Protein AF-A0A6A6FEK0-F1 (afdb_monomer_lite)

Radius of gyration: 34.0 Å; chains: 1; bounding box: 75×133×102 Å

Sequence (755 aa):
MESGVGRNDANPDQDHRNCLPEESPRYQSFFRVTAGDIVLPPVASDAFESWKADPAGFLYHQSKPTSLYQFYRYARELSALQSCDQIRRRFVTTDYFDTAHALSRSARYSAKRDTIDLLVEITGVPPNGCEKDVRHDLTAWINEVKRNRKMANKLGSTGCFFFYPNISDWIWKKDLPLRIYKRAAAHLRDNGILSKAEQSGAVELARNTEMLLKSAFQSMIVVGNKQCESVFWNAEVRWNQKGIALSAALSESRTTLVEDRNKARPRESALLSRPFDSSPRLAAQNLTKWQGLWSVPFPDTDDLAPRLFSFYLNLVCPGRTILKQNAYEHEFLPVLQSTGSSMDSVLGLAALYLKEYYLVSSYARIRIEEAELRYSVSNVAAIVRAIKDGNLGAATSVSSALLLHHATMNSSIYTGCWTKYLYPLMDNEGFLLNSNLAMASVAILAMTALPTSRRSGFQNFSYDWIRQCDFEQLTRADSTLGLSREMLHLIYQVTKPACSKETILKEIDLSPFSVEDADCNVARFVALMTAETYRTGAQMYCLARLYGYPPQHEQVTRKCELLQHQLHQLPIEGQWYSSIHPAWSFVIACVCVKEVQLFEDLFAIMARIAGENTSNVDDCCGLVTRAKNWQSHRWGDKIMPLPDDGWWEDISRRIQKLGRMSGMSYATLRFSNLCLSFCVPDPPSRDTSADALQMVNYRASNSWQELVAMIRSAPSNITTLAEGHFFFETSLTSDHFRPDRKVDSVWSFEKVNKE

Secondary structure (DSSP, 8-state):
------------SSS-----GGG-HHHHTGGG--GGG----HHHHHHHHHHHH-SGGGG-SS----SHHHHHHHHHHS-TTSHHHHHHHHHHHHHHHHHHHHHHTSTT--SHHHHHHHHHHHH---TT--HHHHHHHHHHHHHHHHHHHHHHHHHT-SHHHHS-HHHHHHHHHS---GGGHHHHHHHHHHTTHHHHHHHHTHHHHHHHHHHHHHHHHHHHHTSS-TTSHHHHHHHHHHHHHHHHHHHHHHHHTSTTS--------------S--------SS-GGG-TTTTTTTTS-----S--HHHHHHHIIIIIHHHH-SBS--HIIIIIHHHHHHTT--THHHHHHHHHHHGGGS-TT-HHHHHHHHHHHHHHHHHHHHHHHHHHTT---HHHHHHHHHHHHHHHH-TTT--S--HHHHGGGS-TT-TTHHHHHHHHHHHHHHHTTS-TTS--TTTTS--GGGGSS-HHHHHBBPTTTS-BHHHHHHHHHHTSTT--HHHHHHHHHH---B---BSSHHHHHHHHHHHHHHHHHHHHHHHHHTS---TTSHHHHHHHHHHHHHHHHS-SSSTT--TT--HHHHHHHHHH---HHHHHHHHHHHHHHHHHS-SSHHHHHHHHHHHHHHHHHHHTTPPPPSP-TTHHHHHHHHHHHHHHHS---TTTTTTTSTT-S---PPPPPS--HHHHHHHHHHHHHHHHHHHHHHHHTS-TTTHHHHHHHHTTSS-S---S-------------------

pLDDT: mean 72.02, std 22.15, range [25.58, 97.12]

Foldseek 3Di:
DDDDDDDDDDDPPPPDPDPPCCPVPLCVVLLVDFLVLQDQDPQCPVVLVVCLVPVVSLQDPPDRDLFLLSLLVLLVVQDPPDLSSQLSNLLSLLLLLVQLVLQCPDPVHVDSVSSLVVSLVRSDAPPPGDSVVSSVVNVVSNVLVVQVVVLQVLLPACLLQRRGCVSVCCRRVSPDDSVCSNVSSVSCVVSCSVVSSVVSCSRVSRVSNNVSSVVSVVVVSPPDDPPPVPPVVVVVVVVVVVVVVVVVVVVVVPVPPPDDDDDDDDDDDDDDDDDDDQDDAADCVLVPPPPPPVVDPPPPPLDCQVVLLVLLVPPVQLQAFQFPPTCSPPPLVCLCVVVVHDCLLSSLLSLLVVLSVDDPPDPVSVSSVVSNLVSLVVLVVRLLVCLLVVVLDDNSLSSLLSNVVSCQLDLQLNQALCLVVNLVSQDPVCPRVLSNVSSLLLVLLLLLLAFLVDDFPCLPDDPCVLVVDDPVQQQEQRRNALEGSVLSVLSSVLSHPDDDLVVSLVSLVVRHHDRPTGPDPLSVVQSVLLHVLSSLLSNLSSCCAVVQDALPDPVNVVSLVVSLVSLVPHDLDHSSNHNNHPLSSLLSSLLSHDDPVSNCVSLVSLVVSVSHDSGLSVLSSLLSVLSVVVCCVVCPPHDDPPRPHCPSNVSSVVQQVVCVPPPDRCRNSSSPSSGPPDDDDDDPDDDDPVVVSVVSNVVSVVVVVVVVVSQVVGPPVSVVSVVVVVVPPPPDDDDDDDDDDDDDDDDDDDDDPDD

Organism: NCBI:txid717836

Structure (mmCIF, N/CA/C/O backbone):
data_AF-A0A6A6FEK0-F1
#
_entry.id   AF-A0A6A6FEK0-F1
#
loop_
_atom_site.group_PDB
_atom_site.id
_atom_site.type_symbol
_atom_site.label_atom_id
_atom_site.label_alt_id
_atom_site.label_comp_id
_atom_site.label_asym_id
_atom_site.label_entity_id
_atom_site.label_seq_id
_atom_site.pdbx_PDB_ins_code
_atom_site.Cartn_x
_atom_site.Cartn_y
_atom_site.Cartn_z
_atom_site.occupancy
_atom_site.B_iso_or_equiv
_atom_site.auth_seq_id
_atom_site.auth_comp_id
_atom_site.auth_asym_id
_atom_site.auth_atom_id
_atom_site.pdbx_PDB_model_num
ATOM 1 N N . MET A 1 1 ? 30.564 99.907 -10.891 1.00 36.03 1 MET A N 1
ATOM 2 C CA . MET A 1 1 ? 30.122 100.757 -9.772 1.00 36.03 1 MET A CA 1
ATOM 3 C C . MET A 1 1 ? 28.765 100.253 -9.326 1.00 36.03 1 MET A C 1
ATOM 5 O O . MET A 1 1 ? 27.889 100.117 -10.163 1.00 36.03 1 MET A O 1
ATOM 9 N N . GLU A 1 2 ? 28.715 99.840 -8.062 1.00 41.03 2 GLU A N 1
ATOM 10 C CA . GLU A 1 2 ? 27.570 99.695 -7.148 1.00 41.03 2 GLU A CA 1
ATOM 11 C C . GLU A 1 2 ? 26.139 99.689 -7.714 1.00 41.03 2 GLU A C 1
ATOM 13 O O . GLU A 1 2 ? 25.663 100.671 -8.271 1.00 41.03 2 GLU A O 1
ATOM 18 N N . SER A 1 3 ? 25.378 98.633 -7.418 1.00 42.59 3 SER A N 1
ATOM 19 C CA . SER A 1 3 ? 24.358 98.629 -6.345 1.00 42.59 3 SER A CA 1
ATOM 20 C C . SER A 1 3 ? 23.386 97.453 -6.529 1.00 42.59 3 SER A C 1
ATOM 22 O O . SER A 1 3 ? 23.149 96.980 -7.637 1.00 42.59 3 SER A O 1
ATOM 24 N N . GLY A 1 4 ? 22.951 96.888 -5.403 1.00 43.34 4 GLY A N 1
ATOM 25 C CA . GLY A 1 4 ? 22.442 95.524 -5.301 1.00 43.34 4 GLY A CA 1
ATOM 26 C C . GLY A 1 4 ? 20.935 95.346 -5.421 1.00 43.34 4 GLY A C 1
ATOM 27 O O . GLY A 1 4 ? 20.178 96.305 -5.472 1.00 43.34 4 GLY A O 1
ATOM 28 N N . VAL A 1 5 ? 20.517 94.079 -5.369 1.00 45.28 5 VAL A N 1
ATOM 29 C CA . VAL A 1 5 ? 19.171 93.647 -4.973 1.00 45.28 5 VAL A CA 1
ATOM 30 C C . VAL A 1 5 ? 19.311 92.318 -4.225 1.00 45.28 5 VAL A C 1
ATOM 32 O O . VAL A 1 5 ? 20.065 91.434 -4.632 1.00 45.28 5 VAL A O 1
ATOM 35 N N . GLY A 1 6 ? 18.658 92.255 -3.065 1.00 37.81 6 GLY A N 1
ATOM 36 C CA . GLY A 1 6 ? 18.911 91.323 -1.975 1.00 37.81 6 GLY A CA 1
ATOM 37 C C . GLY A 1 6 ? 18.424 89.888 -2.170 1.00 37.81 6 GLY A C 1
ATOM 38 O O . GLY A 1 6 ? 17.483 89.596 -2.905 1.00 37.81 6 GLY A O 1
ATOM 39 N N . ARG A 1 7 ? 19.091 89.006 -1.420 1.00 38.00 7 ARG A N 1
ATOM 40 C CA . ARG A 1 7 ? 18.676 87.642 -1.095 1.00 38.00 7 ARG A CA 1
ATOM 41 C C . ARG A 1 7 ? 17.495 87.681 -0.127 1.00 38.00 7 ARG A C 1
ATOM 43 O O . ARG A 1 7 ? 17.601 88.307 0.922 1.00 38.00 7 ARG A O 1
ATOM 50 N N . ASN A 1 8 ? 16.436 86.950 -0.456 1.00 40.03 8 ASN A N 1
ATOM 51 C CA . ASN A 1 8 ? 15.525 86.380 0.529 1.00 40.03 8 ASN A CA 1
ATOM 52 C C . ASN A 1 8 ? 15.795 84.876 0.574 1.00 40.03 8 ASN A C 1
ATOM 54 O O . ASN A 1 8 ? 15.539 84.160 -0.395 1.00 40.03 8 ASN A O 1
ATOM 58 N N . ASP A 1 9 ? 16.342 84.431 1.701 1.00 41.97 9 ASP A N 1
ATOM 59 C CA . ASP A 1 9 ? 16.494 83.030 2.063 1.00 41.97 9 ASP A CA 1
ATOM 60 C C . ASP A 1 9 ? 15.111 82.450 2.394 1.00 41.97 9 ASP A C 1
ATOM 62 O O . ASP A 1 9 ? 14.538 82.725 3.449 1.00 41.97 9 ASP A O 1
ATOM 66 N N . ALA A 1 10 ? 14.567 81.638 1.487 1.00 39.41 10 ALA A N 1
ATOM 67 C CA . ALA A 1 10 ? 13.474 80.721 1.785 1.00 39.41 10 ALA A CA 1
ATOM 68 C C . ALA A 1 10 ? 14.068 79.319 1.968 1.00 39.41 10 ALA A C 1
ATOM 70 O O . ALA A 1 10 ? 14.548 78.693 1.026 1.00 39.41 10 ALA A O 1
ATOM 71 N N . ASN A 1 11 ? 14.066 78.880 3.222 1.00 40.53 11 ASN A N 1
ATOM 72 C CA . ASN A 1 11 ? 14.521 77.592 3.726 1.00 40.53 11 ASN A CA 1
ATOM 73 C C . ASN A 1 11 ? 13.649 76.436 3.174 1.00 40.53 11 ASN A C 1
ATOM 75 O O . ASN A 1 11 ? 12.468 76.388 3.516 1.00 40.53 11 ASN A O 1
ATOM 79 N N . PRO A 1 12 ? 14.176 75.500 2.358 1.00 43.19 12 PRO A N 1
ATOM 80 C CA . PRO A 1 12 ? 13.389 74.386 1.827 1.00 43.19 12 PRO A CA 1
ATOM 81 C C . PRO A 1 12 ? 13.356 73.139 2.735 1.00 43.19 12 PRO A C 1
ATOM 83 O O . PRO A 1 12 ? 12.795 72.123 2.335 1.00 43.19 12 PRO A O 1
ATOM 86 N N . ASP A 1 13 ? 13.889 73.188 3.962 1.00 44.94 13 ASP A N 1
ATOM 87 C CA . ASP A 1 13 ? 13.967 72.009 4.849 1.00 44.94 13 ASP A CA 1
ATOM 88 C C . ASP A 1 13 ? 12.781 71.831 5.821 1.00 44.94 13 ASP A C 1
ATOM 90 O O . ASP A 1 13 ? 12.830 71.018 6.749 1.00 44.94 13 ASP A O 1
ATOM 94 N N . GLN A 1 14 ? 11.671 72.539 5.610 1.00 49.03 14 GLN A N 1
ATOM 95 C CA . GLN A 1 14 ? 10.452 72.363 6.403 1.00 49.03 14 GLN A CA 1
ATOM 96 C C . GLN A 1 14 ? 9.200 72.328 5.534 1.00 49.03 14 GLN A C 1
ATOM 98 O O . GLN A 1 14 ? 8.385 73.231 5.601 1.00 49.03 14 GLN A O 1
ATOM 103 N N . ASP A 1 15 ? 9.023 71.268 4.749 1.00 46.41 15 ASP A N 1
ATOM 104 C CA . ASP A 1 15 ? 7.686 70.694 4.556 1.00 46.41 15 ASP A CA 1
ATOM 105 C C . ASP A 1 15 ? 7.771 69.385 3.786 1.00 46.41 15 ASP A C 1
ATOM 107 O O . ASP A 1 15 ? 7.640 69.343 2.576 1.00 46.41 15 ASP A O 1
ATOM 111 N N . HIS A 1 16 ? 8.054 68.308 4.516 1.00 45.16 16 HIS A N 1
ATOM 112 C CA . HIS A 1 16 ? 7.492 66.969 4.323 1.00 45.16 16 HIS A CA 1
ATOM 113 C C . HIS A 1 16 ? 7.932 66.132 5.530 1.00 45.16 16 HIS A C 1
ATOM 115 O O . HIS A 1 16 ? 8.669 65.146 5.419 1.00 45.16 16 HIS A O 1
ATOM 121 N N . ARG A 1 17 ? 7.458 66.502 6.732 1.00 46.91 17 ARG A N 1
ATOM 122 C CA . ARG A 1 17 ? 7.282 65.503 7.796 1.00 46.91 17 ARG A CA 1
ATOM 123 C C . ARG A 1 17 ? 6.192 64.558 7.317 1.00 46.91 17 ARG A C 1
ATOM 125 O O . ARG A 1 17 ? 5.009 64.732 7.573 1.00 46.91 17 ARG A O 1
ATOM 132 N N . ASN A 1 18 ? 6.662 63.607 6.520 1.00 50.22 18 ASN A N 1
ATOM 133 C CA . ASN A 1 18 ? 5.984 62.428 6.045 1.00 50.22 18 ASN A CA 1
ATOM 134 C C . ASN A 1 18 ? 5.007 61.940 7.112 1.00 50.22 18 ASN A C 1
ATOM 136 O O . ASN A 1 18 ? 5.441 61.551 8.196 1.00 50.22 18 ASN A O 1
ATOM 140 N N . CYS A 1 19 ? 3.716 61.925 6.781 1.00 46.44 19 CYS A N 1
ATOM 141 C CA . CYS A 1 19 ? 2.747 61.068 7.448 1.00 46.44 19 CYS A CA 1
ATOM 142 C C . CYS A 1 19 ? 3.322 59.647 7.408 1.00 46.44 19 CYS A C 1
ATOM 144 O O . CYS A 1 19 ? 3.356 58.986 6.362 1.00 46.44 19 CYS A O 1
ATOM 146 N N . LEU A 1 20 ? 3.928 59.229 8.519 1.00 53.12 20 LEU A N 1
ATOM 147 C CA . LEU A 1 20 ? 4.528 57.914 8.631 1.00 53.12 20 LEU A CA 1
ATOM 148 C C . LEU A 1 20 ? 3.391 56.887 8.528 1.00 53.12 20 LEU A C 1
ATOM 150 O O . LEU A 1 20 ? 2.302 57.128 9.038 1.00 53.12 20 LEU A O 1
ATOM 154 N N . PRO A 1 21 ? 3.617 55.716 7.913 1.00 53.12 21 PRO A N 1
ATOM 155 C CA . PRO A 1 21 ? 2.613 54.653 7.793 1.00 53.12 21 PRO A CA 1
ATOM 156 C C . PRO A 1 21 ? 2.156 54.031 9.137 1.00 53.12 21 PRO A C 1
ATOM 158 O O . PRO A 1 21 ? 1.576 52.948 9.128 1.00 53.12 21 PRO A O 1
ATOM 161 N N . GLU A 1 22 ? 2.400 54.693 10.275 1.00 52.09 22 GLU A N 1
ATOM 162 C CA . GLU A 1 22 ? 1.905 54.339 11.615 1.00 52.09 22 GLU A CA 1
ATOM 163 C C . GLU A 1 22 ? 0.376 54.298 11.690 1.00 52.09 22 GLU A C 1
ATOM 165 O O . GLU A 1 22 ? -0.185 53.537 12.480 1.00 52.09 22 GLU A O 1
ATOM 170 N N . GLU A 1 23 ? -0.302 55.052 10.826 1.00 54.97 23 GLU A N 1
ATOM 171 C CA . GLU A 1 23 ? -1.761 55.110 10.813 1.00 54.97 23 GLU A CA 1
ATOM 172 C C . GLU A 1 23 ? -2.418 53.957 10.064 1.00 54.97 23 GLU A C 1
ATOM 174 O O . GLU A 1 23 ? -3.627 53.791 10.176 1.00 54.97 23 GLU A O 1
ATOM 179 N N . SER A 1 24 ? -1.669 53.121 9.330 1.00 70.75 24 SER A N 1
ATOM 180 C CA . SER A 1 24 ? -2.279 51.918 8.765 1.00 70.75 24 SER A CA 1
ATOM 181 C C . SER A 1 24 ? -2.429 50.884 9.883 1.00 70.75 24 SER A C 1
ATOM 183 O O . SER A 1 24 ? -1.417 50.311 10.315 1.00 70.75 24 SER A O 1
ATOM 185 N N . PRO A 1 25 ? -3.664 50.558 10.320 1.00 76.56 25 PRO A N 1
ATOM 186 C CA . PRO A 1 25 ? -3.890 49.584 11.391 1.00 76.56 25 PRO A CA 1
ATOM 187 C C . PRO A 1 25 ? -3.270 48.220 11.057 1.00 76.56 25 PRO A C 1
ATOM 189 O O . PRO A 1 25 ? -2.924 47.440 11.940 1.00 76.56 25 PRO A O 1
ATOM 192 N N . ARG A 1 26 ? -3.048 47.967 9.757 1.00 79.69 26 ARG A N 1
ATOM 193 C CA . ARG A 1 26 ? -2.411 46.773 9.205 1.00 79.69 26 ARG A CA 1
ATOM 194 C C . ARG A 1 26 ? -1.010 46.500 9.763 1.00 79.69 26 ARG A C 1
ATOM 196 O O . ARG A 1 26 ? -0.660 45.330 9.881 1.00 79.69 26 ARG A O 1
ATOM 203 N N . TYR A 1 27 ? -0.209 47.521 10.088 1.00 83.81 27 TYR A N 1
ATOM 204 C CA . TYR A 1 27 ? 1.180 47.327 10.547 1.00 83.81 27 TYR A CA 1
ATOM 205 C C . TYR A 1 27 ? 1.352 47.458 12.059 1.00 83.81 27 TYR A C 1
ATOM 207 O O . TYR A 1 27 ? 2.369 47.019 12.591 1.00 83.81 27 TYR A O 1
ATOM 215 N N . GLN A 1 28 ? 0.370 48.014 12.770 1.00 84.06 28 GLN A N 1
ATOM 216 C CA . GLN A 1 28 ? 0.478 48.241 14.213 1.00 84.06 28 GLN A CA 1
ATOM 217 C C . GLN A 1 28 ? 0.680 46.939 14.993 1.00 84.06 28 GLN A C 1
ATOM 219 O O . GLN A 1 28 ? 1.464 46.905 15.933 1.00 84.06 28 GLN A O 1
ATOM 224 N N . SER A 1 29 ? 0.050 45.842 14.574 1.00 84.56 29 SER A N 1
ATOM 225 C CA . SER A 1 29 ? 0.241 44.532 15.205 1.00 84.56 29 SER A CA 1
ATOM 226 C C . SER A 1 29 ? 1.618 43.909 14.950 1.00 84.56 29 SER A C 1
ATOM 228 O O . SER A 1 29 ? 2.035 43.071 15.738 1.00 84.56 29 SER A O 1
ATOM 230 N N . PHE A 1 30 ? 2.344 44.313 13.899 1.00 87.38 30 PHE A N 1
ATOM 231 C CA . PHE A 1 30 ? 3.738 43.886 13.714 1.00 87.38 30 PHE A CA 1
ATOM 232 C C . PHE A 1 30 ? 4.653 44.529 14.765 1.00 87.38 30 PHE A C 1
ATOM 234 O O . PHE A 1 30 ? 5.515 43.863 15.322 1.00 87.38 30 PHE A O 1
ATOM 241 N N . PHE A 1 31 ? 4.420 45.804 15.088 1.00 88.38 31 PHE A N 1
ATOM 242 C CA . PHE A 1 31 ? 5.186 46.540 16.102 1.00 88.38 31 PHE A CA 1
ATOM 243 C C . PHE A 1 31 ? 4.780 46.220 17.552 1.00 88.38 31 PHE A C 1
ATOM 245 O O . PHE A 1 31 ? 5.196 46.905 18.484 1.00 88.38 31 PHE A O 1
ATOM 252 N N . ARG A 1 32 ? 3.938 45.201 17.745 1.00 88.81 32 ARG A N 1
ATOM 253 C CA . ARG A 1 32 ? 3.607 44.636 19.058 1.00 88.81 32 ARG A CA 1
ATOM 254 C C . ARG A 1 32 ? 4.316 43.308 19.315 1.00 88.81 32 ARG A C 1
ATOM 256 O O . ARG A 1 32 ? 4.135 42.748 20.386 1.00 88.81 32 ARG A O 1
ATOM 263 N N . VAL A 1 33 ? 5.073 42.798 18.341 1.00 88.19 33 VAL A N 1
ATOM 264 C CA . VAL A 1 33 ? 5.772 41.517 18.457 1.00 88.19 33 VAL A CA 1
ATOM 265 C C . VAL A 1 33 ? 6.930 41.651 19.441 1.00 88.19 33 VAL A C 1
ATOM 267 O O . VAL A 1 33 ? 7.819 42.484 19.272 1.00 88.19 33 VAL A O 1
ATOM 270 N N . THR A 1 34 ? 6.936 40.778 20.438 1.00 88.56 34 THR A N 1
ATOM 271 C CA . THR A 1 34 ? 7.955 40.679 21.482 1.00 88.56 34 THR A CA 1
ATOM 272 C C . THR A 1 34 ? 8.707 39.350 21.389 1.00 88.56 34 THR A C 1
ATOM 274 O O . THR A 1 34 ? 8.298 38.433 20.675 1.00 88.56 34 THR A O 1
ATOM 277 N N . ALA A 1 35 ? 9.798 39.197 22.146 1.00 87.56 35 ALA A N 1
ATOM 278 C CA . ALA A 1 35 ? 10.495 37.913 22.262 1.00 87.56 35 ALA A CA 1
ATOM 279 C C . ALA A 1 35 ? 9.602 36.763 22.778 1.00 87.56 35 ALA A C 1
ATOM 281 O O . ALA A 1 35 ? 9.904 35.603 22.500 1.00 87.56 35 ALA A O 1
ATOM 282 N N . GLY A 1 36 ? 8.517 37.064 23.503 1.00 85.31 36 GLY A N 1
ATOM 283 C CA . GLY A 1 36 ? 7.560 36.066 23.995 1.00 85.31 36 GLY A CA 1
ATOM 284 C C . GLY A 1 36 ? 6.675 35.467 22.899 1.00 85.31 36 GLY A C 1
ATOM 285 O O . GLY A 1 36 ? 6.236 34.329 23.022 1.00 85.31 36 GLY A O 1
ATOM 286 N N . ASP A 1 37 ? 6.480 36.189 21.794 1.00 82.06 37 ASP A N 1
ATOM 287 C CA . ASP A 1 37 ? 5.658 35.747 20.658 1.00 82.06 37 ASP A CA 1
ATOM 288 C C . ASP A 1 37 ? 6.419 34.806 19.702 1.00 82.06 37 ASP A C 1
ATOM 290 O O . ASP A 1 37 ? 5.865 34.275 18.730 1.00 82.06 37 ASP A O 1
ATOM 294 N N . ILE A 1 38 ? 7.711 34.598 19.974 1.00 81.12 38 ILE A N 1
ATOM 295 C CA . ILE A 1 38 ? 8.594 33.692 19.247 1.00 81.12 38 ILE A CA 1
ATOM 296 C C . ILE A 1 38 ? 8.405 32.276 19.779 1.00 81.12 38 ILE A C 1
ATOM 298 O O . ILE A 1 38 ? 9.142 31.802 20.647 1.00 81.12 38 ILE A O 1
ATOM 302 N N . VAL A 1 39 ? 7.420 31.588 19.214 1.00 82.56 39 VAL A N 1
ATOM 303 C CA . VAL A 1 39 ? 7.155 30.184 19.515 1.00 82.56 39 VAL A CA 1
ATOM 304 C C . VAL A 1 39 ? 7.245 29.383 18.222 1.00 82.56 39 VAL A C 1
ATOM 306 O O . VAL A 1 39 ? 6.558 29.675 17.239 1.00 82.56 39 VAL A O 1
ATOM 309 N N . LEU A 1 40 ? 8.126 28.382 18.213 1.00 83.06 40 LEU A N 1
ATOM 310 C CA . LEU A 1 40 ? 8.130 27.348 17.184 1.00 83.06 40 LEU A CA 1
ATOM 311 C C . LEU A 1 40 ? 6.833 26.542 17.326 1.00 83.06 40 LEU A C 1
ATOM 313 O O . LEU A 1 40 ? 6.526 26.105 18.436 1.00 83.06 40 LEU A O 1
ATOM 317 N N . PRO A 1 41 ? 6.056 26.327 16.249 1.00 82.88 41 PRO A N 1
ATOM 318 C CA . PRO A 1 41 ? 4.931 25.409 16.311 1.00 82.88 41 PRO A CA 1
ATOM 319 C C . PRO A 1 41 ? 5.406 24.049 16.832 1.00 82.88 41 PRO A C 1
ATOM 321 O O . PRO A 1 41 ? 6.482 23.620 16.412 1.00 82.88 41 PRO A O 1
ATOM 324 N N . PRO A 1 42 ? 4.622 23.340 17.665 1.00 83.12 42 PRO A N 1
ATOM 325 C CA . PRO A 1 42 ? 5.027 22.041 18.207 1.00 83.12 42 PRO A CA 1
ATOM 326 C C . PRO A 1 42 ? 5.526 21.074 17.124 1.00 83.12 42 PRO A C 1
ATOM 328 O O . PRO A 1 42 ? 6.588 20.483 17.259 1.00 83.12 42 PRO A O 1
ATOM 331 N N . VAL A 1 43 ? 4.839 21.049 15.976 1.00 77.69 43 VAL A N 1
ATOM 332 C CA . VAL A 1 43 ? 5.179 20.231 14.795 1.00 77.69 43 VAL A CA 1
ATOM 333 C C . VAL A 1 43 ? 6.568 20.541 14.210 1.00 77.69 43 VAL A C 1
ATOM 335 O O . VAL A 1 43 ? 7.186 19.679 13.597 1.00 77.69 43 VAL A O 1
ATOM 338 N N . ALA A 1 44 ? 7.064 21.770 14.375 1.00 83.94 44 ALA A N 1
ATOM 339 C CA . ALA A 1 44 ? 8.384 22.193 13.909 1.00 83.94 44 ALA A CA 1
ATOM 340 C C . ALA A 1 44 ? 9.452 22.168 15.009 1.00 83.94 44 ALA A C 1
ATOM 342 O O . ALA A 1 44 ? 10.629 22.293 14.690 1.00 83.94 44 ALA A O 1
ATOM 343 N N . SER A 1 45 ? 9.063 22.021 16.278 1.00 89.56 45 SER A N 1
ATOM 344 C CA . SER A 1 45 ? 9.990 22.032 17.411 1.00 89.56 45 SER A CA 1
ATOM 345 C C . SER A 1 45 ? 10.918 20.819 17.371 1.00 89.56 45 SER A C 1
ATOM 347 O O . SER A 1 45 ? 12.134 20.981 17.414 1.00 89.56 45 SER A O 1
ATOM 349 N N . ASP A 1 46 ? 10.363 19.621 17.191 1.00 87.69 46 ASP A N 1
ATOM 350 C CA . ASP A 1 46 ? 11.152 18.382 17.153 1.00 87.69 46 ASP A CA 1
ATOM 351 C C . ASP A 1 46 ? 12.080 18.348 15.932 1.00 87.69 46 ASP A C 1
ATOM 353 O O . ASP A 1 46 ? 13.261 18.012 16.033 1.00 87.69 46 ASP A O 1
ATOM 357 N N . ALA A 1 47 ? 11.570 18.789 14.777 1.00 88.00 47 ALA A N 1
ATOM 358 C CA . ALA A 1 47 ? 12.365 18.926 13.562 1.00 88.00 47 ALA A CA 1
ATOM 359 C C . ALA A 1 47 ? 13.491 19.957 13.735 1.00 88.00 47 ALA A C 1
ATOM 361 O O . ALA A 1 47 ? 14.610 19.723 13.295 1.00 88.00 47 ALA A O 1
ATOM 362 N N . PHE A 1 48 ? 13.223 21.078 14.409 1.00 92.44 48 PHE A N 1
ATOM 363 C CA . PHE A 1 48 ? 14.221 22.104 14.690 1.00 92.44 48 PHE A CA 1
ATOM 364 C C . PHE A 1 48 ? 15.347 21.591 15.593 1.00 92.44 48 PHE A C 1
ATOM 366 O O . PHE A 1 48 ? 16.516 21.840 15.299 1.00 92.44 48 PHE A O 1
ATOM 373 N N . GLU A 1 49 ? 15.025 20.852 16.657 1.00 93.69 49 GLU A N 1
ATOM 374 C CA . GLU A 1 49 ? 16.037 20.219 17.511 1.00 93.69 49 GLU A CA 1
ATOM 375 C C . GLU A 1 49 ? 16.864 19.186 16.734 1.00 93.69 49 GLU A C 1
ATOM 377 O O . GLU A 1 49 ? 18.093 19.190 16.821 1.00 93.69 49 GLU A O 1
ATOM 382 N N . SER A 1 50 ? 16.212 18.375 15.896 1.00 91.25 50 SER A N 1
ATOM 383 C CA . SER A 1 50 ? 16.893 17.439 14.997 1.00 91.25 50 SER A CA 1
ATOM 384 C C . SER A 1 50 ? 17.848 18.158 14.036 1.00 91.25 50 SER A C 1
ATOM 386 O O . SER A 1 50 ? 19.011 17.775 13.933 1.00 91.25 50 SER A O 1
ATOM 388 N N . TRP A 1 51 ? 17.418 19.251 13.400 1.00 93.44 51 TRP A N 1
ATOM 389 C CA . TRP A 1 51 ? 18.266 20.026 12.490 1.00 93.44 51 TRP A CA 1
ATOM 390 C C . TRP A 1 51 ? 19.413 20.739 13.202 1.00 93.44 51 TRP A C 1
ATOM 392 O O . TRP A 1 51 ? 20.463 20.942 12.607 1.00 93.44 51 TRP A O 1
ATOM 402 N N . LYS A 1 52 ? 19.253 21.139 14.466 1.00 93.56 52 LYS A N 1
ATOM 403 C CA . LYS A 1 52 ? 20.377 21.686 15.240 1.00 93.56 52 LYS A CA 1
ATOM 404 C C . LYS A 1 52 ? 21.450 20.636 15.494 1.00 93.56 52 LYS A C 1
ATOM 406 O O . LYS A 1 52 ? 22.630 20.958 15.390 1.00 93.56 52 LYS A O 1
ATOM 411 N N . ALA A 1 53 ? 21.037 19.415 15.833 1.00 91.94 53 ALA A N 1
ATOM 412 C CA . ALA A 1 53 ? 21.953 18.302 16.051 1.00 91.94 53 ALA A CA 1
ATOM 413 C C . ALA A 1 53 ? 22.639 17.875 14.745 1.00 91.94 53 ALA A C 1
ATOM 415 O O . ALA A 1 53 ? 23.843 17.629 14.736 1.00 91.94 53 ALA A O 1
ATOM 416 N N . ASP A 1 54 ? 21.886 17.852 13.645 1.00 91.44 54 ASP A N 1
ATOM 417 C CA . ASP A 1 54 ? 22.395 17.586 12.305 1.00 91.44 54 ASP A CA 1
ATOM 418 C C . ASP A 1 54 ? 21.829 18.588 11.280 1.00 91.44 54 ASP A C 1
ATOM 420 O O . ASP A 1 54 ? 20.759 18.365 10.696 1.00 91.44 54 ASP A O 1
ATOM 424 N N . PRO A 1 55 ? 22.556 19.689 10.998 1.00 88.19 55 PRO A N 1
ATOM 425 C CA . PRO A 1 55 ? 22.146 20.663 9.988 1.00 88.19 55 PRO A CA 1
ATOM 426 C C . PRO A 1 55 ? 22.027 20.056 8.596 1.00 88.19 55 PRO A C 1
ATOM 428 O O . PRO A 1 55 ? 21.307 20.591 7.752 1.00 88.19 55 PRO A O 1
ATOM 431 N N . ALA A 1 56 ? 22.721 18.943 8.344 1.00 83.81 56 ALA A N 1
ATOM 432 C CA . ALA A 1 56 ? 22.610 18.225 7.095 1.00 83.81 56 ALA A CA 1
ATOM 433 C C . ALA A 1 56 ? 21.161 17.733 6.936 1.00 83.81 56 ALA A C 1
ATOM 435 O O . ALA A 1 56 ? 20.540 18.047 5.915 1.00 83.81 56 ALA A O 1
ATOM 436 N N . GLY A 1 57 ? 20.593 17.091 7.970 1.00 85.38 57 GLY A N 1
ATOM 437 C CA . GLY A 1 57 ? 19.202 16.621 8.089 1.00 85.38 57 GLY A CA 1
ATOM 438 C C . GLY A 1 57 ? 18.113 17.620 7.672 1.00 85.38 57 GLY A C 1
ATOM 439 O O . GLY A 1 57 ? 17.012 17.225 7.281 1.00 85.38 57 GLY A O 1
ATOM 440 N N . PHE A 1 58 ? 18.423 18.921 7.642 1.00 85.00 58 PHE A N 1
ATOM 441 C CA . PHE A 1 58 ? 17.544 19.955 7.095 1.00 85.00 58 PHE A CA 1
ATOM 442 C C . PHE A 1 58 ? 17.123 19.684 5.635 1.00 85.00 58 PHE A C 1
ATOM 444 O O . PHE A 1 58 ? 15.996 20.014 5.250 1.00 85.00 58 PHE A O 1
ATOM 451 N N . LEU A 1 59 ? 18.000 19.058 4.838 1.00 78.88 59 LEU A N 1
ATOM 452 C CA . LEU A 1 59 ? 17.805 18.773 3.409 1.00 78.88 59 LEU A CA 1
ATOM 453 C C . LEU A 1 59 ? 17.470 17.298 3.088 1.00 78.88 59 LEU A C 1
ATOM 455 O O . LEU A 1 59 ? 17.192 16.997 1.928 1.00 78.88 59 LEU A O 1
ATOM 459 N N . TYR A 1 60 ? 17.476 16.375 4.061 1.00 72.19 60 TYR A N 1
ATOM 460 C CA . TYR A 1 60 ? 17.370 14.923 3.809 1.00 72.19 60 TYR A CA 1
ATOM 461 C C . TYR A 1 60 ? 16.011 14.322 4.191 1.00 72.19 60 TYR A C 1
ATOM 463 O O . TYR A 1 60 ? 15.909 13.612 5.184 1.00 72.19 60 TYR A O 1
ATOM 471 N N . HIS A 1 61 ? 14.973 14.519 3.371 1.00 62.62 61 HIS A N 1
ATOM 472 C CA . HIS A 1 61 ? 13.811 13.609 3.427 1.00 62.62 61 HIS A CA 1
ATOM 473 C C . HIS A 1 61 ? 13.800 12.533 2.345 1.00 62.62 61 HIS A C 1
ATOM 475 O O . HIS A 1 61 ? 13.179 11.499 2.567 1.00 62.62 61 HIS A O 1
ATOM 481 N N . GLN A 1 62 ? 14.436 12.748 1.184 1.00 54.31 62 GLN A N 1
ATOM 482 C CA . GLN A 1 62 ? 14.340 11.793 0.065 1.00 54.31 62 GLN A CA 1
ATOM 483 C C . GLN A 1 62 ? 15.654 11.574 -0.706 1.00 54.31 62 GLN A C 1
ATOM 485 O O . GLN A 1 62 ? 15.891 10.466 -1.171 1.00 54.31 62 GLN A O 1
ATOM 490 N N . SER A 1 63 ? 16.549 12.564 -0.781 1.00 61.41 63 SER A N 1
ATOM 491 C CA . SER A 1 63 ? 17.941 12.422 -1.256 1.00 61.41 63 SER A CA 1
ATOM 492 C C . SER A 1 63 ? 18.621 13.792 -1.232 1.00 61.41 63 SER A C 1
ATOM 494 O O . SER A 1 63 ? 17.946 14.789 -1.487 1.00 61.41 63 SER A O 1
ATOM 496 N N . LYS A 1 64 ? 19.939 13.864 -0.986 1.00 71.75 64 LYS A N 1
ATOM 497 C CA . LYS A 1 64 ? 20.700 15.122 -1.113 1.00 71.75 64 LYS A CA 1
ATOM 498 C C . LYS A 1 64 ? 20.576 15.646 -2.548 1.00 71.75 64 LYS A C 1
ATOM 500 O O . LYS A 1 64 ? 21.017 14.934 -3.451 1.00 71.75 64 LYS A O 1
ATOM 505 N N . PRO A 1 65 ? 20.053 16.860 -2.781 1.00 72.88 65 PRO A N 1
ATOM 506 C CA . PRO A 1 65 ? 20.083 17.435 -4.115 1.00 72.88 65 PRO A CA 1
ATOM 507 C C . PRO A 1 65 ? 21.545 17.655 -4.541 1.00 72.88 65 PRO A C 1
ATOM 509 O O . PRO A 1 65 ? 22.312 18.316 -3.841 1.00 72.88 65 PRO A O 1
ATOM 512 N N . THR A 1 66 ? 21.952 17.072 -5.666 1.00 77.56 66 THR A N 1
ATOM 513 C CA . THR A 1 66 ? 23.308 17.165 -6.237 1.00 77.56 66 THR A CA 1
ATOM 514 C C . THR A 1 66 ? 23.391 18.110 -7.436 1.00 77.56 66 THR A C 1
ATOM 516 O O . THR A 1 66 ? 24.481 18.361 -7.942 1.00 77.56 66 THR A O 1
ATOM 519 N N . SER A 1 67 ? 22.259 18.656 -7.892 1.00 80.56 67 SER A N 1
ATOM 520 C CA . SER A 1 67 ? 22.175 19.595 -9.018 1.00 80.56 67 SER A CA 1
ATOM 521 C C . SER A 1 67 ? 21.145 20.698 -8.765 1.00 80.56 67 SER A C 1
ATOM 523 O O . SER A 1 67 ? 20.226 20.525 -7.961 1.00 80.56 67 SER A O 1
ATOM 525 N N . LEU A 1 68 ? 21.253 21.819 -9.493 1.00 80.19 68 LEU A N 1
ATOM 526 C CA . LEU A 1 68 ? 20.256 22.899 -9.430 1.00 80.19 68 LEU A CA 1
ATOM 527 C C . LEU A 1 68 ? 18.871 22.436 -9.849 1.00 80.19 68 LEU A C 1
ATOM 529 O O . LEU A 1 68 ? 17.884 22.879 -9.273 1.00 80.19 68 LEU A O 1
ATOM 533 N N . TYR A 1 69 ? 18.797 21.513 -10.803 1.00 83.81 69 TYR A N 1
ATOM 534 C CA . TYR A 1 69 ? 17.539 20.890 -11.176 1.00 83.81 69 TYR A CA 1
ATOM 535 C C . TYR A 1 69 ? 16.877 20.191 -9.980 1.00 83.81 69 TYR A C 1
ATOM 537 O O . TYR A 1 69 ? 15.694 20.392 -9.706 1.00 83.81 69 TYR A O 1
ATOM 545 N N . GLN A 1 70 ? 17.648 19.404 -9.222 1.00 82.44 70 GLN A N 1
ATOM 546 C CA . GLN A 1 70 ? 17.142 18.714 -8.036 1.00 82.44 70 GLN A CA 1
ATOM 547 C C . GLN A 1 70 ? 16.772 19.692 -6.915 1.00 82.44 70 GLN A C 1
ATOM 549 O O . GLN A 1 70 ? 15.771 19.469 -6.242 1.00 82.44 70 GLN A O 1
ATOM 554 N N . PHE A 1 71 ? 17.511 20.793 -6.742 1.00 83.25 71 PHE A N 1
ATOM 555 C CA . PHE A 1 71 ? 17.128 21.859 -5.807 1.00 83.25 71 PHE A CA 1
ATOM 556 C C . PHE A 1 71 ? 15.823 22.552 -6.212 1.00 83.25 71 PHE A C 1
ATOM 558 O O . PHE A 1 71 ? 14.980 22.814 -5.353 1.00 83.25 71 PHE A O 1
ATOM 565 N N . TYR A 1 72 ? 15.622 22.803 -7.506 1.00 88.62 72 TYR A N 1
ATOM 566 C CA . TYR A 1 72 ? 14.401 23.403 -8.040 1.00 88.62 72 TYR A CA 1
ATOM 567 C C . TYR A 1 72 ? 13.207 22.470 -7.845 1.00 88.62 72 TYR A C 1
ATOM 569 O O . TYR A 1 72 ? 12.161 22.886 -7.344 1.00 88.62 72 TYR A O 1
ATOM 577 N N . ARG A 1 73 ? 13.382 21.186 -8.176 1.00 84.94 73 ARG A N 1
ATOM 578 C CA . ARG A 1 73 ? 12.370 20.152 -7.965 1.00 84.94 73 ARG A CA 1
ATOM 579 C C . ARG A 1 73 ? 12.018 20.021 -6.484 1.00 84.94 73 ARG A C 1
ATOM 581 O O . ARG A 1 73 ? 10.842 20.098 -6.143 1.00 84.94 73 ARG A O 1
ATOM 588 N N . TYR A 1 74 ? 13.024 19.937 -5.615 1.00 85.88 74 TYR A N 1
ATOM 589 C CA . TYR A 1 74 ? 12.834 19.902 -4.167 1.00 85.88 74 TYR A CA 1
ATOM 590 C C . TYR A 1 74 ? 12.045 21.122 -3.676 1.00 85.88 74 TYR A C 1
ATOM 592 O O . TYR A 1 74 ? 11.044 20.974 -2.984 1.00 85.88 74 TYR A O 1
ATOM 600 N N . ALA A 1 75 ? 12.408 22.335 -4.108 1.00 86.69 75 ALA A N 1
ATOM 601 C CA . ALA A 1 75 ? 11.690 23.556 -3.742 1.00 86.69 75 ALA A CA 1
ATOM 602 C C . ALA A 1 75 ? 10.213 23.565 -4.178 1.00 86.69 75 ALA A C 1
ATOM 604 O O . ALA A 1 75 ? 9.390 24.183 -3.499 1.00 86.69 75 ALA A O 1
ATOM 605 N N . ARG A 1 76 ? 9.877 22.898 -5.292 1.00 85.75 76 ARG A N 1
ATOM 606 C CA . ARG A 1 76 ? 8.499 22.748 -5.788 1.00 85.75 76 ARG A CA 1
ATOM 607 C C . ARG A 1 76 ? 7.701 21.667 -5.072 1.00 85.75 76 ARG A C 1
ATOM 609 O O . ARG A 1 76 ? 6.490 21.814 -4.946 1.00 85.75 76 ARG A O 1
ATOM 616 N N . GLU A 1 77 ? 8.360 20.595 -4.648 1.00 82.94 77 GLU A N 1
ATOM 617 C CA . GLU A 1 77 ? 7.730 19.481 -3.931 1.00 82.94 77 GLU A CA 1
ATOM 618 C C . GLU A 1 77 ? 7.406 19.840 -2.473 1.00 82.94 77 GLU A C 1
ATOM 620 O O . GLU A 1 77 ? 6.485 19.267 -1.892 1.00 82.94 77 GLU A O 1
ATOM 625 N N . LEU A 1 78 ? 8.106 20.822 -1.891 1.00 84.00 78 LEU A N 1
ATOM 626 C CA . LEU A 1 78 ? 7.817 21.318 -0.545 1.00 84.00 78 LEU A CA 1
ATOM 627 C C . LEU A 1 78 ? 6.409 21.929 -0.458 1.00 84.00 78 LEU A C 1
ATOM 629 O O . LEU A 1 78 ? 6.087 22.924 -1.117 1.00 84.00 78 LEU A O 1
ATOM 633 N N . SER A 1 79 ? 5.572 21.360 0.413 1.00 65.25 79 SER A N 1
ATOM 634 C CA . SER A 1 79 ? 4.190 21.794 0.597 1.00 65.25 79 SER A CA 1
ATOM 635 C C . SER A 1 79 ? 4.115 23.120 1.349 1.00 65.25 79 SER A C 1
ATOM 637 O O . SER A 1 79 ? 4.600 23.259 2.468 1.00 65.25 79 SER A O 1
ATOM 639 N N . ALA A 1 80 ? 3.411 24.105 0.791 1.00 60.38 80 ALA A N 1
ATOM 640 C CA . ALA A 1 80 ? 3.166 25.371 1.485 1.00 60.38 80 ALA A CA 1
ATOM 641 C C . ALA A 1 80 ? 2.235 25.238 2.714 1.00 60.38 80 ALA A C 1
ATOM 643 O O . ALA A 1 80 ? 2.037 26.224 3.425 1.00 60.38 80 ALA A O 1
ATOM 644 N N . LEU A 1 81 ? 1.645 24.057 2.950 1.00 57.19 81 LEU A N 1
ATOM 645 C CA . LEU A 1 81 ? 0.688 23.809 4.035 1.00 57.19 81 LEU A CA 1
ATOM 646 C C . LEU A 1 81 ? 1.346 23.342 5.342 1.00 57.19 81 LEU A C 1
ATOM 648 O O . LEU A 1 81 ? 0.741 23.510 6.399 1.00 57.19 81 LEU A O 1
ATOM 652 N N . GLN A 1 82 ? 2.556 22.773 5.299 1.00 75.31 82 GLN A N 1
ATOM 653 C CA . GLN A 1 82 ? 3.272 22.338 6.501 1.00 75.31 82 GLN A CA 1
ATOM 654 C C . GLN A 1 82 ? 4.315 23.377 6.922 1.00 75.31 82 GLN A C 1
ATOM 656 O O . GLN A 1 82 ? 5.106 23.846 6.104 1.00 75.31 82 GLN A O 1
ATOM 661 N N . SER A 1 83 ? 4.355 23.713 8.216 1.00 77.38 83 SER A N 1
ATOM 662 C CA . SER A 1 83 ? 5.284 24.721 8.743 1.00 77.38 83 SER A CA 1
ATOM 663 C C . SER A 1 83 ? 6.745 24.382 8.427 1.00 77.38 83 SER A C 1
ATOM 665 O O . SER A 1 83 ? 7.469 25.254 7.966 1.00 77.38 83 SER A O 1
ATOM 667 N N . CYS A 1 84 ? 7.182 23.128 8.594 1.00 82.31 84 CYS A N 1
ATOM 668 C CA . CYS A 1 84 ? 8.563 22.701 8.315 1.00 82.31 84 CYS A CA 1
ATOM 669 C C . CYS A 1 84 ? 8.951 22.860 6.838 1.00 82.31 84 CYS A C 1
ATOM 671 O O . CYS A 1 84 ? 10.029 23.368 6.524 1.00 82.31 84 CYS A O 1
ATOM 673 N N . ASP A 1 85 ? 8.051 22.484 5.931 1.00 84.06 85 ASP A N 1
ATOM 674 C CA . ASP A 1 85 ? 8.263 22.611 4.489 1.00 84.06 85 ASP A CA 1
ATOM 675 C C . ASP A 1 85 ? 8.327 24.075 4.061 1.00 84.06 85 ASP A C 1
ATOM 677 O O . ASP A 1 85 ? 9.157 24.454 3.233 1.00 84.06 85 ASP A O 1
ATOM 681 N N . GLN A 1 86 ? 7.522 24.935 4.689 1.00 83.56 86 GLN A N 1
ATOM 682 C CA . GLN A 1 86 ? 7.584 26.375 4.476 1.00 83.56 86 GLN A CA 1
ATOM 683 C C . GLN A 1 86 ? 8.946 26.952 4.897 1.00 83.56 86 GLN A C 1
ATOM 685 O O . GLN A 1 86 ? 9.501 27.786 4.179 1.00 83.56 86 GLN A O 1
ATOM 690 N N . ILE A 1 87 ? 9.515 26.508 6.026 1.00 87.00 87 ILE A N 1
ATOM 691 C CA . ILE A 1 87 ? 10.860 26.914 6.477 1.00 87.00 87 ILE A CA 1
ATOM 692 C C . ILE A 1 87 ? 11.904 26.499 5.436 1.00 87.00 87 ILE A C 1
ATOM 694 O O . ILE A 1 87 ? 12.664 27.341 4.952 1.00 87.00 87 ILE A O 1
ATOM 698 N N . ARG A 1 88 ? 11.898 25.224 5.033 1.00 87.88 88 ARG A N 1
ATOM 699 C CA . ARG A 1 88 ? 12.817 24.671 4.025 1.00 87.88 88 ARG A CA 1
ATOM 700 C C . ARG A 1 88 ? 12.731 25.411 2.699 1.00 87.88 88 ARG A C 1
ATOM 702 O O . ARG A 1 88 ? 13.754 25.847 2.170 1.00 87.88 88 ARG A O 1
ATOM 709 N N . ARG A 1 89 ? 11.515 25.644 2.202 1.00 87.56 89 ARG A N 1
ATOM 710 C CA . ARG A 1 89 ? 11.280 26.322 0.923 1.00 87.56 89 ARG A CA 1
ATOM 711 C C . ARG A 1 89 ? 11.856 27.731 0.938 1.00 87.56 89 ARG A C 1
ATOM 713 O O . ARG A 1 89 ? 12.459 28.162 -0.042 1.00 87.56 89 ARG A O 1
ATOM 720 N N . ARG A 1 90 ? 11.727 28.449 2.054 1.00 87.88 90 ARG A N 1
ATOM 721 C CA . ARG A 1 90 ? 12.273 29.804 2.193 1.00 87.88 90 ARG A CA 1
ATOM 722 C C . ARG A 1 90 ? 13.798 29.840 2.171 1.00 87.88 90 ARG A C 1
ATOM 724 O O . ARG A 1 90 ? 14.359 30.749 1.565 1.00 87.88 90 ARG A O 1
ATOM 731 N N . PHE A 1 91 ? 14.469 28.863 2.775 1.00 88.69 91 PHE A N 1
ATOM 732 C CA . PHE A 1 91 ? 15.929 28.763 2.697 1.00 88.69 91 PHE A CA 1
ATOM 733 C C . PHE A 1 91 ? 16.399 28.446 1.275 1.00 88.69 91 PHE A C 1
ATOM 735 O O . PHE A 1 91 ? 17.255 29.155 0.752 1.00 88.69 91 PHE A O 1
ATOM 742 N N . VAL A 1 92 ? 15.787 27.455 0.617 1.00 87.69 92 VAL A N 1
ATOM 743 C CA . VAL A 1 92 ? 16.164 27.062 -0.752 1.00 87.69 92 VAL A CA 1
ATOM 744 C C . VAL A 1 92 ? 15.943 28.211 -1.738 1.00 87.69 92 VAL A C 1
ATOM 746 O O . VAL A 1 92 ? 16.836 28.562 -2.502 1.00 87.69 92 VAL A O 1
ATOM 749 N N . THR A 1 93 ? 14.782 28.868 -1.684 1.00 88.69 93 THR A N 1
ATOM 750 C CA . THR A 1 93 ? 14.504 30.042 -2.532 1.00 88.69 93 THR A CA 1
ATOM 751 C C . THR A 1 93 ? 15.441 31.215 -2.233 1.00 88.69 93 THR A C 1
ATOM 753 O O . THR A 1 93 ? 15.784 31.971 -3.145 1.00 88.69 93 THR A O 1
ATOM 756 N N . THR A 1 94 ? 15.896 31.361 -0.982 1.00 89.00 94 THR A N 1
ATOM 757 C CA . THR A 1 94 ? 16.864 32.404 -0.612 1.00 89.00 94 THR A CA 1
ATOM 758 C C . THR A 1 94 ? 18.222 32.198 -1.258 1.00 89.00 94 THR A C 1
ATOM 760 O O . THR A 1 94 ? 18.842 33.162 -1.707 1.00 89.00 94 THR A O 1
ATOM 763 N N . ASP A 1 95 ? 18.645 30.949 -1.378 1.00 87.31 95 ASP A N 1
ATOM 764 C CA . ASP A 1 95 ? 19.911 30.606 -2.010 1.00 87.31 95 ASP A CA 1
ATOM 765 C C . ASP A 1 95 ? 19.900 30.870 -3.528 1.00 87.31 95 ASP A C 1
ATOM 767 O O . ASP A 1 95 ? 20.863 31.412 -4.077 1.00 87.31 95 ASP A O 1
ATOM 771 N N . TYR A 1 96 ? 18.764 30.637 -4.203 1.00 87.62 96 TYR A N 1
ATOM 772 C CA . TYR A 1 96 ? 18.569 31.059 -5.600 1.00 87.62 96 TYR A CA 1
ATOM 773 C C . TYR A 1 96 ? 18.705 32.575 -5.778 1.00 87.62 96 TYR A C 1
ATOM 775 O O . TYR A 1 96 ? 19.317 33.032 -6.744 1.00 87.62 96 TYR A O 1
ATOM 783 N N . PHE A 1 97 ? 18.161 33.372 -4.853 1.00 90.62 97 PHE A N 1
ATOM 784 C CA . PHE A 1 97 ? 18.322 34.827 -4.885 1.00 90.62 97 PHE A CA 1
ATOM 785 C C . PHE A 1 97 ? 19.778 35.253 -4.691 1.00 90.62 97 PHE A C 1
ATOM 787 O O . PHE A 1 97 ? 20.259 36.107 -5.437 1.00 90.62 97 PHE A O 1
ATOM 794 N N . ASP A 1 98 ? 20.477 34.684 -3.708 1.00 88.50 98 ASP A N 1
ATOM 795 C CA . ASP A 1 98 ? 21.877 35.020 -3.443 1.00 88.50 98 ASP A CA 1
ATOM 796 C C . ASP A 1 98 ? 22.768 34.639 -4.636 1.00 88.50 98 ASP A C 1
ATOM 798 O O . ASP A 1 98 ? 23.618 35.434 -5.047 1.00 88.50 98 ASP A O 1
ATOM 802 N N . THR A 1 99 ? 22.505 33.486 -5.259 1.00 86.12 99 THR A N 1
ATOM 803 C CA . THR A 1 99 ? 23.171 33.036 -6.489 1.00 86.12 99 THR A CA 1
ATOM 804 C C . THR A 1 99 ? 22.893 33.986 -7.652 1.00 86.12 99 THR A C 1
ATOM 806 O O . THR A 1 99 ? 23.828 34.470 -8.289 1.00 86.12 99 THR A O 1
ATOM 809 N N . ALA A 1 100 ? 21.625 34.333 -7.900 1.00 86.94 100 ALA A N 1
ATOM 810 C CA . ALA A 1 100 ? 21.247 35.302 -8.929 1.00 86.94 100 ALA A CA 1
ATOM 811 C C . ALA A 1 100 ? 21.944 36.653 -8.706 1.00 86.94 100 ALA A C 1
ATOM 813 O O . ALA A 1 100 ? 22.502 37.256 -9.621 1.00 86.94 100 ALA A O 1
ATOM 814 N N . HIS A 1 101 ? 21.945 37.137 -7.465 1.00 86.56 101 HIS A N 1
ATOM 815 C CA . HIS A 1 101 ? 22.584 38.393 -7.112 1.00 86.56 101 HIS A CA 1
ATOM 816 C C . HIS A 1 101 ? 24.100 38.342 -7.345 1.00 86.56 101 HIS A C 1
ATOM 818 O O . HIS A 1 101 ? 24.654 39.298 -7.890 1.00 86.56 101 HIS A O 1
ATOM 824 N N . ALA A 1 102 ? 24.768 37.241 -6.991 1.00 84.62 102 ALA A N 1
ATOM 825 C CA . ALA A 1 102 ? 26.189 37.045 -7.262 1.00 84.62 102 ALA A CA 1
ATOM 826 C C . ALA A 1 102 ? 26.488 37.039 -8.771 1.00 84.62 102 ALA A C 1
ATOM 828 O O . ALA A 1 102 ? 27.366 37.778 -9.219 1.00 84.62 102 ALA A O 1
ATOM 829 N N . LEU A 1 103 ? 25.705 36.293 -9.556 1.00 81.25 103 LEU A N 1
ATOM 830 C CA . LEU A 1 103 ? 25.823 36.234 -11.015 1.00 81.25 103 LEU A CA 1
ATOM 831 C C . LEU A 1 103 ? 25.620 37.611 -11.662 1.00 81.25 103 LEU A C 1
ATOM 833 O O . LEU A 1 103 ? 26.436 38.011 -12.485 1.00 81.25 103 LEU A O 1
ATOM 837 N N . SER A 1 104 ? 24.626 38.384 -11.214 1.00 81.12 104 SER A N 1
ATOM 838 C CA . SER A 1 104 ? 24.334 39.730 -11.744 1.00 81.12 104 SER A CA 1
ATOM 839 C C . SER A 1 104 ? 25.428 40.776 -11.483 1.00 81.12 104 SER A C 1
ATOM 841 O O . SER A 1 104 ? 25.427 41.855 -12.074 1.00 81.12 104 SER A O 1
ATOM 843 N N . ARG A 1 105 ? 26.347 40.491 -10.550 1.00 78.75 105 ARG A N 1
ATOM 844 C CA . ARG A 1 105 ? 27.517 41.334 -10.256 1.00 78.75 105 ARG A CA 1
ATOM 845 C C . ARG A 1 105 ? 28.758 40.903 -11.034 1.00 78.75 105 ARG A C 1
ATOM 847 O O . ARG A 1 105 ? 29.766 41.606 -10.985 1.00 78.75 105 ARG A O 1
ATOM 854 N N . SER A 1 106 ? 28.698 39.770 -11.732 1.00 73.81 106 SER A N 1
ATOM 855 C CA . SER A 1 106 ? 29.750 39.336 -12.642 1.00 73.81 106 SER A CA 1
ATOM 856 C C . SER A 1 106 ? 29.773 40.243 -13.867 1.00 73.81 106 SER A C 1
ATOM 858 O O . SER A 1 106 ? 28.735 40.521 -14.463 1.00 73.81 106 SER A O 1
ATOM 860 N N . ALA A 1 107 ? 30.968 40.649 -14.300 1.00 65.62 107 ALA A N 1
ATOM 861 C CA . ALA A 1 107 ? 31.146 41.438 -15.521 1.00 65.62 107 ALA A CA 1
ATOM 862 C C . ALA A 1 107 ? 30.588 40.738 -16.780 1.00 65.62 107 ALA A C 1
ATOM 864 O O . ALA A 1 107 ? 30.339 41.399 -17.782 1.00 65.62 107 ALA A O 1
ATOM 865 N N . ARG A 1 108 ? 30.381 39.413 -16.721 1.00 59.00 108 ARG A N 1
ATOM 866 C CA . ARG A 1 108 ? 29.819 38.606 -17.813 1.00 59.00 108 ARG A CA 1
ATOM 867 C C . ARG A 1 108 ? 28.293 38.705 -17.943 1.00 59.00 108 ARG A C 1
ATOM 869 O O . ARG A 1 108 ? 27.791 38.446 -19.027 1.00 59.00 108 ARG A O 1
ATOM 876 N N . TYR A 1 109 ? 27.568 39.072 -16.882 1.00 63.00 109 TYR A N 1
ATOM 877 C CA . TYR A 1 109 ? 26.100 38.986 -16.826 1.00 63.00 109 TYR A CA 1
ATOM 878 C C . TYR A 1 109 ? 25.522 40.241 -16.157 1.00 63.00 109 TYR A C 1
ATOM 880 O O . TYR A 1 109 ? 25.150 40.230 -14.986 1.00 63.00 109 TYR A O 1
ATOM 888 N N . SER A 1 110 ? 25.508 41.368 -16.871 1.00 51.88 110 SER A N 1
ATOM 889 C CA . SER A 1 110 ? 25.184 42.677 -16.281 1.00 51.88 110 SER A CA 1
ATOM 890 C C . SER A 1 110 ? 23.680 42.976 -16.188 1.00 51.88 110 SER A C 1
ATOM 892 O O . SER A 1 110 ? 23.283 43.864 -15.426 1.00 51.88 110 SER A O 1
ATOM 894 N N . ALA A 1 111 ? 22.817 42.236 -16.899 1.00 62.38 111 ALA A N 1
ATOM 895 C CA . ALA A 1 111 ? 21.369 42.413 -16.825 1.00 62.38 111 ALA A CA 1
ATOM 896 C C . ALA A 1 111 ? 20.674 41.314 -16.000 1.00 62.38 111 ALA A C 1
ATOM 898 O O . ALA A 1 111 ? 20.988 40.127 -16.064 1.00 62.38 111 ALA A O 1
ATOM 899 N N . LYS A 1 112 ? 19.636 41.712 -15.247 1.00 65.19 112 LYS A N 1
ATOM 900 C CA . LYS A 1 112 ? 18.777 40.774 -14.497 1.00 65.19 112 LYS A CA 1
ATOM 901 C C . LYS A 1 112 ? 18.106 39.732 -15.391 1.00 65.19 112 LYS A C 1
ATOM 903 O O . LYS A 1 112 ? 17.786 38.657 -14.900 1.00 65.19 112 LYS A O 1
ATOM 908 N N . ARG A 1 113 ? 17.841 40.078 -16.655 1.00 69.12 113 ARG A N 1
ATOM 909 C CA . ARG A 1 113 ? 17.227 39.172 -17.629 1.00 69.12 113 ARG A CA 1
ATOM 910 C C . ARG A 1 113 ? 18.185 38.016 -17.924 1.00 69.12 113 ARG A C 1
ATOM 912 O O . ARG A 1 113 ? 17.838 36.883 -17.619 1.00 69.12 113 ARG A O 1
ATOM 919 N N . ASP A 1 114 ? 19.427 38.352 -18.261 1.00 77.50 114 ASP A N 1
ATOM 920 C CA . ASP A 1 114 ? 20.521 37.409 -18.514 1.00 77.50 114 ASP A CA 1
ATOM 921 C C . ASP A 1 114 ? 20.796 36.493 -17.312 1.00 77.50 114 ASP A C 1
ATOM 923 O O . ASP A 1 114 ? 21.111 35.320 -17.469 1.00 77.50 114 ASP A O 1
ATOM 927 N N . THR A 1 115 ? 20.628 37.004 -16.088 1.00 82.69 115 THR A N 1
ATOM 928 C CA . THR A 1 115 ? 20.787 36.197 -14.867 1.00 82.69 115 THR A CA 1
ATOM 929 C C . THR A 1 115 ? 19.695 35.131 -14.718 1.00 82.69 115 THR A C 1
ATOM 931 O O . THR A 1 115 ? 19.987 34.011 -14.306 1.00 82.69 115 THR A O 1
ATOM 934 N N . ILE A 1 116 ? 18.435 35.467 -15.018 1.00 88.12 116 ILE A N 1
ATOM 935 C CA . ILE A 1 116 ? 17.327 34.501 -14.961 1.00 88.12 116 ILE A CA 1
ATOM 936 C C . ILE A 1 116 ? 17.447 33.499 -16.104 1.00 88.12 116 ILE A C 1
ATOM 938 O O . ILE A 1 116 ? 17.256 32.315 -15.865 1.00 88.12 116 ILE A O 1
ATOM 942 N N . ASP A 1 117 ? 17.785 33.962 -17.310 1.00 88.56 117 ASP A N 1
ATOM 943 C CA . ASP A 1 117 ? 18.052 33.098 -18.466 1.00 88.56 117 ASP A CA 1
ATOM 944 C C . ASP A 1 117 ? 19.119 32.048 -18.130 1.00 88.56 117 ASP A C 1
ATOM 946 O O . ASP A 1 117 ? 18.878 30.854 -18.279 1.00 88.56 117 ASP A O 1
ATOM 950 N N . LEU A 1 118 ? 20.241 32.484 -17.551 1.00 84.69 118 LEU A N 1
ATOM 951 C CA . LEU A 1 118 ? 21.319 31.599 -17.120 1.00 84.69 118 LEU A CA 1
ATOM 952 C C . LEU A 1 118 ? 20.876 30.625 -16.019 1.00 84.69 118 LEU A C 1
ATOM 954 O O . LEU A 1 118 ? 21.220 29.448 -16.052 1.00 84.69 118 LEU A O 1
ATOM 958 N N . LEU A 1 119 ? 20.102 31.080 -15.030 1.00 87.31 119 LEU A N 1
ATOM 959 C CA . LEU A 1 119 ? 19.593 30.180 -13.993 1.00 87.31 119 LEU A CA 1
ATOM 960 C C . LEU A 1 119 ? 18.612 29.152 -14.550 1.00 87.31 119 LEU A C 1
ATOM 962 O O . LEU A 1 119 ? 18.631 28.016 -14.089 1.00 87.31 119 LEU A O 1
ATOM 966 N N . VAL A 1 120 ? 17.778 29.523 -15.519 1.00 90.44 120 VAL A N 1
ATOM 967 C CA . VAL A 1 120 ? 16.873 28.602 -16.216 1.00 90.44 120 VAL A CA 1
ATOM 968 C C . VAL A 1 120 ? 17.673 27.568 -17.007 1.00 90.44 120 VAL A C 1
ATOM 970 O O . VAL A 1 120 ? 17.375 26.381 -16.919 1.00 90.44 120 VAL A O 1
ATOM 973 N N . GLU A 1 121 ? 18.725 27.998 -17.703 1.00 88.50 121 GLU A N 1
ATOM 974 C CA . GLU A 1 121 ? 19.625 27.116 -18.449 1.00 88.50 121 GLU A CA 1
ATOM 975 C C . GLU A 1 121 ? 20.329 26.106 -17.527 1.00 88.50 121 GLU A C 1
ATOM 977 O O . GLU A 1 121 ? 20.273 24.904 -17.774 1.00 88.50 121 GLU A O 1
ATOM 982 N N . ILE A 1 122 ? 20.918 26.566 -16.416 1.00 83.12 122 ILE A N 1
ATOM 983 C CA . ILE A 1 122 ? 21.649 25.701 -15.471 1.00 83.12 122 ILE A CA 1
ATOM 984 C C . ILE A 1 122 ? 20.699 24.812 -14.658 1.00 83.12 122 ILE A C 1
ATOM 986 O O . ILE A 1 122 ? 21.015 23.660 -14.353 1.00 83.12 122 ILE A O 1
ATOM 990 N N . THR A 1 123 ? 19.533 25.337 -14.276 1.00 86.94 123 THR A N 1
ATOM 991 C CA . THR A 1 123 ? 18.492 24.542 -13.606 1.00 86.94 123 THR A CA 1
ATOM 992 C C . THR A 1 123 ? 17.946 23.476 -14.548 1.00 86.94 123 THR A C 1
ATOM 994 O O . THR A 1 123 ? 17.508 22.429 -14.082 1.00 86.94 123 THR A O 1
ATOM 997 N N . GLY A 1 124 ? 18.012 23.714 -15.858 1.00 86.44 124 GLY A N 1
ATOM 998 C CA . GLY A 1 124 ? 17.438 22.855 -16.873 1.00 86.44 124 GLY A CA 1
ATOM 999 C C . GLY A 1 124 ? 15.916 22.963 -16.917 1.00 86.44 124 GLY A C 1
ATOM 1000 O O . GLY A 1 124 ? 15.242 23.374 -15.966 1.00 86.44 124 GLY A O 1
ATOM 1001 N N . VAL A 1 125 ? 15.358 22.563 -18.053 1.00 82.25 125 VAL A N 1
ATOM 1002 C CA . VAL A 1 125 ? 13.914 22.397 -18.200 1.00 82.25 125 VAL A CA 1
ATOM 1003 C C . VAL A 1 125 ? 13.560 20.984 -17.724 1.00 82.25 125 VAL A C 1
ATOM 1005 O O . VAL A 1 125 ? 14.179 20.025 -18.187 1.00 82.25 125 VAL A O 1
ATOM 1008 N N . PRO A 1 126 ? 12.603 20.814 -16.790 1.00 78.06 126 PRO A N 1
ATOM 1009 C CA . PRO A 1 126 ? 12.140 19.491 -16.396 1.00 78.06 126 PRO A CA 1
ATOM 1010 C C . PRO A 1 126 ? 11.695 18.694 -17.628 1.00 78.06 126 PRO A C 1
ATOM 1012 O O . PRO A 1 126 ? 11.105 19.299 -18.521 1.00 78.06 126 PRO A O 1
ATOM 1015 N N . PRO A 1 127 ? 11.832 17.355 -17.643 1.00 72.38 127 PRO A N 1
ATOM 1016 C CA . PRO A 1 127 ? 11.363 16.521 -18.757 1.00 72.38 127 PRO A CA 1
ATOM 1017 C C . PRO A 1 127 ? 9.889 16.761 -19.145 1.00 72.38 127 PRO A C 1
ATOM 1019 O O . PRO A 1 127 ? 9.508 16.542 -20.287 1.00 72.38 127 PRO A O 1
ATOM 1022 N N . ASN A 1 128 ? 9.076 17.260 -18.199 1.00 66.69 128 ASN A N 1
ATOM 1023 C CA . ASN A 1 128 ? 7.637 17.526 -18.345 1.00 66.69 128 ASN A CA 1
ATOM 1024 C C . ASN A 1 128 ? 7.275 19.017 -18.186 1.00 66.69 128 ASN A C 1
ATOM 1026 O O . ASN A 1 128 ? 6.098 19.347 -18.053 1.00 66.69 128 ASN A O 1
ATOM 1030 N N . GLY A 1 129 ? 8.263 19.906 -18.059 1.00 78.19 129 GLY A N 1
ATOM 1031 C CA . GLY A 1 129 ? 8.052 21.317 -17.736 1.00 78.19 129 GLY A CA 1
ATOM 1032 C C . GLY A 1 129 ? 8.225 22.209 -18.955 1.00 78.19 129 GLY A C 1
ATOM 1033 O O . GLY A 1 129 ? 8.973 21.881 -19.870 1.00 78.19 129 GLY A O 1
ATOM 1034 N N . CYS A 1 130 ? 7.576 23.372 -18.964 1.00 88.75 130 CYS A N 1
ATOM 1035 C CA . CYS A 1 130 ? 7.953 24.419 -19.900 1.00 88.75 130 CYS A CA 1
ATOM 1036 C C . CYS A 1 130 ? 9.059 25.277 -19.278 1.00 88.75 130 CYS A C 1
ATOM 1038 O O . CYS A 1 130 ? 9.003 25.624 -18.097 1.00 88.75 130 CYS A O 1
ATOM 1040 N N . GLU A 1 131 ? 10.031 25.704 -20.085 1.00 93.00 131 GLU A N 1
ATOM 1041 C CA . GLU A 1 131 ? 11.018 26.718 -19.695 1.00 93.00 131 GLU A CA 1
ATOM 1042 C C . GLU A 1 131 ? 10.345 27.966 -19.088 1.00 93.00 131 GLU A C 1
ATOM 1044 O O . GLU A 1 131 ? 10.843 28.560 -18.131 1.00 93.00 131 GLU A O 1
ATOM 1049 N N . LYS A 1 132 ? 9.161 28.332 -19.604 1.00 92.50 132 LYS A N 1
ATOM 1050 C CA . LYS A 1 132 ? 8.352 29.444 -19.088 1.00 92.50 132 LYS A CA 1
ATOM 1051 C C . LYS A 1 132 ? 7.951 29.255 -17.626 1.00 92.50 132 LYS A C 1
ATOM 1053 O O . LYS A 1 132 ? 7.929 30.246 -16.902 1.00 92.50 132 LYS A O 1
ATOM 1058 N N . ASP A 1 133 ? 7.684 28.026 -17.191 1.00 90.12 133 ASP A N 1
ATOM 1059 C CA . ASP A 1 133 ? 7.279 27.730 -15.815 1.00 90.12 133 ASP A CA 1
ATOM 1060 C C . ASP A 1 133 ? 8.475 27.837 -14.870 1.00 90.12 133 ASP A C 1
ATOM 1062 O O . ASP A 1 133 ? 8.396 28.519 -13.853 1.00 90.12 133 ASP A O 1
ATOM 1066 N N . VAL A 1 134 ? 9.621 27.261 -15.252 1.00 90.94 134 VAL A N 1
ATOM 1067 C CA . VAL A 1 134 ? 10.878 27.381 -14.488 1.00 90.94 134 VAL A CA 1
ATOM 1068 C C . VAL A 1 134 ? 11.258 28.850 -14.332 1.00 90.94 134 VAL A C 1
ATOM 1070 O O . VAL A 1 134 ? 11.547 29.329 -13.237 1.00 90.94 134 VAL A O 1
ATOM 1073 N N . ARG A 1 135 ? 11.189 29.600 -15.431 1.00 94.31 135 ARG A N 1
ATOM 1074 C CA . ARG A 1 135 ? 11.436 31.040 -15.458 1.00 94.31 135 ARG A CA 1
ATOM 1075 C C . ARG A 1 135 ? 10.463 31.809 -14.574 1.00 94.31 135 ARG A C 1
ATOM 1077 O O . ARG A 1 135 ? 10.891 32.726 -13.868 1.00 94.31 135 ARG A O 1
ATOM 1084 N N . HIS A 1 136 ? 9.176 31.474 -14.632 1.00 93.56 136 HIS A N 1
ATOM 1085 C CA . HIS A 1 136 ? 8.145 32.093 -13.806 1.00 93.56 136 HIS A CA 1
ATOM 1086 C C . HIS A 1 136 ? 8.425 31.855 -12.321 1.00 93.56 136 HIS A C 1
ATOM 1088 O O . HIS A 1 136 ? 8.499 32.822 -11.563 1.00 93.56 136 HIS A O 1
ATOM 1094 N N . ASP A 1 137 ? 8.674 30.604 -11.935 1.00 91.81 137 ASP A N 1
ATOM 1095 C CA . ASP A 1 137 ? 8.968 30.198 -10.562 1.00 91.81 137 ASP A CA 1
ATOM 1096 C C . ASP A 1 137 ? 10.218 30.898 -10.024 1.00 91.81 137 ASP A C 1
ATOM 1098 O O . ASP A 1 137 ? 10.161 31.560 -8.989 1.00 91.81 137 ASP A O 1
ATOM 1102 N N . LEU A 1 138 ? 11.338 30.832 -10.754 1.00 91.56 138 LEU A N 1
ATOM 1103 C CA . LEU A 1 138 ? 12.591 31.475 -10.352 1.00 91.56 138 LEU A CA 1
ATOM 1104 C C . LEU A 1 138 ? 12.423 32.992 -10.222 1.00 91.56 138 LEU A C 1
ATOM 1106 O O . LEU A 1 138 ? 12.891 33.592 -9.253 1.00 91.56 138 LEU A O 1
ATOM 1110 N N . THR A 1 139 ? 11.707 33.621 -11.157 1.00 91.81 139 THR A N 1
ATOM 1111 C CA . THR A 1 139 ? 11.407 35.058 -11.094 1.00 91.81 139 THR A CA 1
ATOM 1112 C C . THR A 1 139 ? 10.550 35.392 -9.875 1.00 91.81 139 THR A C 1
ATOM 1114 O O . THR A 1 139 ? 10.820 36.381 -9.186 1.00 91.81 139 THR A O 1
ATOM 1117 N N . ALA A 1 140 ? 9.527 34.584 -9.590 1.00 89.25 140 ALA A N 1
ATOM 1118 C CA . ALA A 1 140 ? 8.663 34.757 -8.432 1.00 89.25 140 ALA A CA 1
ATOM 1119 C C . ALA A 1 140 ? 9.465 34.632 -7.128 1.00 89.25 140 ALA A C 1
ATOM 1121 O O . ALA A 1 140 ? 9.451 35.563 -6.322 1.00 89.25 140 ALA A O 1
ATOM 1122 N N . TRP A 1 141 ? 10.247 33.561 -6.971 1.00 90.56 141 TRP A N 1
ATOM 1123 C CA . TRP A 1 141 ? 11.064 33.304 -5.781 1.00 90.56 141 TRP A CA 1
ATOM 1124 C C . TRP A 1 141 ? 12.110 34.396 -5.547 1.00 90.56 141 TRP A C 1
ATOM 1126 O O . TRP A 1 141 ? 12.241 34.907 -4.436 1.00 90.56 141 TRP A O 1
ATOM 1136 N N . ILE A 1 142 ? 12.819 34.825 -6.595 1.00 89.19 142 ILE A N 1
ATOM 1137 C CA . ILE A 1 142 ? 13.825 35.893 -6.506 1.00 89.19 142 ILE A CA 1
ATOM 1138 C C . ILE A 1 142 ? 13.180 37.215 -6.083 1.00 89.19 142 ILE A C 1
ATOM 1140 O O . ILE A 1 142 ? 13.732 37.938 -5.249 1.00 89.19 142 ILE A O 1
ATOM 1144 N N . ASN A 1 143 ? 12.010 37.551 -6.629 1.00 85.56 143 ASN A N 1
ATOM 1145 C CA . ASN A 1 143 ? 11.302 38.778 -6.267 1.00 85.56 143 ASN A CA 1
ATOM 1146 C C . ASN A 1 143 ? 10.760 38.742 -4.835 1.00 85.56 143 ASN A C 1
ATOM 1148 O O . ASN A 1 143 ? 10.858 39.749 -4.124 1.00 85.56 143 ASN A O 1
ATOM 1152 N N . GLU A 1 144 ? 10.232 37.594 -4.418 1.00 83.62 144 GLU A N 1
ATOM 1153 C CA . GLU A 1 144 ? 9.741 37.334 -3.066 1.00 83.62 144 GLU A CA 1
ATOM 1154 C C . GLU A 1 144 ? 10.883 37.466 -2.042 1.00 83.62 144 GLU A C 1
ATOM 1156 O O . GLU A 1 144 ? 10.814 38.278 -1.114 1.00 83.62 144 GLU A O 1
ATOM 1161 N N . VAL A 1 145 ? 12.007 36.780 -2.270 1.00 87.88 145 VAL A N 1
ATOM 1162 C CA . VAL A 1 145 ? 13.164 36.791 -1.364 1.00 87.88 145 VAL A CA 1
ATOM 1163 C C . VAL A 1 145 ? 13.874 38.138 -1.331 1.00 87.88 145 VAL A C 1
ATOM 1165 O O . VAL A 1 145 ? 14.315 38.558 -0.262 1.00 87.88 145 VAL A O 1
ATOM 1168 N N . LYS A 1 146 ? 14.001 38.851 -2.457 1.00 86.38 146 LYS A N 1
ATOM 1169 C CA . LYS A 1 146 ? 14.742 40.127 -2.527 1.00 86.38 146 LYS A CA 1
ATOM 1170 C C . LYS A 1 146 ? 14.320 41.122 -1.449 1.00 86.38 146 LYS A C 1
ATOM 1172 O O . LYS A 1 146 ? 15.137 41.907 -0.955 1.00 86.38 146 LYS A O 1
ATOM 1177 N N . ARG A 1 147 ? 13.028 41.131 -1.122 1.00 77.81 147 ARG A N 1
ATOM 1178 C CA . ARG A 1 147 ? 12.466 41.928 -0.032 1.00 77.81 147 ARG A CA 1
ATOM 1179 C C . ARG A 1 147 ? 12.965 41.373 1.308 1.00 77.81 147 ARG A C 1
ATOM 1181 O O . ARG A 1 147 ? 13.670 42.063 2.043 1.00 77.81 147 ARG A O 1
ATOM 1188 N N . ASN A 1 148 ? 12.734 40.094 1.562 1.00 81.25 148 ASN A N 1
ATOM 1189 C CA . ASN A 1 148 ? 13.027 39.432 2.834 1.00 81.25 148 ASN A CA 1
ATOM 1190 C C . ASN A 1 148 ? 14.526 39.414 3.194 1.00 81.25 148 ASN A C 1
ATOM 1192 O O . ASN A 1 148 ? 14.887 39.723 4.330 1.00 81.25 148 ASN A O 1
ATOM 1196 N N . ARG A 1 149 ? 15.422 39.176 2.227 1.00 87.19 149 ARG A N 1
ATOM 1197 C CA . ARG A 1 149 ? 16.882 39.157 2.438 1.00 87.19 149 ARG A CA 1
ATOM 1198 C C . ARG A 1 149 ? 17.421 40.514 2.895 1.00 87.19 149 ARG A C 1
ATOM 1200 O O . ARG A 1 149 ? 18.293 40.574 3.757 1.00 87.19 149 ARG A O 1
ATOM 1207 N N . LYS A 1 150 ? 16.863 41.630 2.405 1.00 84.81 150 LYS A N 1
ATOM 1208 C CA . LYS A 1 150 ? 17.243 42.976 2.880 1.00 84.81 150 LYS A CA 1
ATOM 1209 C C . LYS A 1 150 ? 16.891 43.195 4.348 1.00 84.81 150 LYS A C 1
ATOM 1211 O O . LYS A 1 150 ? 17.677 43.815 5.060 1.00 84.81 150 LYS A O 1
ATOM 1216 N N . MET A 1 151 ? 15.727 42.717 4.787 1.00 85.81 151 MET A N 1
ATOM 1217 C CA . MET A 1 151 ? 15.342 42.769 6.197 1.00 85.81 151 MET A CA 1
ATOM 1218 C C . MET A 1 151 ? 16.263 41.878 7.037 1.00 85.81 151 MET A C 1
ATOM 1220 O O . MET A 1 151 ? 16.769 42.334 8.060 1.00 85.81 151 MET A O 1
ATOM 1224 N N . ALA A 1 152 ? 16.553 40.661 6.561 1.00 85.94 152 ALA A N 1
ATOM 1225 C CA . ALA A 1 152 ? 17.460 39.735 7.233 1.00 85.94 152 ALA A CA 1
ATOM 1226 C C . ALA A 1 152 ? 18.845 40.326 7.480 1.00 85.94 152 ALA A C 1
ATOM 1228 O O . ALA A 1 152 ? 19.324 40.333 8.614 1.00 85.94 152 ALA A O 1
ATOM 1229 N N . ASN A 1 153 ? 19.414 40.962 6.458 1.00 85.56 153 ASN A N 1
ATOM 1230 C CA . ASN A 1 153 ? 20.696 41.653 6.562 1.00 85.56 153 ASN A CA 1
ATOM 1231 C C . ASN A 1 153 ? 20.658 42.835 7.544 1.00 85.56 153 ASN A C 1
ATOM 1233 O O . ASN A 1 153 ? 21.675 43.180 8.139 1.00 85.56 153 ASN A O 1
ATOM 1237 N N . LYS A 1 154 ? 19.504 43.497 7.706 1.00 87.81 154 LYS A N 1
ATOM 1238 C CA . LYS A 1 154 ? 19.350 44.596 8.671 1.00 87.81 154 LYS A CA 1
ATOM 1239 C C . LYS A 1 154 ? 19.164 44.104 10.097 1.00 87.81 154 LYS A C 1
ATOM 1241 O O . LYS A 1 154 ? 19.626 44.800 11.000 1.00 87.81 154 LYS A O 1
ATOM 1246 N N . LEU A 1 155 ? 18.516 42.957 10.298 1.00 85.44 155 LEU A N 1
ATOM 1247 C CA . LEU A 1 155 ? 18.325 42.369 11.621 1.00 85.44 155 LEU A CA 1
ATOM 1248 C C . LEU A 1 155 ? 19.613 41.711 12.127 1.00 85.44 155 LEU A C 1
ATOM 1250 O O . LEU A 1 155 ? 19.993 41.985 13.262 1.00 85.44 155 LEU A O 1
ATOM 1254 N N . GLY A 1 156 ? 20.318 40.966 11.270 1.00 85.56 156 GLY A N 1
ATOM 1255 C CA . GLY A 1 156 ? 21.624 40.358 11.561 1.00 85.56 156 GLY A CA 1
ATOM 1256 C C . GLY A 1 156 ? 21.711 38.855 11.274 1.00 85.56 156 GLY A C 1
ATOM 1257 O O . GLY A 1 156 ? 22.806 38.308 11.280 1.00 85.56 156 GLY A O 1
ATOM 1258 N N . SER A 1 157 ? 20.589 38.182 11.001 1.00 86.44 157 SER A N 1
ATOM 1259 C CA . SER A 1 157 ? 20.554 36.752 10.665 1.00 86.44 157 SER A CA 1
ATOM 1260 C C . SER A 1 157 ? 19.243 36.374 9.973 1.00 86.44 157 SER A C 1
ATOM 1262 O O . SER A 1 157 ? 18.207 36.980 10.240 1.00 86.44 157 SER A O 1
ATOM 1264 N N . THR A 1 158 ? 19.262 35.344 9.126 1.00 87.31 158 THR A N 1
ATOM 1265 C CA . THR A 1 158 ? 18.069 34.686 8.561 1.00 87.31 158 THR A CA 1
ATOM 1266 C C . THR A 1 158 ? 17.342 33.776 9.547 1.00 87.31 158 THR A C 1
ATOM 1268 O O . THR A 1 158 ? 16.146 33.537 9.371 1.00 87.31 158 THR A O 1
ATOM 1271 N N . GLY A 1 159 ? 18.006 33.330 10.619 1.00 83.81 159 GLY A N 1
ATOM 1272 C CA . GLY A 1 159 ? 17.420 32.425 11.613 1.00 83.81 159 GLY A CA 1
ATOM 1273 C C . GLY A 1 159 ? 16.179 33.001 12.292 1.00 83.81 159 GLY A C 1
ATOM 1274 O O . GLY A 1 159 ? 15.182 32.303 12.456 1.00 83.81 159 GLY A O 1
ATOM 1275 N N . CYS A 1 160 ? 16.184 34.308 12.566 1.00 78.06 160 CYS A N 1
ATOM 1276 C CA . CYS A 1 160 ? 15.042 35.034 13.127 1.00 78.06 160 CYS A CA 1
ATOM 1277 C C . CYS A 1 160 ? 13.809 35.062 12.206 1.00 78.06 160 CYS A C 1
ATOM 1279 O O . CYS A 1 160 ? 12.701 35.315 12.670 1.00 78.06 160 CYS A O 1
ATOM 1281 N N . PHE A 1 161 ? 14.001 34.861 10.899 1.00 75.06 161 PHE A N 1
ATOM 1282 C CA . PHE A 1 161 ? 12.944 34.978 9.893 1.00 75.06 161 PHE A CA 1
ATOM 1283 C C . PHE A 1 161 ? 12.408 33.640 9.452 1.00 75.06 161 PHE A C 1
ATOM 1285 O O . PHE A 1 161 ? 11.244 33.566 9.083 1.00 75.06 161 PHE A O 1
ATOM 1292 N N . PHE A 1 162 ? 13.248 32.613 9.413 1.00 79.25 162 PHE A N 1
ATOM 1293 C CA . PHE A 1 162 ? 12.840 31.339 8.848 1.00 79.25 162 PHE A CA 1
ATOM 1294 C C . PHE A 1 162 ? 12.313 30.389 9.901 1.00 79.25 162 PHE A C 1
ATOM 1296 O O . PHE A 1 162 ? 11.279 29.791 9.653 1.00 79.25 162 PHE A O 1
ATOM 1303 N N . PHE A 1 163 ? 12.896 30.330 11.096 1.00 80.31 163 PHE A N 1
ATOM 1304 C CA . PHE A 1 163 ? 12.454 29.371 12.112 1.00 80.31 163 PHE A CA 1
ATOM 1305 C C . PHE A 1 163 ? 11.241 29.822 12.930 1.00 80.31 163 PHE A C 1
ATOM 1307 O O . PHE A 1 163 ? 10.717 29.041 13.712 1.00 80.31 163 PHE A O 1
ATOM 1314 N N . TYR A 1 164 ? 10.734 31.042 12.735 1.00 83.31 164 TYR A N 1
ATOM 1315 C CA . TYR A 1 164 ? 9.609 31.561 13.520 1.00 83.31 164 TYR A CA 1
ATOM 1316 C C . TYR A 1 164 ? 8.431 31.959 12.631 1.00 83.31 164 TYR A C 1
ATOM 1318 O O . TYR A 1 164 ? 8.349 33.114 12.194 1.00 83.31 164 TYR A O 1
ATOM 1326 N N . PRO A 1 165 ? 7.497 31.018 12.371 1.00 75.62 165 PRO A N 1
ATOM 1327 C CA . PRO A 1 165 ? 6.390 31.177 11.436 1.00 75.62 165 PRO A CA 1
ATOM 1328 C C . PRO A 1 165 ? 5.592 32.465 11.613 1.00 75.62 165 PRO A C 1
ATOM 1330 O O . PRO A 1 165 ? 5.349 33.155 10.630 1.00 75.62 165 PRO A O 1
ATOM 1333 N N . ASN A 1 166 ? 5.289 32.870 12.847 1.00 79.75 166 ASN A N 1
ATOM 1334 C CA . ASN A 1 166 ? 4.523 34.090 13.111 1.00 79.75 166 ASN A CA 1
ATOM 1335 C C . ASN A 1 166 ? 5.216 35.345 12.557 1.00 79.75 166 ASN A C 1
ATOM 1337 O O . ASN A 1 166 ? 4.603 36.119 11.825 1.00 79.75 166 ASN A O 1
ATOM 1341 N N . ILE A 1 167 ? 6.512 35.522 12.827 1.00 80.38 167 ILE A N 1
ATOM 1342 C CA . ILE A 1 167 ? 7.306 36.655 12.319 1.00 80.38 167 ILE A CA 1
ATOM 1343 C C . ILE A 1 167 ? 7.506 36.529 10.810 1.00 80.38 167 ILE A C 1
ATOM 1345 O O . ILE A 1 167 ? 7.363 37.496 10.059 1.00 80.38 167 ILE A O 1
ATOM 1349 N N . SER A 1 168 ? 7.798 35.313 10.361 1.00 78.94 168 SER A N 1
ATOM 1350 C CA . SER A 1 168 ? 8.019 35.008 8.958 1.00 78.94 168 SER A CA 1
ATOM 1351 C C . SER A 1 168 ? 6.791 35.323 8.101 1.00 78.94 168 SER A C 1
ATOM 1353 O O . SER A 1 168 ? 6.914 35.944 7.058 1.00 78.94 168 SER A O 1
ATOM 1355 N N . ASP A 1 169 ? 5.586 34.984 8.550 1.00 80.94 169 ASP A N 1
ATOM 1356 C CA . ASP A 1 169 ? 4.357 35.160 7.789 1.00 80.94 169 ASP A CA 1
ATOM 1357 C C . ASP A 1 169 ? 3.944 36.624 7.751 1.00 80.94 169 ASP A C 1
ATOM 1359 O O . ASP A 1 169 ? 3.451 37.097 6.730 1.00 80.94 169 ASP A O 1
ATOM 1363 N N . TRP A 1 170 ? 4.215 37.382 8.814 1.00 77.19 170 TRP A N 1
ATOM 1364 C CA . TRP A 1 170 ? 4.098 38.838 8.780 1.00 77.19 170 TRP A CA 1
ATOM 1365 C C . TRP A 1 170 ? 4.953 39.458 7.675 1.00 77.19 170 TRP A C 1
ATOM 1367 O O . TRP A 1 170 ? 4.522 40.380 6.986 1.00 77.19 170 TRP A O 1
ATOM 1377 N N . ILE A 1 171 ? 6.155 38.935 7.483 1.00 72.00 171 ILE A N 1
ATOM 1378 C CA . ILE A 1 171 ? 7.118 39.494 6.541 1.00 72.00 171 ILE A CA 1
ATOM 1379 C C . ILE A 1 171 ? 6.844 39.004 5.117 1.00 72.00 171 ILE A C 1
ATOM 1381 O O . ILE A 1 171 ? 6.853 39.805 4.186 1.00 72.00 171 ILE A O 1
ATOM 1385 N N . TRP A 1 172 ? 6.525 37.719 4.966 1.00 73.44 172 TRP A N 1
ATOM 1386 C CA . TRP A 1 172 ? 6.296 37.059 3.684 1.00 73.44 172 TRP A CA 1
ATOM 1387 C C . TRP A 1 172 ? 4.883 37.300 3.127 1.00 73.44 172 TRP A C 1
ATOM 1389 O O . TRP A 1 172 ? 4.742 37.498 1.928 1.00 73.44 172 TRP A O 1
ATOM 1399 N N . LYS A 1 173 ? 3.831 37.317 3.963 1.00 76.19 173 LYS A N 1
ATOM 1400 C CA . LYS A 1 173 ? 2.427 37.426 3.506 1.00 76.19 173 LYS A CA 1
ATOM 1401 C C . LYS A 1 173 ? 1.846 38.838 3.603 1.00 76.19 173 LYS A C 1
ATOM 1403 O O . LYS A 1 173 ? 0.869 39.134 2.920 1.00 76.19 173 LYS A O 1
ATOM 1408 N N . LYS A 1 174 ? 2.372 39.715 4.473 1.00 71.06 174 LYS A N 1
ATOM 1409 C CA . LYS A 1 174 ? 1.747 41.029 4.750 1.00 71.06 174 LYS A CA 1
ATOM 1410 C C . LYS A 1 174 ? 2.465 42.233 4.134 1.00 71.06 174 LYS A C 1
ATOM 1412 O O . LYS A 1 174 ? 2.081 43.355 4.457 1.00 71.06 174 LYS A O 1
ATOM 1417 N N . ASP A 1 175 ? 3.408 42.000 3.215 1.00 69.62 175 ASP A N 1
ATOM 1418 C CA . ASP A 1 175 ? 4.053 43.008 2.355 1.00 69.62 175 ASP A CA 1
ATOM 1419 C C . ASP A 1 175 ? 4.443 44.297 3.101 1.00 69.62 175 ASP A C 1
ATOM 1421 O O . ASP A 1 175 ? 3.940 45.391 2.834 1.00 69.62 175 ASP A O 1
ATOM 1425 N N . LEU A 1 176 ? 5.369 44.187 4.059 1.00 81.44 176 LEU A N 1
ATOM 1426 C CA . LEU A 1 176 ? 5.947 45.372 4.698 1.00 81.44 176 LEU A CA 1
ATOM 1427 C C . LEU A 1 176 ? 6.637 46.244 3.617 1.00 81.44 176 LEU A C 1
ATOM 1429 O O . LEU A 1 176 ? 7.459 45.730 2.847 1.00 81.44 176 LEU A O 1
ATOM 1433 N N . PRO A 1 177 ? 6.369 47.563 3.544 1.00 83.00 177 PRO A N 1
ATOM 1434 C CA . PRO A 1 177 ? 7.058 48.444 2.602 1.00 83.00 177 PRO A CA 1
ATOM 1435 C C . PRO A 1 177 ? 8.571 48.533 2.863 1.00 83.00 177 PRO A C 1
ATOM 1437 O O . PRO A 1 177 ? 9.004 48.689 4.002 1.00 83.00 177 PRO A O 1
ATOM 1440 N N . LEU A 1 178 ? 9.399 48.558 1.811 1.00 81.19 178 LEU A N 1
ATOM 1441 C CA . LEU A 1 178 ? 10.869 48.643 1.944 1.00 81.19 178 LEU A CA 1
ATOM 1442 C C . LEU A 1 178 ? 11.341 49.811 2.833 1.00 81.19 178 LEU A C 1
ATOM 1444 O O . LEU A 1 178 ? 12.316 49.678 3.573 1.00 81.19 178 LEU A O 1
ATOM 1448 N N . ARG A 1 179 ? 10.632 50.948 2.788 1.00 84.19 179 ARG A N 1
ATOM 1449 C CA . ARG A 1 179 ? 10.948 52.151 3.580 1.00 84.19 179 ARG A CA 1
ATOM 1450 C C . ARG A 1 179 ? 10.909 51.923 5.095 1.00 84.19 179 ARG A C 1
ATOM 1452 O O . ARG A 1 179 ? 11.614 52.617 5.818 1.00 84.19 179 ARG A O 1
ATOM 1459 N N . ILE A 1 180 ? 10.139 50.944 5.581 1.00 86.12 180 ILE A N 1
ATOM 1460 C CA . ILE A 1 180 ? 10.038 50.655 7.020 1.00 86.12 180 ILE A CA 1
ATOM 1461 C C . ILE A 1 180 ? 11.005 49.565 7.493 1.00 86.12 180 ILE A C 1
ATOM 1463 O O . ILE A 1 180 ? 11.069 49.310 8.689 1.00 86.12 180 ILE A O 1
ATOM 1467 N N . TYR A 1 181 ? 11.809 48.952 6.616 1.00 87.56 181 TYR A N 1
ATOM 1468 C CA . TYR A 1 181 ? 12.631 47.788 6.989 1.00 87.56 181 TYR A CA 1
ATOM 1469 C C . TYR A 1 181 ? 13.704 48.105 8.016 1.00 87.56 181 TYR A C 1
ATOM 1471 O O . TYR A 1 181 ? 13.906 47.346 8.954 1.00 87.56 181 TYR A O 1
ATOM 1479 N N . LYS A 1 182 ? 14.372 49.254 7.881 1.00 88.50 182 LYS A N 1
ATOM 1480 C CA . LYS A 1 182 ? 15.382 49.674 8.859 1.00 88.50 182 LYS A CA 1
ATOM 1481 C C . LYS A 1 182 ? 14.767 49.816 10.256 1.00 88.50 182 LYS A C 1
ATOM 1483 O O . LYS A 1 182 ? 15.368 49.378 11.229 1.00 88.50 182 LYS A O 1
ATOM 1488 N N . ARG A 1 183 ? 13.562 50.389 10.331 1.00 89.75 183 ARG A N 1
ATOM 1489 C CA . ARG A 1 183 ? 12.825 50.589 11.582 1.00 89.75 183 ARG A CA 1
ATOM 1490 C C . ARG A 1 183 ? 12.264 49.281 12.135 1.00 89.75 183 ARG A C 1
ATOM 1492 O O . ARG A 1 183 ? 12.399 49.036 13.321 1.00 89.75 183 ARG A O 1
ATOM 1499 N N . ALA A 1 184 ? 11.674 48.442 11.289 1.00 89.38 184 ALA A N 1
ATOM 1500 C CA . ALA A 1 184 ? 11.179 47.121 11.662 1.00 89.38 184 ALA A CA 1
ATOM 1501 C C . ALA A 1 184 ? 12.308 46.232 12.206 1.00 89.38 184 ALA A C 1
ATOM 1503 O O . ALA A 1 184 ? 12.152 45.629 13.259 1.00 89.38 184 ALA A O 1
ATOM 1504 N N . ALA A 1 185 ? 13.468 46.209 11.544 1.00 90.69 185 ALA A N 1
ATOM 1505 C CA . ALA A 1 185 ? 14.637 45.476 12.023 1.00 90.69 185 ALA A CA 1
ATOM 1506 C C . ALA A 1 185 ? 15.171 46.024 13.356 1.00 90.69 185 ALA A C 1
ATOM 1508 O O . ALA A 1 185 ? 15.514 45.234 14.229 1.00 90.69 185 ALA A O 1
ATOM 1509 N N . ALA A 1 186 ? 15.222 47.353 13.525 1.00 91.69 186 ALA A N 1
ATOM 1510 C CA . ALA A 1 186 ? 15.587 47.968 14.802 1.00 91.69 186 ALA A CA 1
ATOM 1511 C C . ALA A 1 186 ? 14.597 47.566 15.903 1.00 91.69 186 ALA A C 1
ATOM 1513 O O . ALA A 1 186 ? 15.008 47.021 16.913 1.00 91.69 186 ALA A O 1
ATOM 1514 N N . HIS A 1 187 ? 13.296 47.687 15.645 1.00 92.00 187 HIS A N 1
ATOM 1515 C CA . HIS A 1 187 ? 12.254 47.300 16.589 1.00 92.00 187 HIS A CA 1
ATOM 1516 C C . HIS A 1 187 ? 12.336 45.823 17.002 1.00 92.00 187 HIS A C 1
ATOM 1518 O O . HIS A 1 187 ? 12.285 45.525 18.191 1.00 92.00 187 HIS A O 1
ATOM 1524 N N . LEU A 1 188 ? 12.500 44.894 16.051 1.00 90.62 188 LEU A N 1
ATOM 1525 C CA . LEU A 1 188 ? 12.677 43.473 16.371 1.00 90.62 188 LEU A CA 1
ATOM 1526 C C . LEU A 1 188 ? 13.950 43.249 17.208 1.00 90.62 188 LEU A C 1
ATOM 1528 O O . LEU A 1 188 ? 13.944 42.458 18.147 1.00 90.62 188 LEU A O 1
ATOM 1532 N N . ARG A 1 189 ? 15.047 43.954 16.911 1.00 92.00 189 ARG A N 1
ATOM 1533 C CA . ARG A 1 189 ? 16.269 43.872 17.722 1.00 92.00 189 ARG A CA 1
ATOM 1534 C C . ARG A 1 189 ? 16.038 44.386 19.144 1.00 92.00 189 ARG A C 1
ATOM 1536 O O . ARG A 1 189 ? 16.379 43.681 20.087 1.00 92.00 189 ARG A O 1
ATOM 1543 N N . ASP A 1 190 ? 15.425 45.556 19.279 1.00 93.44 190 ASP A N 1
ATOM 1544 C CA . ASP A 1 190 ? 15.166 46.219 20.561 1.00 93.44 190 ASP A CA 1
ATOM 1545 C C . ASP A 1 190 ? 14.202 45.402 21.441 1.00 93.44 190 ASP A C 1
ATOM 1547 O O . ASP A 1 190 ? 14.305 45.426 22.662 1.00 93.44 190 ASP A O 1
ATOM 1551 N N . ASN A 1 191 ? 13.317 44.604 20.830 1.00 91.94 191 ASN A N 1
ATOM 1552 C CA . ASN A 1 191 ? 12.409 43.680 21.523 1.00 91.94 191 ASN A CA 1
ATOM 1553 C C . ASN A 1 191 ? 13.008 42.281 21.768 1.00 91.94 191 ASN A C 1
ATOM 1555 O O . ASN A 1 191 ? 12.281 41.340 22.089 1.00 91.94 191 ASN A O 1
ATOM 1559 N N . GLY A 1 192 ? 14.325 42.118 21.607 1.00 92.31 192 GLY A N 1
ATOM 1560 C CA . GLY A 1 192 ? 15.043 40.890 21.959 1.00 92.31 192 GLY A CA 1
ATOM 1561 C C . GLY A 1 192 ? 14.838 39.716 20.997 1.00 92.31 192 GLY A C 1
ATOM 1562 O O . GLY A 1 192 ? 15.203 38.590 21.330 1.00 92.31 192 GLY A O 1
ATOM 1563 N N . ILE A 1 193 ? 14.287 39.945 19.798 1.00 90.94 193 ILE A N 1
ATOM 1564 C CA . ILE A 1 193 ? 13.999 38.880 18.820 1.00 90.94 193 ILE A CA 1
ATOM 1565 C C . ILE A 1 193 ? 15.288 38.200 18.348 1.00 90.94 193 ILE A C 1
ATOM 1567 O O . ILE A 1 193 ? 15.363 36.973 18.284 1.00 90.94 193 ILE A O 1
ATOM 1571 N N . LEU A 1 194 ? 16.317 38.997 18.036 1.00 91.44 194 LEU A N 1
ATOM 1572 C CA . LEU A 1 194 ? 17.625 38.476 17.635 1.00 91.44 194 LEU A CA 1
ATOM 1573 C C . LEU A 1 194 ? 18.257 37.666 18.770 1.00 91.44 194 LEU A C 1
ATOM 1575 O O . LEU A 1 194 ? 18.640 36.522 18.556 1.00 91.44 194 LEU A O 1
ATOM 1579 N N . SER A 1 195 ? 18.266 38.215 19.986 1.00 93.12 195 SER A N 1
ATOM 1580 C CA . SER A 1 195 ? 18.816 37.536 21.161 1.00 93.12 195 SER A CA 1
ATOM 1581 C C . SER A 1 195 ? 18.101 36.216 21.459 1.00 93.12 195 SER A C 1
ATOM 1583 O O . SER A 1 195 ? 18.745 35.234 21.812 1.00 93.12 195 SER A O 1
ATOM 1585 N N . LYS A 1 196 ? 16.778 36.144 21.269 1.00 92.31 196 LYS A N 1
ATOM 1586 C CA . LYS A 1 196 ? 16.018 34.895 21.420 1.00 92.31 196 LYS A CA 1
ATOM 1587 C C . LYS A 1 196 ? 16.376 33.867 20.342 1.00 92.31 196 LYS A C 1
ATOM 1589 O O . LYS A 1 196 ? 16.524 32.684 20.650 1.00 92.31 196 LYS A O 1
ATOM 1594 N N . ALA A 1 197 ? 16.550 34.311 19.097 1.00 91.94 197 ALA A N 1
ATOM 1595 C CA . ALA A 1 197 ? 16.980 33.449 18.001 1.00 91.94 197 ALA A CA 1
ATOM 1596 C C . ALA A 1 197 ? 18.385 32.879 18.241 1.00 91.94 197 ALA A C 1
ATOM 1598 O O . ALA A 1 197 ? 18.603 31.689 18.018 1.00 91.94 197 ALA A O 1
ATOM 1599 N N . GLU A 1 198 ? 19.311 33.697 18.744 1.00 93.69 198 GLU A N 1
ATOM 1600 C CA . GLU A 1 198 ? 20.650 33.265 19.161 1.00 93.69 198 GLU A CA 1
ATOM 1601 C C . GLU A 1 198 ? 20.566 32.229 20.287 1.00 93.69 198 GLU A C 1
ATOM 1603 O O . GLU A 1 198 ? 21.111 31.139 20.152 1.00 93.69 198 GLU A O 1
ATOM 1608 N N . GLN A 1 199 ? 19.802 32.513 21.349 1.00 93.88 199 GLN A N 1
ATOM 1609 C CA . GLN A 1 199 ? 19.626 31.602 22.490 1.00 93.88 199 GLN A CA 1
ATOM 1610 C C . GLN A 1 199 ? 19.051 30.237 22.099 1.00 93.88 199 GLN A C 1
ATOM 1612 O O . GLN A 1 199 ? 19.413 29.226 22.690 1.00 93.88 199 GLN A O 1
ATOM 1617 N N . SER A 1 200 ? 18.144 30.194 21.122 1.00 92.38 200 SER A N 1
ATOM 1618 C CA . SER A 1 200 ? 17.541 28.935 20.665 1.00 92.38 200 SER A CA 1
ATOM 1619 C C . SER A 1 200 ? 18.445 28.096 19.749 1.00 92.38 200 SER A C 1
ATOM 1621 O O . SER A 1 200 ? 18.122 26.937 19.488 1.00 92.38 200 SER A O 1
ATOM 1623 N N . GLY A 1 201 ? 19.531 28.679 19.225 1.00 94.38 201 GLY A N 1
ATOM 1624 C CA . GLY A 1 201 ? 20.378 28.088 18.182 1.00 94.38 201 GLY A CA 1
ATOM 1625 C C . GLY A 1 201 ? 19.904 28.340 16.741 1.00 94.38 201 GLY A C 1
ATOM 1626 O O . GLY A 1 201 ? 20.549 27.890 15.797 1.00 94.38 201 GLY A O 1
ATOM 1627 N N . ALA A 1 202 ? 18.817 29.089 16.525 1.00 92.88 202 ALA A N 1
ATOM 1628 C CA . ALA A 1 202 ? 18.259 29.340 15.191 1.00 92.88 202 ALA A CA 1
ATOM 1629 C C . ALA A 1 202 ? 19.216 30.115 14.268 1.00 92.88 202 ALA A C 1
ATOM 1631 O O . ALA A 1 202 ? 19.240 29.881 13.059 1.00 92.88 202 ALA A O 1
ATOM 1632 N N . VAL A 1 203 ? 20.008 31.041 14.822 1.00 94.25 203 VAL A N 1
ATOM 1633 C CA . VAL A 1 203 ? 21.011 31.811 14.062 1.00 94.25 203 VAL A CA 1
ATOM 1634 C C . VAL A 1 203 ? 22.130 30.909 13.549 1.00 94.25 203 VAL A C 1
ATOM 1636 O O . VAL A 1 203 ? 22.511 31.002 12.382 1.00 94.25 203 VAL A O 1
ATOM 1639 N N . GLU A 1 204 ? 22.634 30.022 14.404 1.00 94.44 204 GLU A N 1
ATOM 1640 C CA . GLU A 1 204 ? 23.691 29.081 14.046 1.00 94.44 204 GLU A CA 1
ATOM 1641 C C . GLU A 1 204 ? 23.199 28.048 13.033 1.00 94.44 204 GLU A C 1
ATOM 1643 O O . GLU A 1 204 ? 23.851 27.837 12.009 1.00 94.44 204 GLU A O 1
ATOM 1648 N N . LEU A 1 205 ? 22.010 27.483 13.257 1.00 93.31 205 LEU A N 1
ATOM 1649 C CA . LEU A 1 205 ? 21.399 26.552 12.319 1.00 93.31 205 LEU A CA 1
ATOM 1650 C C . LEU A 1 205 ? 21.174 27.192 10.943 1.00 93.31 205 LEU A C 1
ATOM 1652 O O . LEU A 1 205 ? 21.495 26.584 9.922 1.00 93.31 205 LEU A O 1
ATOM 1656 N N . ALA A 1 206 ? 20.675 28.431 10.898 1.00 93.12 206 ALA A N 1
ATOM 1657 C CA . ALA A 1 206 ? 20.492 29.156 9.643 1.00 93.12 206 ALA A CA 1
ATOM 1658 C C . ALA A 1 206 ? 21.814 29.335 8.892 1.00 93.12 206 ALA A C 1
ATOM 1660 O O . ALA A 1 206 ? 21.879 29.080 7.692 1.00 93.12 206 ALA A O 1
ATOM 1661 N N . ARG A 1 207 ? 22.879 29.718 9.603 1.00 93.19 207 ARG A N 1
ATOM 1662 C CA . ARG A 1 207 ? 24.223 29.860 9.034 1.00 93.19 207 ARG A CA 1
ATOM 1663 C C . ARG A 1 207 ? 24.735 28.532 8.472 1.00 93.19 207 ARG A C 1
ATOM 1665 O O . ARG A 1 207 ? 25.216 28.502 7.343 1.00 93.19 207 ARG A O 1
ATOM 1672 N N . ASN A 1 208 ? 24.606 27.443 9.228 1.00 92.06 208 ASN A N 1
ATOM 1673 C CA . ASN A 1 208 ? 25.042 26.112 8.800 1.00 92.06 208 ASN A CA 1
ATOM 1674 C C . ASN A 1 208 ? 24.251 25.628 7.577 1.00 92.06 208 ASN A C 1
ATOM 1676 O O . ASN A 1 208 ? 24.838 25.138 6.616 1.00 92.06 208 ASN A O 1
ATOM 1680 N N . THR A 1 209 ? 22.940 25.861 7.570 1.00 89.06 209 THR A N 1
ATOM 1681 C CA . THR A 1 209 ? 22.057 25.546 6.441 1.00 89.06 209 THR A CA 1
ATOM 1682 C C . THR A 1 209 ? 22.427 26.353 5.195 1.00 89.06 209 THR A C 1
ATOM 1684 O O . THR A 1 209 ? 22.538 25.786 4.113 1.00 89.06 209 THR A O 1
ATOM 1687 N N . GLU A 1 210 ? 22.675 27.661 5.329 1.00 89.62 210 GLU A N 1
ATOM 1688 C CA . GLU A 1 210 ? 23.129 28.503 4.214 1.00 89.62 210 GLU A CA 1
ATOM 1689 C C . GLU A 1 210 ? 24.480 28.029 3.659 1.00 89.62 210 GLU A C 1
ATOM 1691 O O . GLU A 1 210 ? 24.655 27.997 2.446 1.00 89.62 210 GLU A O 1
ATOM 1696 N N . MET A 1 211 ? 25.431 27.632 4.513 1.00 88.19 211 MET A N 1
ATOM 1697 C CA . MET A 1 211 ? 26.712 27.078 4.051 1.00 88.19 211 MET A CA 1
ATOM 1698 C C . MET A 1 211 ? 26.521 25.770 3.275 1.00 88.19 211 MET A C 1
ATOM 1700 O O . MET A 1 211 ? 27.138 25.587 2.225 1.00 88.19 211 MET A O 1
ATOM 1704 N N . LEU A 1 212 ? 25.655 24.880 3.767 1.00 85.38 212 LEU A N 1
ATOM 1705 C CA . LEU A 1 212 ? 25.339 23.615 3.104 1.00 85.38 212 LEU A CA 1
ATOM 1706 C C . LEU A 1 212 ? 24.692 23.840 1.737 1.00 85.38 212 LEU A C 1
ATOM 1708 O O . LEU A 1 212 ? 25.132 23.234 0.761 1.00 85.38 212 LEU A O 1
ATOM 1712 N N . LEU A 1 213 ? 23.705 24.735 1.656 1.00 85.06 213 LEU A N 1
ATOM 1713 C CA . LEU A 1 213 ? 23.053 25.103 0.400 1.00 85.06 213 LEU A CA 1
ATOM 1714 C C . LEU A 1 213 ? 24.069 25.687 -0.585 1.00 85.06 213 LEU A C 1
ATOM 1716 O O . LEU A 1 213 ? 24.298 25.091 -1.635 1.00 85.06 213 LEU A O 1
ATOM 1720 N N . LYS A 1 214 ? 24.805 26.732 -0.185 1.00 85.44 214 LYS A N 1
ATOM 1721 C CA . LYS A 1 214 ? 25.820 27.384 -1.027 1.00 85.44 214 LYS A CA 1
ATOM 1722 C C . LYS A 1 214 ? 26.885 26.424 -1.540 1.00 85.44 214 LYS A C 1
ATOM 1724 O O . LYS A 1 214 ? 27.341 26.587 -2.669 1.00 85.44 214 LYS A O 1
ATOM 1729 N N . SER A 1 215 ? 27.290 25.425 -0.750 1.00 81.62 215 SER A N 1
ATOM 1730 C CA . SER A 1 215 ? 28.307 24.450 -1.171 1.00 81.62 215 SER A CA 1
ATOM 1731 C C . SER A 1 215 ? 27.927 23.707 -2.459 1.00 81.62 215 SER A C 1
ATOM 1733 O O . SER A 1 215 ? 28.799 23.404 -3.271 1.00 81.62 215 SER A O 1
ATOM 1735 N N . ALA A 1 216 ? 26.631 23.494 -2.706 1.00 71.88 216 ALA A N 1
ATOM 1736 C CA . ALA A 1 216 ? 26.154 22.877 -3.939 1.00 71.88 216 ALA A CA 1
ATOM 1737 C C . ALA A 1 216 ? 26.258 23.806 -5.163 1.00 71.88 216 ALA A C 1
ATOM 1739 O O . ALA A 1 216 ? 26.404 23.327 -6.285 1.00 71.88 216 ALA A O 1
ATOM 1740 N N . PHE A 1 217 ? 26.224 25.124 -4.950 1.00 73.31 217 PHE A N 1
ATOM 1741 C CA . PHE A 1 217 ? 26.300 26.150 -5.996 1.00 73.31 217 PHE A CA 1
ATOM 1742 C C . PHE A 1 217 ? 27.740 26.638 -6.240 1.00 73.31 217 PHE A C 1
ATOM 1744 O O . PHE A 1 217 ? 28.040 27.205 -7.292 1.00 73.31 217 PHE A O 1
ATOM 1751 N N . GLN A 1 218 ? 28.656 26.409 -5.291 1.00 72.81 218 GLN A N 1
ATOM 1752 C CA . GLN A 1 218 ? 30.051 26.865 -5.359 1.00 72.81 218 GLN A CA 1
ATOM 1753 C C . GLN A 1 218 ? 30.799 26.340 -6.591 1.00 72.81 218 GLN A C 1
ATOM 1755 O O . GLN A 1 218 ? 31.535 27.100 -7.216 1.00 72.81 218 GLN A O 1
ATOM 1760 N N . SER A 1 219 ? 30.575 25.085 -6.988 1.00 64.56 219 SER A N 1
ATOM 1761 C CA . SER A 1 219 ? 31.204 24.487 -8.177 1.00 64.56 219 SER A CA 1
ATOM 1762 C C . SER A 1 219 ? 30.861 25.230 -9.477 1.00 64.56 219 SER A C 1
ATOM 1764 O O . SER A 1 219 ? 31.660 25.235 -10.411 1.00 64.56 219 SER A O 1
ATOM 1766 N N . MET A 1 220 ? 29.717 25.919 -9.523 1.00 62.34 220 MET A N 1
ATOM 1767 C CA . MET A 1 220 ? 29.233 26.645 -10.702 1.00 62.34 220 MET A CA 1
ATOM 1768 C C . MET A 1 220 ? 29.768 28.077 -10.783 1.00 62.34 220 MET A C 1
ATOM 1770 O O . MET A 1 220 ? 29.985 28.598 -11.874 1.00 62.34 220 MET A O 1
ATOM 1774 N N . ILE A 1 221 ? 30.032 28.710 -9.636 1.00 62.97 221 ILE A N 1
ATOM 1775 C CA . ILE A 1 221 ? 30.5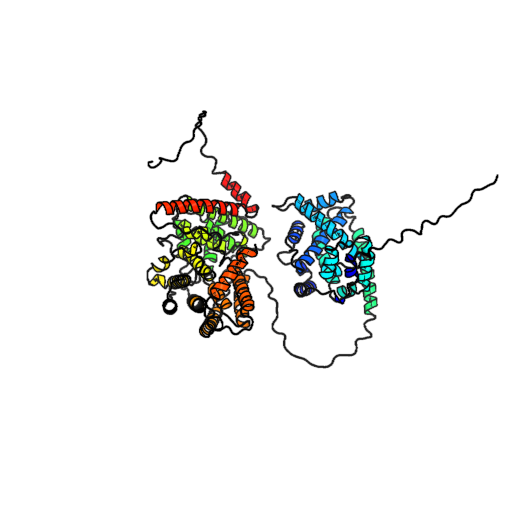77 30.077 -9.576 1.00 62.97 221 ILE A CA 1
ATOM 1776 C C . ILE A 1 221 ? 32.054 30.102 -10.019 1.00 62.97 221 ILE A C 1
ATOM 1778 O O . ILE A 1 221 ? 32.539 31.117 -10.521 1.00 62.97 221 ILE A O 1
ATOM 1782 N N . VAL A 1 222 ? 32.769 28.979 -9.885 1.00 57.78 222 VAL A N 1
ATOM 1783 C CA . VAL A 1 222 ? 34.217 28.868 -10.154 1.00 57.78 222 VAL A CA 1
ATOM 1784 C C . VAL A 1 222 ? 34.556 28.798 -11.655 1.00 57.78 222 VAL A C 1
ATOM 1786 O O . VAL A 1 222 ? 35.691 29.071 -12.054 1.00 57.78 222 VAL A O 1
ATOM 1789 N N . VAL A 1 223 ? 33.586 28.544 -12.537 1.00 48.12 223 VAL A N 1
ATOM 1790 C CA . VAL A 1 223 ? 33.829 28.453 -13.987 1.00 48.12 223 VAL A CA 1
ATOM 1791 C C . VAL A 1 223 ? 33.777 29.848 -14.629 1.00 48.12 223 VAL A C 1
ATOM 1793 O O . VAL A 1 223 ? 32.835 30.197 -15.337 1.00 48.12 223 VAL A O 1
ATOM 1796 N N . GLY A 1 224 ? 34.783 30.702 -14.390 1.00 44.97 224 GLY A N 1
ATOM 1797 C CA . GLY A 1 224 ? 34.846 31.952 -15.161 1.00 44.97 224 GLY A CA 1
ATOM 1798 C C . GLY A 1 224 ? 35.932 32.994 -14.907 1.00 44.97 224 GLY A C 1
ATOM 1799 O O . GLY A 1 224 ? 36.118 33.829 -15.790 1.00 44.97 224 GLY A O 1
ATOM 1800 N N . ASN A 1 225 ? 36.652 33.019 -13.781 1.00 41.78 225 ASN A N 1
ATOM 1801 C CA . ASN A 1 225 ? 37.866 33.846 -13.654 1.00 41.78 225 ASN A CA 1
ATOM 1802 C C . ASN A 1 225 ? 38.590 33.608 -12.322 1.00 41.78 225 ASN A C 1
ATOM 1804 O O . ASN A 1 225 ? 38.008 33.828 -11.262 1.00 41.78 225 ASN A O 1
ATOM 1808 N N . LYS A 1 226 ? 39.898 33.320 -12.376 1.00 45.66 226 LYS A N 1
ATOM 1809 C CA . LYS A 1 226 ? 40.799 33.212 -11.205 1.00 45.66 226 LYS A CA 1
ATOM 1810 C C . LYS A 1 226 ? 40.936 34.510 -10.377 1.00 45.66 226 LYS A C 1
ATOM 1812 O O . LYS A 1 226 ? 41.649 34.536 -9.386 1.00 45.66 226 LYS A O 1
ATOM 1817 N N . GLN A 1 227 ? 40.272 35.601 -10.767 1.00 41.69 227 GLN A N 1
ATOM 1818 C CA . GLN A 1 227 ? 40.350 36.910 -10.103 1.00 41.69 227 GLN A CA 1
ATOM 1819 C C . GLN A 1 227 ? 39.161 37.243 -9.186 1.00 41.69 227 GLN A C 1
ATOM 1821 O O . GLN A 1 227 ? 39.232 38.231 -8.459 1.00 41.69 227 GLN A O 1
ATOM 1826 N N . CYS A 1 228 ? 38.082 36.449 -9.173 1.00 40.44 228 CYS A N 1
ATOM 1827 C CA . CYS A 1 228 ? 36.922 36.730 -8.310 1.00 40.44 228 CYS A CA 1
ATOM 1828 C C . CYS A 1 228 ? 37.043 36.136 -6.891 1.00 40.44 228 CYS A C 1
ATOM 1830 O O . CYS A 1 228 ? 36.311 36.545 -5.989 1.00 40.44 228 CYS A O 1
ATOM 1832 N N . GLU A 1 229 ? 38.005 35.235 -6.663 1.00 39.06 229 GLU A N 1
ATOM 1833 C CA . GLU A 1 229 ? 38.215 34.578 -5.365 1.00 39.06 229 GLU A CA 1
ATOM 1834 C C . GLU A 1 229 ? 38.588 35.564 -4.239 1.00 39.06 229 GLU A C 1
ATOM 1836 O O . GLU A 1 229 ? 38.244 35.327 -3.085 1.00 39.06 229 GLU A O 1
ATOM 1841 N N . SER A 1 230 ? 39.212 36.714 -4.532 1.00 40.41 230 SER A N 1
ATOM 1842 C CA . SER A 1 230 ? 39.702 37.621 -3.477 1.00 40.41 230 SER A CA 1
ATOM 1843 C C . SER A 1 230 ? 38.684 38.659 -2.982 1.00 40.41 230 SER A C 1
ATOM 1845 O O . SER A 1 230 ? 38.827 39.171 -1.871 1.00 40.41 230 SER A O 1
ATOM 1847 N N . VAL A 1 231 ? 37.641 38.986 -3.753 1.00 40.97 231 VAL A N 1
ATOM 1848 C CA . VAL A 1 231 ? 36.694 40.060 -3.380 1.00 40.97 231 VAL A CA 1
ATOM 1849 C C . VAL A 1 231 ? 35.543 39.529 -2.524 1.00 40.97 231 VAL A C 1
ATOM 1851 O O . VAL A 1 231 ? 35.076 40.228 -1.624 1.00 40.97 231 VAL A O 1
ATOM 1854 N N . PHE A 1 232 ? 35.117 38.285 -2.756 1.00 39.78 232 PHE A N 1
ATOM 1855 C CA . PHE A 1 232 ? 34.013 37.673 -2.012 1.00 39.78 232 PHE A CA 1
ATOM 1856 C C . PHE A 1 232 ? 34.430 37.288 -0.581 1.00 39.78 232 PHE A C 1
ATOM 1858 O O . PHE A 1 232 ? 33.723 37.602 0.373 1.00 39.78 232 PHE A O 1
ATOM 1865 N N . TRP A 1 233 ? 35.635 36.733 -0.404 1.00 40.91 233 TRP A N 1
ATOM 1866 C CA . TRP A 1 233 ? 36.114 36.268 0.903 1.00 40.91 233 TRP A CA 1
ATOM 1867 C C . TRP A 1 233 ? 36.630 37.388 1.824 1.00 40.91 233 TRP A C 1
ATOM 1869 O O . TRP A 1 233 ? 36.445 37.322 3.038 1.00 40.91 233 TRP A O 1
ATOM 1879 N N . ASN A 1 234 ? 37.186 38.479 1.286 1.00 37.81 234 ASN A N 1
ATOM 1880 C CA . ASN A 1 234 ? 37.720 39.569 2.118 1.00 37.81 234 ASN A CA 1
ATOM 1881 C C . ASN A 1 234 ? 36.640 40.444 2.783 1.00 37.81 234 ASN A C 1
ATOM 1883 O O . ASN A 1 234 ? 36.894 41.058 3.824 1.00 37.81 234 ASN A O 1
ATOM 1887 N N . ALA A 1 235 ? 35.427 40.498 2.222 1.00 35.75 235 ALA A N 1
ATOM 1888 C CA . ALA A 1 235 ? 34.302 41.184 2.856 1.00 35.75 235 ALA A CA 1
ATOM 1889 C C . ALA A 1 235 ? 33.707 40.358 4.013 1.00 35.75 235 ALA A C 1
ATOM 1891 O O . ALA A 1 235 ? 33.340 40.928 5.037 1.00 35.75 235 ALA A O 1
ATOM 1892 N N . GLU A 1 236 ? 33.671 39.031 3.887 1.00 38.91 236 GLU A N 1
ATOM 1893 C CA . GLU A 1 236 ? 33.055 38.113 4.857 1.00 38.91 236 GLU A CA 1
ATOM 1894 C C . GLU A 1 236 ? 34.001 37.775 6.030 1.00 38.91 236 GLU A C 1
ATOM 1896 O O . GLU A 1 236 ? 33.574 37.724 7.184 1.00 38.91 236 GLU A O 1
ATOM 1901 N N . VAL A 1 237 ? 35.318 37.709 5.792 1.00 36.16 237 VAL A N 1
ATOM 1902 C CA . VAL A 1 237 ? 36.333 37.557 6.857 1.00 36.16 237 VAL A CA 1
ATOM 1903 C C . VAL A 1 237 ? 36.382 38.781 7.792 1.00 36.16 237 VAL A C 1
ATOM 1905 O O . VAL A 1 237 ? 36.502 38.616 9.008 1.00 36.16 237 VAL A O 1
ATOM 1908 N N . ARG A 1 238 ? 36.177 40.010 7.282 1.00 34.22 238 ARG A N 1
ATOM 1909 C CA . ARG A 1 238 ? 36.046 41.222 8.129 1.00 34.22 238 ARG A CA 1
ATOM 1910 C C . ARG A 1 238 ? 34.767 41.242 8.971 1.00 34.22 238 ARG A C 1
ATOM 1912 O O . ARG A 1 238 ? 34.754 41.868 10.032 1.00 34.22 238 ARG A O 1
ATOM 1919 N N . TRP A 1 239 ? 33.703 40.586 8.513 1.00 36.69 239 TRP A N 1
ATOM 1920 C CA . TRP A 1 239 ? 32.457 40.431 9.270 1.00 36.69 239 TRP A CA 1
ATOM 1921 C C . TRP A 1 239 ? 32.600 39.384 10.383 1.00 36.69 239 TRP A C 1
ATOM 1923 O O . TRP A 1 239 ? 32.195 39.642 11.518 1.00 36.69 239 TRP A O 1
ATOM 1933 N N . ASN A 1 240 ? 33.270 38.264 10.099 1.00 42.50 240 ASN A N 1
ATOM 1934 C CA . ASN A 1 240 ? 33.496 37.185 11.066 1.00 42.50 240 ASN A CA 1
ATOM 1935 C C . ASN A 1 240 ? 34.437 37.592 12.214 1.00 42.50 240 ASN A C 1
ATOM 1937 O O . ASN A 1 240 ? 34.182 37.246 13.366 1.00 42.50 240 ASN A O 1
ATOM 1941 N N . GLN A 1 241 ? 35.466 38.406 11.954 1.00 37.03 241 GLN A N 1
ATOM 1942 C CA . GLN A 1 241 ? 36.376 38.875 13.010 1.00 37.03 241 GLN A CA 1
ATOM 1943 C C . GLN A 1 241 ? 35.719 39.869 13.989 1.00 37.03 241 GLN A C 1
ATOM 1945 O O . GLN A 1 241 ? 36.040 39.858 15.177 1.00 37.03 241 GLN A O 1
ATOM 1950 N N . LYS A 1 242 ? 34.752 40.685 13.538 1.00 36.88 242 LYS A N 1
ATOM 1951 C CA . LYS A 1 242 ? 34.006 41.608 14.417 1.00 36.88 242 LYS A CA 1
ATOM 1952 C C . LYS A 1 242 ? 32.983 40.900 15.310 1.00 36.88 242 LYS A C 1
ATOM 1954 O O . LYS A 1 242 ? 32.782 41.339 16.437 1.00 36.88 242 LYS A O 1
ATOM 1959 N N . GLY A 1 243 ? 32.361 39.818 14.833 1.00 38.19 243 GLY A N 1
ATOM 1960 C CA . GLY A 1 243 ? 31.430 39.008 15.631 1.00 38.19 243 GLY A CA 1
ATOM 1961 C C . GLY A 1 243 ? 32.133 38.181 16.712 1.00 38.19 243 GLY A C 1
ATOM 1962 O O . GLY A 1 243 ? 31.675 38.137 17.851 1.00 38.19 243 GLY A O 1
ATOM 1963 N N . ILE A 1 244 ? 33.295 37.603 16.387 1.00 42.78 244 ILE A N 1
ATOM 1964 C CA . ILE A 1 244 ? 34.100 36.808 17.329 1.00 42.78 244 ILE A CA 1
ATOM 1965 C C . ILE A 1 244 ? 34.685 37.692 18.445 1.00 42.78 244 ILE A C 1
ATOM 1967 O O . ILE A 1 244 ? 34.622 37.313 19.612 1.00 42.78 244 ILE A O 1
ATOM 1971 N N . ALA A 1 245 ? 35.161 38.902 18.123 1.00 38.53 245 ALA A N 1
ATOM 1972 C CA . ALA A 1 245 ? 35.658 39.852 19.125 1.00 38.53 245 ALA A CA 1
ATOM 1973 C C . ALA A 1 245 ? 34.562 40.333 20.102 1.00 38.53 245 ALA A C 1
ATOM 1975 O O . ALA A 1 245 ? 34.836 40.542 21.282 1.00 38.53 245 ALA A O 1
ATOM 1976 N N . LEU A 1 246 ? 33.311 40.460 19.638 1.00 38.03 246 LEU A N 1
ATOM 1977 C CA . LEU A 1 246 ? 32.171 40.851 20.478 1.00 38.03 246 LEU A CA 1
ATOM 1978 C C . LEU A 1 246 ? 31.701 39.699 21.388 1.00 38.03 246 LEU A C 1
ATOM 1980 O O . LEU A 1 246 ? 31.356 39.925 22.544 1.00 38.03 246 LEU A O 1
ATOM 1984 N N . SER A 1 247 ? 31.729 38.460 20.882 1.00 37.91 247 SER A N 1
ATOM 1985 C CA . SER A 1 247 ? 31.383 37.255 21.648 1.00 37.91 247 SER A CA 1
ATOM 1986 C C . SER A 1 247 ? 32.427 36.921 22.719 1.00 37.91 247 SER A C 1
ATOM 1988 O O . SER A 1 247 ? 32.058 36.480 23.806 1.00 37.91 247 SER A O 1
ATOM 1990 N N . ALA A 1 248 ? 33.715 37.157 22.442 1.00 39.88 248 ALA A N 1
ATOM 1991 C CA . ALA A 1 248 ? 34.787 36.985 23.422 1.00 39.88 248 ALA A CA 1
ATOM 1992 C C . ALA A 1 248 ? 34.648 37.988 24.584 1.00 39.88 248 ALA A C 1
ATOM 1994 O O . ALA A 1 248 ? 34.647 37.574 25.744 1.00 39.88 248 ALA A O 1
ATOM 1995 N N . ALA A 1 249 ? 34.383 39.266 24.277 1.00 38.75 249 ALA A N 1
ATOM 1996 C CA . ALA A 1 249 ? 34.161 40.321 25.274 1.00 38.75 249 ALA A CA 1
ATOM 1997 C C . ALA A 1 249 ? 32.912 40.089 26.154 1.00 38.75 249 ALA A C 1
ATOM 1999 O O . ALA A 1 249 ? 32.890 40.460 27.327 1.00 38.75 249 ALA A O 1
ATOM 2000 N N . LEU A 1 250 ? 31.872 39.441 25.614 1.00 39.59 250 LEU A N 1
ATOM 2001 C CA . LEU A 1 250 ? 30.665 39.071 26.366 1.00 39.59 250 LEU A CA 1
ATOM 2002 C C . LEU A 1 250 ? 30.846 37.796 27.210 1.00 39.59 250 LEU A C 1
ATOM 2004 O O . LEU A 1 250 ? 30.136 37.622 28.201 1.00 39.59 250 LEU A O 1
ATOM 2008 N N . SER A 1 251 ? 31.793 36.920 26.852 1.00 38.66 251 SER A N 1
ATOM 2009 C CA . SER A 1 251 ? 32.103 35.703 27.618 1.00 38.66 251 SER A CA 1
ATOM 2010 C C . SER A 1 251 ? 32.929 35.987 28.880 1.00 38.66 251 SER A C 1
ATOM 2012 O O . SER A 1 251 ? 32.660 35.387 29.919 1.00 38.66 251 SER A O 1
ATOM 2014 N N . GLU A 1 252 ? 33.830 36.978 28.842 1.00 37.09 252 GLU A N 1
ATOM 2015 C CA . GLU A 1 252 ? 34.613 37.418 30.012 1.00 37.09 252 GLU A CA 1
ATOM 2016 C C . GLU A 1 252 ? 33.764 38.117 31.085 1.00 37.09 252 GLU A C 1
ATOM 2018 O O . GLU A 1 252 ? 34.114 38.097 32.260 1.00 37.09 252 GLU A O 1
ATOM 2023 N N . SER A 1 253 ? 32.602 38.674 30.723 1.00 36.72 253 SER A N 1
ATOM 2024 C CA . SER A 1 253 ? 31.671 39.268 31.698 1.00 36.72 253 SER A CA 1
ATOM 2025 C C . SER A 1 253 ? 30.785 38.241 32.421 1.00 36.72 253 SER A C 1
ATOM 2027 O O . SER A 1 253 ? 30.041 38.611 33.327 1.00 36.72 253 SER A O 1
ATOM 2029 N N . ARG A 1 254 ? 30.814 36.957 32.025 1.00 36.00 254 ARG A N 1
ATOM 2030 C CA . ARG A 1 254 ? 29.861 35.932 32.499 1.00 36.00 254 ARG A CA 1
ATOM 2031 C C . ARG A 1 254 ? 30.442 34.946 33.517 1.00 36.00 254 ARG A C 1
ATOM 2033 O O . ARG A 1 254 ? 29.679 34.205 34.131 1.00 36.00 254 ARG A O 1
ATOM 2040 N N . THR A 1 255 ? 31.755 34.953 33.730 1.00 33.81 255 THR A N 1
ATOM 2041 C CA . THR A 1 255 ? 32.465 34.042 34.646 1.00 33.81 255 THR A CA 1
ATOM 2042 C C . THR A 1 255 ? 32.443 34.464 36.119 1.00 33.81 255 THR A C 1
ATOM 2044 O O . THR A 1 255 ? 32.927 33.714 36.957 1.00 33.81 255 THR A O 1
ATOM 2047 N N . THR A 1 256 ? 31.837 35.597 36.484 1.00 32.78 256 THR A N 1
ATOM 2048 C CA . THR A 1 256 ? 31.802 36.088 37.879 1.00 32.78 256 THR A CA 1
ATOM 2049 C C . THR A 1 256 ? 30.496 35.832 38.640 1.00 32.78 256 THR A C 1
ATOM 2051 O O . THR A 1 256 ? 30.370 36.292 39.770 1.00 32.78 256 THR A O 1
ATOM 2054 N N . LEU A 1 257 ? 29.515 35.109 38.080 1.00 35.66 257 LEU A N 1
ATOM 2055 C CA . LEU A 1 257 ? 28.164 35.051 38.676 1.00 35.66 257 LEU A CA 1
ATOM 2056 C C . LEU A 1 257 ? 27.489 33.671 38.772 1.00 35.66 257 LEU A C 1
ATOM 2058 O O . LEU A 1 257 ? 26.278 33.613 38.979 1.00 35.66 257 LEU A O 1
ATOM 2062 N N . VAL A 1 258 ? 28.217 32.553 38.669 1.00 33.34 258 VAL A N 1
ATOM 2063 C CA . VAL A 1 258 ? 27.604 31.216 38.828 1.00 33.34 258 VAL A CA 1
ATOM 2064 C C . VAL A 1 258 ? 28.473 30.281 39.676 1.00 33.34 258 VAL A C 1
ATOM 2066 O O . VAL A 1 258 ? 28.887 29.215 39.239 1.00 33.34 258 VAL A O 1
ATOM 2069 N N . GLU A 1 259 ? 28.712 30.673 40.924 1.00 31.69 259 GLU A N 1
ATOM 2070 C CA . GLU A 1 259 ? 29.049 29.755 42.019 1.00 31.69 259 GLU A CA 1
ATOM 2071 C C . GLU A 1 259 ? 27.992 29.904 43.115 1.00 31.69 259 GLU A C 1
ATOM 2073 O O . GLU A 1 259 ? 28.244 30.482 44.159 1.00 31.69 259 GLU A O 1
ATOM 2078 N N . ASP A 1 260 ? 26.765 29.455 42.848 1.00 34.97 260 ASP A N 1
ATOM 2079 C CA . ASP A 1 260 ? 25.868 28.981 43.908 1.00 34.97 260 ASP A CA 1
ATOM 2080 C C . ASP A 1 260 ? 24.582 28.424 43.303 1.00 34.97 260 ASP A C 1
ATOM 2082 O O . ASP A 1 260 ? 23.691 29.173 42.901 1.00 34.97 260 ASP A O 1
ATOM 2086 N N . ARG A 1 261 ? 24.505 27.089 43.219 1.00 32.16 261 ARG A N 1
ATOM 2087 C CA . ARG A 1 261 ? 23.288 26.256 43.323 1.00 32.16 261 ARG A CA 1
ATOM 2088 C C . ARG A 1 261 ? 23.564 24.873 42.748 1.00 32.16 261 ARG A C 1
ATOM 2090 O O . ARG A 1 261 ? 23.361 24.633 41.568 1.00 32.16 261 ARG A O 1
ATOM 2097 N N . ASN A 1 262 ? 23.962 23.946 43.613 1.00 29.78 262 ASN A N 1
ATOM 2098 C CA . ASN A 1 262 ? 23.755 22.519 43.381 1.00 29.78 262 ASN A CA 1
ATOM 2099 C C . ASN A 1 262 ? 23.610 21.792 44.720 1.00 29.78 262 ASN A C 1
ATOM 2101 O O . ASN A 1 262 ? 24.599 21.445 45.360 1.00 29.78 262 ASN A O 1
ATOM 2105 N N . LYS A 1 263 ? 22.363 21.533 45.136 1.00 30.44 263 LYS A N 1
ATOM 2106 C CA . LYS A 1 263 ? 22.023 20.459 46.081 1.00 30.44 263 LYS A CA 1
ATOM 2107 C C . LYS A 1 263 ? 20.663 19.841 45.730 1.00 30.44 263 LYS A C 1
ATOM 2109 O O . LYS A 1 263 ? 19.680 20.557 45.594 1.00 30.44 263 LYS A O 1
ATOM 2114 N N . ALA A 1 264 ? 20.668 18.502 45.737 1.00 30.03 264 ALA A N 1
ATOM 2115 C CA . ALA A 1 264 ? 19.569 17.555 45.985 1.00 30.03 264 ALA A CA 1
ATOM 2116 C C . ALA A 1 264 ? 18.866 16.839 44.798 1.00 30.03 264 ALA A C 1
ATOM 2118 O O . ALA A 1 264 ? 17.813 17.251 44.336 1.00 30.03 264 ALA A O 1
ATOM 2119 N N . ARG A 1 265 ? 19.419 15.644 44.511 1.00 31.67 265 ARG A N 1
ATOM 2120 C CA . ARG A 1 265 ? 18.806 14.289 44.416 1.00 31.67 265 ARG A CA 1
ATOM 2121 C C . ARG A 1 265 ? 17.862 13.876 43.256 1.00 31.67 265 ARG A C 1
ATOM 2123 O O . ARG A 1 265 ? 17.206 14.711 42.652 1.00 31.67 265 ARG A O 1
ATOM 2130 N N . PRO A 1 266 ? 17.819 12.552 42.953 1.00 37.06 266 PRO A N 1
ATOM 2131 C CA . PRO A 1 266 ? 17.503 12.011 41.631 1.00 37.06 266 PRO A CA 1
ATOM 2132 C C . PRO A 1 266 ? 16.130 11.324 41.558 1.00 37.06 266 PRO A C 1
ATOM 2134 O O . PRO A 1 266 ? 15.608 10.852 42.571 1.00 37.06 266 PRO A O 1
ATOM 2137 N N . ARG A 1 267 ? 15.596 11.168 40.340 1.00 28.83 267 ARG A N 1
ATOM 2138 C CA . ARG A 1 267 ? 14.615 10.123 40.017 1.00 28.83 267 ARG A CA 1
ATOM 2139 C C . ARG A 1 267 ? 14.905 9.506 38.652 1.00 28.83 267 ARG A C 1
ATOM 2141 O O . ARG A 1 267 ? 15.053 10.206 37.658 1.00 28.83 267 ARG A O 1
ATOM 2148 N N . GLU A 1 268 ? 14.978 8.181 38.673 1.00 30.97 268 GLU A N 1
ATOM 2149 C CA . GLU A 1 268 ? 14.940 7.264 37.541 1.00 30.97 268 GLU A CA 1
ATOM 2150 C C . GLU A 1 268 ? 13.609 7.396 36.793 1.00 30.97 268 GLU A C 1
ATOM 2152 O O . GLU A 1 268 ? 12.550 7.365 37.421 1.00 30.97 268 GLU A O 1
ATOM 2157 N N . SER A 1 269 ? 13.664 7.559 35.469 1.00 32.69 269 SER A N 1
ATOM 2158 C CA . SER A 1 269 ? 12.650 7.153 34.470 1.00 32.69 269 SER A CA 1
ATOM 2159 C C . SER A 1 269 ? 13.026 7.750 33.106 1.00 32.69 269 SER A C 1
ATOM 2161 O O . SER A 1 269 ? 12.515 8.786 32.701 1.00 32.69 269 SER A O 1
ATOM 2163 N N . ALA A 1 270 ? 13.969 7.118 32.403 1.00 28.25 270 ALA A N 1
ATOM 2164 C CA . ALA A 1 270 ? 14.298 7.467 31.017 1.00 28.25 270 ALA A CA 1
ATOM 2165 C C . ALA A 1 270 ? 14.906 6.267 30.272 1.00 28.25 270 ALA A C 1
ATOM 2167 O O . ALA A 1 270 ? 16.063 6.269 29.863 1.00 28.25 270 ALA A O 1
ATOM 2168 N N . LEU A 1 271 ? 14.106 5.220 30.106 1.00 28.84 271 LEU A N 1
ATOM 2169 C CA . LEU A 1 271 ? 14.277 4.231 29.047 1.00 28.84 271 LEU A CA 1
ATOM 2170 C C . LEU A 1 271 ? 12.889 4.052 28.450 1.00 28.84 271 LEU A C 1
ATOM 2172 O O . LEU A 1 271 ? 12.091 3.357 29.061 1.00 28.84 271 LEU A O 1
ATOM 2176 N N . LEU A 1 272 ? 12.594 4.774 27.363 1.00 34.38 272 LEU A N 1
ATOM 2177 C CA . LEU A 1 272 ? 11.566 4.514 26.336 1.00 34.38 272 LEU A CA 1
ATOM 2178 C C . LEU A 1 272 ? 11.239 5.828 25.609 1.00 34.38 272 LEU A C 1
ATOM 2180 O O . LEU A 1 272 ? 10.243 6.480 25.891 1.00 34.38 272 LEU A O 1
ATOM 2184 N N . SER A 1 273 ? 12.115 6.221 24.684 1.00 33.06 273 SER A N 1
ATOM 2185 C CA . SER A 1 273 ? 11.787 7.087 23.539 1.00 33.06 273 SER A CA 1
ATOM 2186 C C . SER A 1 273 ? 13.043 7.259 22.682 1.00 33.06 273 SER A C 1
ATOM 2188 O O . SER A 1 273 ? 13.718 8.287 22.729 1.00 33.06 273 SER A O 1
ATOM 2190 N N . ARG A 1 274 ? 13.402 6.214 21.927 1.00 27.66 274 ARG A N 1
ATOM 2191 C CA . ARG A 1 274 ? 14.234 6.379 20.729 1.00 27.66 274 ARG A CA 1
ATOM 2192 C C . ARG A 1 274 ? 13.284 6.593 19.546 1.00 27.66 274 ARG A C 1
ATOM 2194 O O . ARG A 1 274 ? 12.374 5.780 19.393 1.00 27.66 274 ARG A O 1
ATOM 2201 N N . PRO A 1 275 ? 13.463 7.637 18.723 1.00 31.12 275 PRO A N 1
ATOM 2202 C CA . PRO A 1 275 ? 12.781 7.722 17.441 1.00 31.12 275 PRO A CA 1
ATOM 2203 C C . PRO A 1 275 ? 13.301 6.601 16.536 1.00 31.12 275 PRO A C 1
ATOM 2205 O O . PRO A 1 275 ? 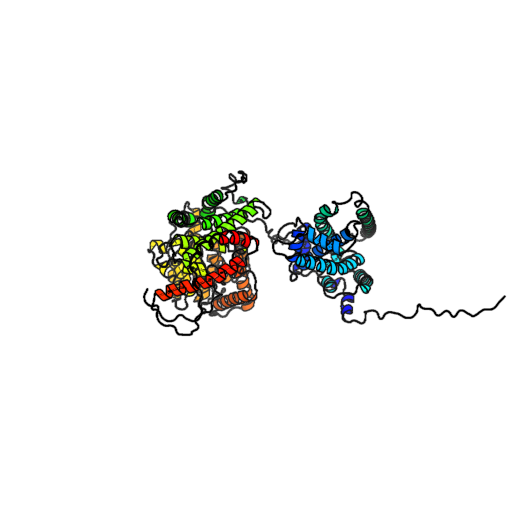14.501 6.327 16.513 1.00 31.12 275 PRO A O 1
ATOM 2208 N N . PHE A 1 276 ? 12.393 5.947 15.817 1.00 34.00 276 PHE A N 1
ATOM 2209 C CA . PHE A 1 276 ? 12.741 5.001 14.763 1.00 34.00 276 PHE A CA 1
ATOM 2210 C C . PHE A 1 276 ? 13.452 5.748 13.628 1.00 34.00 276 PHE A C 1
ATOM 2212 O O . PHE A 1 276 ? 12.854 6.595 12.967 1.00 34.00 276 PHE A O 1
ATOM 2219 N N . ASP A 1 277 ? 14.724 5.417 13.406 1.00 29.55 277 ASP A N 1
ATOM 2220 C CA . ASP A 1 277 ? 15.457 5.764 12.191 1.00 29.55 277 ASP A CA 1
ATOM 2221 C C . ASP A 1 277 ? 14.813 5.020 11.012 1.00 29.55 277 ASP A C 1
ATOM 2223 O O . ASP A 1 277 ? 14.917 3.799 10.887 1.00 29.55 277 ASP A O 1
ATOM 2227 N N . SER A 1 278 ? 14.118 5.742 10.135 1.00 32.69 278 SER A N 1
ATOM 2228 C CA . SER A 1 278 ? 13.566 5.185 8.900 1.00 32.69 278 SER A CA 1
ATOM 2229 C C . SER A 1 278 ? 14.646 5.102 7.813 1.00 32.69 278 SER A C 1
ATOM 2231 O O . SER A 1 278 ? 14.675 5.896 6.871 1.00 32.69 278 SER A O 1
ATOM 2233 N N . SER A 1 279 ? 15.549 4.133 7.951 1.00 30.12 279 SER A N 1
ATOM 2234 C CA . SER A 1 279 ? 16.179 3.392 6.846 1.00 30.12 279 SER A CA 1
ATOM 2235 C C . SER A 1 279 ? 16.865 2.157 7.428 1.00 30.12 279 SER A C 1
ATOM 2237 O O . SER A 1 279 ? 17.786 2.303 8.230 1.00 30.12 279 SER A O 1
ATOM 2239 N N . PRO A 1 280 ? 16.427 0.946 7.036 1.00 34.91 280 PRO A N 1
ATOM 2240 C CA . PRO A 1 280 ? 16.646 0.479 5.666 1.00 34.91 280 PRO A CA 1
ATOM 2241 C C . PRO A 1 280 ? 15.440 -0.227 5.017 1.00 34.91 280 PRO A C 1
ATOM 2243 O O . PRO A 1 280 ? 14.793 -1.078 5.618 1.00 34.91 280 PRO A O 1
ATOM 2246 N N . ARG A 1 281 ? 15.223 0.046 3.724 1.00 52.94 281 ARG A N 1
ATOM 2247 C CA . ARG A 1 281 ? 14.486 -0.859 2.829 1.00 52.94 281 ARG A CA 1
ATOM 2248 C C . ARG A 1 281 ? 15.332 -2.122 2.646 1.00 52.94 281 ARG A C 1
ATOM 2250 O O . ARG A 1 281 ? 16.481 -1.996 2.231 1.00 52.94 281 ARG A O 1
ATOM 2257 N N . LEU A 1 282 ? 14.783 -3.289 3.005 1.00 40.44 282 LEU A N 1
ATOM 2258 C CA . LEU A 1 282 ? 15.429 -4.612 2.972 1.00 40.44 282 LEU A CA 1
ATOM 2259 C C . LEU A 1 282 ? 16.852 -4.616 3.566 1.00 40.44 282 LEU A C 1
ATOM 2261 O O . LEU A 1 282 ? 17.849 -4.540 2.849 1.00 40.44 282 LEU A O 1
ATOM 2265 N N . ALA A 1 283 ? 16.972 -4.742 4.893 1.00 40.47 283 ALA A N 1
ATOM 2266 C CA . ALA A 1 283 ? 18.274 -4.927 5.529 1.00 40.47 283 ALA A CA 1
ATOM 2267 C C . ALA A 1 283 ? 19.028 -6.101 4.876 1.00 40.47 283 ALA A C 1
ATOM 2269 O O . ALA A 1 283 ? 18.557 -7.241 4.868 1.00 40.47 283 ALA A O 1
ATOM 2270 N N . ALA A 1 284 ? 20.247 -5.834 4.398 1.00 37.34 284 ALA A N 1
ATOM 2271 C CA . ALA A 1 284 ? 21.174 -6.820 3.839 1.00 37.34 284 ALA A CA 1
ATOM 2272 C C . ALA A 1 284 ? 21.466 -8.017 4.780 1.00 37.34 284 ALA A C 1
ATOM 2274 O O . ALA A 1 284 ? 22.097 -8.991 4.390 1.00 37.34 284 ALA A O 1
ATOM 2275 N N . GLN A 1 285 ? 21.013 -7.973 6.032 1.00 37.03 285 GLN A N 1
ATOM 2276 C CA . GLN A 1 285 ? 21.164 -9.045 7.015 1.00 37.03 285 GLN A CA 1
ATOM 2277 C C . GLN A 1 285 ? 20.139 -10.182 6.837 1.00 37.03 285 GLN A C 1
ATOM 2279 O O . GLN A 1 285 ? 20.417 -11.307 7.243 1.00 37.03 285 GLN A O 1
ATOM 2284 N N . ASN A 1 286 ? 19.032 -9.955 6.114 1.00 41.88 286 ASN A N 1
ATOM 2285 C CA . ASN A 1 286 ? 18.109 -11.022 5.695 1.00 41.88 286 ASN A CA 1
ATOM 2286 C C . ASN A 1 286 ? 18.649 -11.843 4.494 1.00 41.88 286 ASN A C 1
ATOM 2288 O O . ASN A 1 286 ? 17.989 -12.759 4.010 1.00 41.88 286 ASN A O 1
ATOM 2292 N N . LEU A 1 287 ? 19.874 -11.547 4.027 1.00 44.69 287 LEU A N 1
ATOM 2293 C CA . LEU A 1 287 ? 20.565 -12.174 2.888 1.00 44.69 287 LEU A CA 1
ATOM 2294 C C . LEU A 1 287 ? 21.344 -13.454 3.239 1.00 44.69 287 LEU A C 1
ATOM 2296 O O . LEU A 1 287 ? 22.295 -13.789 2.530 1.00 44.69 287 LEU A O 1
ATOM 2300 N N . THR A 1 288 ? 20.991 -14.203 4.286 1.00 36.91 288 THR A N 1
ATOM 2301 C CA . THR A 1 288 ? 21.770 -15.402 4.672 1.00 36.91 288 THR A CA 1
ATOM 2302 C C . THR A 1 288 ? 21.879 -16.445 3.548 1.00 36.91 288 THR A C 1
ATOM 2304 O O . THR A 1 288 ? 22.836 -17.211 3.534 1.00 36.91 288 THR A O 1
ATOM 2307 N N . LYS A 1 289 ? 20.983 -16.427 2.546 1.00 38.41 289 LYS A N 1
ATOM 2308 C CA . LYS A 1 289 ? 21.091 -17.253 1.326 1.00 38.41 289 LYS A CA 1
ATOM 2309 C C . LYS A 1 289 ? 21.820 -16.606 0.131 1.00 38.41 289 LYS A C 1
ATOM 2311 O O . LYS A 1 289 ? 22.135 -17.326 -0.807 1.00 38.41 289 LYS A O 1
ATOM 2316 N N . TRP A 1 290 ? 22.087 -15.295 0.121 1.00 52.84 290 TRP A N 1
ATOM 2317 C CA . TRP A 1 290 ? 22.457 -14.560 -1.108 1.00 52.84 290 TRP A CA 1
ATOM 2318 C C . TRP A 1 290 ? 23.737 -13.714 -1.052 1.00 52.84 290 TRP A C 1
ATOM 2320 O O . TRP A 1 290 ? 24.078 -13.086 -2.054 1.00 52.84 290 TRP A O 1
ATOM 2330 N N . GLN A 1 291 ? 24.520 -13.746 0.034 1.00 44.72 291 GLN A N 1
ATOM 2331 C CA . GLN A 1 291 ? 25.843 -13.086 0.069 1.00 44.72 291 GLN A CA 1
ATOM 2332 C C . GLN A 1 291 ? 26.810 -13.545 -1.051 1.00 44.72 291 GLN A C 1
ATOM 2334 O O . GLN A 1 291 ? 27.767 -12.838 -1.347 1.00 44.72 291 GLN A O 1
ATOM 2339 N N . GLY A 1 292 ? 26.550 -14.674 -1.723 1.00 46.25 292 GLY A N 1
ATOM 2340 C CA . GLY A 1 292 ? 27.385 -15.189 -2.815 1.00 46.25 292 GLY A CA 1
ATOM 2341 C C . GLY A 1 292 ? 27.122 -14.626 -4.222 1.00 46.25 292 GLY A C 1
ATOM 2342 O O . GLY A 1 292 ? 27.972 -14.813 -5.084 1.00 46.25 292 GLY A O 1
ATOM 2343 N N . LEU A 1 293 ? 25.988 -13.959 -4.487 1.00 46.25 293 LEU A N 1
ATOM 2344 C CA . LEU A 1 293 ? 25.610 -13.546 -5.858 1.00 46.25 293 LEU A CA 1
ATOM 2345 C C . LEU A 1 293 ? 25.783 -12.045 -6.150 1.00 46.25 293 LEU A C 1
ATOM 2347 O O . LEU A 1 293 ? 25.867 -11.659 -7.313 1.00 46.25 293 LEU A O 1
ATOM 2351 N N . TRP A 1 294 ? 25.908 -11.201 -5.123 1.00 49.50 294 TRP A N 1
ATOM 2352 C CA . TRP A 1 294 ? 26.151 -9.754 -5.277 1.00 49.50 294 TRP A CA 1
ATOM 2353 C C . TRP A 1 294 ? 27.598 -9.402 -5.642 1.00 49.50 294 TRP A C 1
ATOM 2355 O O . TRP A 1 294 ? 27.881 -8.277 -6.043 1.00 49.50 294 TRP A O 1
ATOM 2365 N N . SER A 1 295 ? 28.517 -10.361 -5.535 1.00 47.31 295 SER A N 1
ATOM 2366 C CA . SER A 1 295 ? 29.890 -10.234 -6.028 1.00 47.31 295 SER A CA 1
ATOM 2367 C C . SER A 1 295 ? 30.000 -10.410 -7.546 1.00 47.31 295 SER A C 1
ATOM 2369 O O . SER A 1 295 ? 31.086 -10.218 -8.092 1.00 47.31 295 SER A O 1
ATOM 2371 N N . VAL A 1 296 ? 28.905 -10.732 -8.247 1.00 42.91 296 VAL A N 1
ATOM 2372 C CA . VAL A 1 296 ? 28.880 -10.725 -9.711 1.00 42.91 296 VAL A CA 1
ATOM 2373 C C . VAL A 1 296 ? 28.506 -9.309 -10.168 1.00 42.91 296 VAL A C 1
ATOM 2375 O O . VAL A 1 296 ? 27.347 -8.916 -10.008 1.00 42.91 296 VAL A O 1
ATOM 2378 N N . PRO A 1 297 ? 29.450 -8.512 -10.709 1.00 56.81 297 PRO A N 1
ATOM 2379 C CA . PRO A 1 297 ? 29.143 -7.187 -11.238 1.00 56.81 297 PRO A CA 1
ATOM 2380 C C . PRO A 1 297 ? 27.989 -7.287 -12.233 1.00 56.81 297 PRO A C 1
ATOM 2382 O O . PRO A 1 297 ? 27.901 -8.261 -12.980 1.00 56.81 297 PRO A O 1
ATOM 2385 N N . PHE A 1 298 ? 27.098 -6.293 -12.237 1.00 62.91 298 PHE A N 1
ATOM 2386 C CA . PHE A 1 298 ? 26.083 -6.157 -13.278 1.00 62.91 298 PHE A CA 1
ATOM 2387 C C . PHE A 1 298 ? 26.839 -5.976 -14.604 1.00 62.91 298 PHE A C 1
ATOM 2389 O O . PHE A 1 298 ? 27.448 -4.926 -14.796 1.00 62.91 298 PHE A O 1
ATOM 2396 N N . PRO A 1 299 ? 26.913 -6.987 -15.485 1.00 53.16 299 PRO A N 1
ATOM 2397 C CA . PRO A 1 299 ? 27.510 -6.822 -16.788 1.00 53.16 299 PRO A CA 1
ATOM 2398 C C . PRO A 1 299 ? 26.638 -5.828 -17.539 1.00 53.16 299 PRO A C 1
ATOM 2400 O O . PRO A 1 299 ? 25.411 -5.870 -17.425 1.00 53.16 299 PRO A O 1
ATOM 2403 N N . ASP A 1 300 ? 27.270 -4.998 -18.354 1.00 63.09 300 ASP A N 1
ATOM 2404 C CA . ASP A 1 300 ? 26.632 -4.106 -19.327 1.00 63.09 300 ASP A CA 1
ATOM 2405 C C . ASP A 1 300 ? 25.844 -4.863 -20.423 1.00 63.09 300 ASP A C 1
ATOM 2407 O O . ASP A 1 300 ? 25.637 -4.362 -21.522 1.00 63.09 300 ASP A O 1
ATOM 2411 N N . THR A 1 301 ? 25.414 -6.104 -20.178 1.00 66.00 301 THR A N 1
ATOM 2412 C CA . THR A 1 301 ? 24.613 -6.865 -21.134 1.00 66.00 301 THR A CA 1
ATOM 2413 C C . THR A 1 301 ? 23.267 -6.185 -21.313 1.00 66.00 301 THR A C 1
ATOM 2415 O O . THR A 1 301 ? 22.520 -6.011 -20.347 1.00 66.00 301 THR A O 1
ATOM 2418 N N . ASP A 1 302 ? 22.944 -5.852 -22.561 1.00 71.94 302 ASP A N 1
ATOM 2419 C CA . ASP A 1 302 ? 21.715 -5.139 -22.889 1.00 71.94 302 ASP A CA 1
ATOM 2420 C C . ASP A 1 302 ? 20.434 -5.929 -22.594 1.00 71.94 302 ASP A C 1
ATOM 2422 O O . ASP A 1 302 ? 19.383 -5.323 -22.369 1.00 71.94 302 ASP A O 1
ATOM 2426 N N . ASP A 1 303 ? 20.520 -7.259 -22.514 1.00 86.75 303 ASP A N 1
ATOM 2427 C CA . ASP A 1 303 ? 19.377 -8.117 -22.218 1.00 86.75 303 ASP A CA 1
ATOM 2428 C C . ASP A 1 303 ? 19.240 -8.435 -20.719 1.00 86.75 303 ASP A C 1
ATOM 2430 O O . ASP A 1 303 ? 19.999 -9.208 -20.126 1.00 86.75 303 ASP A O 1
ATOM 2434 N N . LEU A 1 304 ? 18.227 -7.827 -20.101 1.00 92.31 304 LEU A N 1
ATOM 2435 C CA . LEU A 1 304 ? 17.893 -7.997 -18.690 1.00 92.31 304 LEU A CA 1
ATOM 2436 C C . LEU A 1 304 ? 16.932 -9.181 -18.443 1.00 92.31 304 LEU A C 1
ATOM 2438 O O . LEU A 1 304 ? 16.786 -9.617 -17.298 1.00 92.31 304 LEU A O 1
ATOM 2442 N N . ALA A 1 305 ? 16.286 -9.728 -19.481 1.00 94.69 305 ALA A N 1
ATOM 2443 C CA . ALA A 1 305 ? 15.221 -10.721 -19.322 1.00 94.69 305 ALA A CA 1
ATOM 2444 C C . ALA A 1 305 ? 15.677 -12.017 -18.618 1.00 94.69 305 ALA A C 1
ATOM 2446 O O . ALA A 1 305 ? 15.023 -12.406 -17.646 1.00 94.69 305 ALA A O 1
ATOM 2447 N N . PRO A 1 306 ? 16.813 -12.657 -18.979 1.00 93.69 306 PRO A N 1
ATOM 2448 C CA . PRO A 1 306 ? 17.253 -13.890 -18.317 1.00 93.69 306 PRO A CA 1
ATOM 2449 C C . PRO A 1 306 ? 17.538 -13.697 -16.822 1.00 93.69 306 PRO A C 1
ATOM 2451 O O . PRO A 1 306 ? 17.301 -14.589 -16.007 1.00 93.69 306 PRO A O 1
ATOM 2454 N N . ARG A 1 307 ? 18.017 -12.505 -16.443 1.00 90.88 307 ARG A N 1
ATOM 2455 C CA . ARG A 1 307 ? 18.298 -12.141 -15.047 1.00 90.88 307 ARG A CA 1
ATOM 2456 C C . ARG A 1 307 ? 17.020 -11.962 -14.251 1.00 90.88 307 ARG A C 1
ATOM 2458 O O . ARG A 1 307 ? 16.923 -12.492 -13.151 1.00 90.88 307 ARG A O 1
ATOM 2465 N N . LEU A 1 308 ? 16.049 -11.244 -14.809 1.00 94.88 308 LEU A N 1
ATOM 2466 C CA . LEU A 1 308 ? 14.740 -11.054 -14.187 1.00 94.88 308 LEU A CA 1
ATOM 2467 C C . LEU A 1 308 ? 14.003 -12.381 -14.035 1.00 94.88 308 LEU A C 1
ATOM 2469 O O . LEU A 1 308 ? 13.435 -12.643 -12.982 1.00 94.88 308 LEU A O 1
ATOM 2473 N N . PHE A 1 309 ? 14.074 -13.251 -15.040 1.00 95.69 309 PHE A N 1
ATOM 2474 C CA . PHE A 1 309 ? 13.491 -14.584 -14.959 1.00 95.69 309 PHE A CA 1
ATOM 2475 C C . PHE A 1 309 ? 14.159 -15.445 -13.875 1.00 95.69 309 PHE A C 1
ATOM 2477 O O . PHE A 1 309 ? 13.479 -16.037 -13.039 1.00 95.69 309 PHE A O 1
ATOM 2484 N N . SER A 1 310 ? 15.494 -15.451 -13.820 1.00 93.38 310 SER A N 1
ATOM 2485 C CA . SER A 1 310 ? 16.231 -16.128 -12.746 1.00 93.38 310 SER A CA 1
ATOM 2486 C C . SER A 1 310 ? 15.897 -15.549 -11.365 1.00 93.38 310 SER A C 1
ATOM 2488 O O . SER A 1 310 ? 15.699 -16.292 -10.406 1.00 93.38 310 SER A O 1
ATOM 2490 N N . PHE A 1 311 ? 15.770 -14.225 -11.255 1.00 92.69 311 PHE A N 1
ATOM 2491 C CA . PHE A 1 311 ? 15.352 -13.554 -10.027 1.00 92.69 311 PHE A CA 1
ATOM 2492 C C . PHE A 1 311 ? 13.926 -13.955 -9.619 1.00 92.69 311 PHE A C 1
ATOM 2494 O O . PHE A 1 311 ? 13.665 -14.213 -8.445 1.00 92.69 311 PHE A O 1
ATOM 2501 N N . TYR A 1 312 ? 13.008 -14.070 -10.579 1.00 94.50 312 TYR A N 1
ATOM 2502 C CA . TYR A 1 312 ? 11.648 -14.532 -10.324 1.00 94.50 312 TYR A CA 1
ATOM 2503 C C . TYR A 1 312 ? 11.625 -15.928 -9.697 1.00 94.50 312 TYR A C 1
ATOM 2505 O O . TYR A 1 312 ? 11.023 -16.118 -8.641 1.00 94.50 312 TYR A O 1
ATOM 2513 N N . LEU A 1 313 ? 12.324 -16.882 -10.315 1.00 93.00 313 LEU A N 1
ATOM 2514 C CA . LEU A 1 313 ? 12.387 -18.266 -9.846 1.00 93.00 313 LEU A CA 1
ATOM 2515 C C . LEU A 1 313 ? 13.043 -18.384 -8.471 1.00 93.00 313 LEU A C 1
ATOM 2517 O O . LEU A 1 313 ? 12.536 -19.073 -7.597 1.00 93.00 313 LEU A O 1
ATOM 2521 N N . ASN A 1 314 ? 14.164 -17.695 -8.265 1.00 89.50 314 ASN A N 1
ATOM 2522 C CA . ASN A 1 314 ? 14.983 -17.916 -7.077 1.00 89.50 314 ASN A CA 1
ATOM 2523 C C . ASN A 1 314 ? 14.606 -17.032 -5.881 1.00 89.50 314 ASN A C 1
ATOM 2525 O O . ASN A 1 314 ? 15.014 -17.335 -4.758 1.00 89.50 314 ASN A O 1
ATOM 2529 N N . LEU A 1 315 ? 13.885 -15.926 -6.100 1.00 87.12 315 LEU A N 1
ATOM 2530 C CA . LEU A 1 315 ? 13.587 -14.944 -5.051 1.00 87.12 315 LEU A CA 1
ATOM 2531 C C . LEU A 1 315 ? 12.113 -14.559 -4.977 1.00 87.12 315 LEU A C 1
ATOM 2533 O O . LEU A 1 315 ? 11.566 -14.515 -3.874 1.00 87.12 315 LEU A O 1
ATOM 2537 N N . VAL A 1 316 ? 11.446 -14.311 -6.109 1.00 89.12 316 VAL A N 1
ATOM 2538 C CA . VAL A 1 316 ? 10.019 -13.958 -6.066 1.00 89.12 316 VAL A CA 1
ATOM 2539 C C . VAL A 1 316 ? 9.202 -15.162 -5.618 1.00 89.12 316 VAL A C 1
ATOM 2541 O O . VAL A 1 316 ? 8.517 -15.043 -4.602 1.00 89.12 316 VAL A O 1
ATOM 2544 N N . CYS A 1 317 ? 9.316 -16.309 -6.300 1.00 90.06 317 CYS A N 1
ATOM 2545 C CA . CYS A 1 317 ? 8.521 -17.503 -5.994 1.00 90.06 317 CYS A CA 1
ATOM 2546 C C . CYS A 1 317 ? 8.722 -17.968 -4.541 1.00 90.06 317 CYS A C 1
ATOM 2548 O O . CYS A 1 317 ? 7.730 -18.004 -3.809 1.00 90.06 317 CYS A O 1
ATOM 2550 N N . PRO A 1 318 ? 9.951 -18.224 -4.045 1.00 85.06 318 PRO A N 1
ATOM 2551 C CA . PRO A 1 318 ? 10.149 -18.701 -2.675 1.00 85.06 318 PRO A CA 1
ATOM 2552 C C . PRO A 1 318 ? 9.799 -17.640 -1.623 1.00 85.06 318 PRO A C 1
ATOM 2554 O O . PRO A 1 318 ? 9.465 -17.967 -0.492 1.00 85.06 318 PRO A O 1
ATOM 2557 N N . GLY A 1 319 ? 9.844 -16.352 -1.982 1.00 84.00 319 GLY A N 1
ATOM 2558 C CA . GLY A 1 319 ? 9.415 -15.265 -1.102 1.00 84.00 319 GLY A CA 1
ATOM 2559 C C . GLY A 1 319 ? 7.894 -15.118 -0.992 1.00 84.00 319 GLY A C 1
ATOM 2560 O O . GLY A 1 319 ? 7.413 -14.377 -0.131 1.00 84.00 319 GLY A O 1
ATOM 2561 N N . ARG A 1 320 ? 7.108 -15.771 -1.861 1.00 85.44 320 ARG A N 1
ATOM 2562 C CA . ARG A 1 320 ? 5.641 -15.730 -1.768 1.00 85.44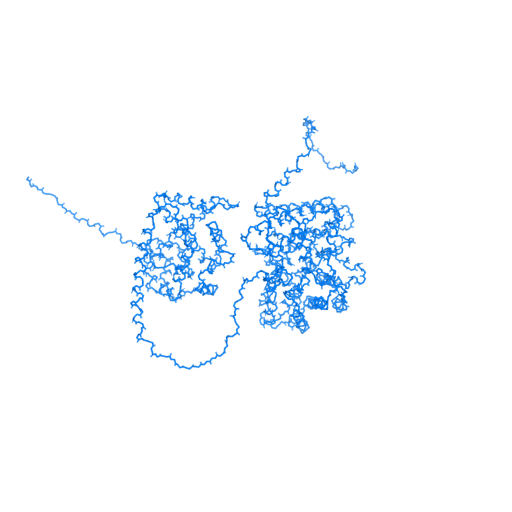 320 ARG A CA 1
ATOM 2563 C C . ARG A 1 320 ? 5.110 -16.678 -0.709 1.00 85.44 320 ARG A C 1
ATOM 2565 O O . ARG A 1 320 ? 4.186 -16.315 0.018 1.00 85.44 320 ARG A O 1
ATOM 2572 N N . THR A 1 321 ? 5.713 -17.849 -0.581 1.00 85.88 321 THR A N 1
ATOM 2573 C CA . THR A 1 321 ? 5.200 -18.896 0.291 1.00 85.88 321 THR A CA 1
ATOM 2574 C C . THR A 1 321 ? 6.312 -19.764 0.845 1.00 85.88 321 THR A C 1
ATOM 2576 O O . THR A 1 321 ? 7.320 -19.999 0.191 1.00 85.88 321 THR A O 1
ATOM 2579 N N . ILE A 1 322 ? 6.104 -20.238 2.068 1.00 84.81 322 ILE A N 1
ATOM 2580 C CA . ILE A 1 322 ? 6.969 -21.211 2.752 1.00 84.81 322 ILE A CA 1
ATOM 2581 C C . ILE A 1 322 ? 6.515 -22.659 2.513 1.00 84.81 322 ILE A C 1
ATOM 2583 O O . ILE A 1 322 ? 7.093 -23.590 3.074 1.00 84.81 322 ILE A O 1
ATOM 2587 N N . LEU A 1 323 ? 5.431 -22.845 1.757 1.00 87.06 323 LEU A N 1
ATOM 2588 C CA . LEU A 1 323 ? 4.890 -24.149 1.394 1.00 87.06 323 LEU A CA 1
ATOM 2589 C C . LEU A 1 323 ? 5.537 -24.648 0.096 1.00 87.06 323 LEU A C 1
ATOM 2591 O O . LEU A 1 323 ? 5.919 -23.858 -0.761 1.00 87.06 323 LEU A O 1
ATOM 2595 N N . LYS A 1 324 ? 5.628 -25.970 -0.067 1.00 85.81 324 LYS A N 1
ATOM 2596 C CA . LYS A 1 324 ? 6.107 -26.606 -1.305 1.00 85.81 324 LYS A CA 1
ATOM 2597 C C . LYS A 1 324 ? 5.162 -26.353 -2.463 1.00 85.81 324 LYS A C 1
ATOM 2599 O O . LYS A 1 324 ? 5.593 -26.170 -3.594 1.00 85.81 324 LYS A O 1
ATOM 2604 N N . GLN A 1 325 ? 3.859 -26.357 -2.186 1.00 83.19 325 GLN A N 1
ATOM 2605 C CA . GLN A 1 325 ? 2.890 -25.888 -3.161 1.00 83.19 325 GLN A CA 1
ATOM 2606 C C . GLN A 1 325 ? 3.139 -24.401 -3.345 1.00 83.19 325 GLN A C 1
ATOM 2608 O O . GLN A 1 325 ? 2.893 -23.622 -2.435 1.00 83.19 325 GLN A O 1
ATOM 2613 N N . ASN A 1 326 ? 3.667 -24.024 -4.501 1.00 86.62 326 ASN A N 1
ATOM 2614 C CA . ASN A 1 326 ? 3.933 -22.646 -4.852 1.00 86.62 326 ASN A CA 1
ATOM 2615 C C . ASN A 1 326 ? 3.255 -22.346 -6.179 1.00 86.62 326 ASN A C 1
ATOM 2617 O O . ASN A 1 326 ? 3.760 -22.723 -7.236 1.00 86.62 326 ASN A O 1
ATOM 2621 N N . ALA A 1 327 ? 2.106 -21.671 -6.127 1.00 87.75 327 ALA A N 1
ATOM 2622 C CA . ALA A 1 327 ? 1.336 -21.369 -7.330 1.00 87.75 327 ALA A CA 1
ATOM 2623 C C . ALA A 1 327 ? 2.141 -20.544 -8.354 1.00 87.75 327 ALA A C 1
ATOM 2625 O O . ALA A 1 327 ? 1.974 -20.735 -9.555 1.00 87.75 327 ALA A O 1
ATOM 2626 N N . TYR A 1 328 ? 3.064 -19.684 -7.910 1.00 89.88 328 TYR A N 1
ATOM 2627 C CA . TYR A 1 328 ? 3.876 -18.853 -8.805 1.00 89.88 328 TYR A CA 1
ATOM 2628 C C . TYR A 1 328 ? 4.833 -19.697 -9.655 1.00 89.88 328 TYR A C 1
ATOM 2630 O O . TYR A 1 328 ? 4.992 -19.451 -10.850 1.00 89.88 328 TYR A O 1
ATOM 2638 N N . GLU A 1 329 ? 5.432 -20.721 -9.051 1.00 91.50 329 GLU A N 1
ATOM 2639 C CA . GLU A 1 329 ? 6.398 -21.589 -9.723 1.00 91.50 329 GLU A CA 1
ATOM 2640 C C . GLU A 1 329 ? 5.730 -22.756 -10.455 1.00 91.50 329 GLU A C 1
ATOM 2642 O O . GLU A 1 329 ? 6.092 -23.063 -11.587 1.00 91.50 329 GLU A O 1
ATOM 2647 N N . HIS A 1 330 ? 4.760 -23.413 -9.820 1.00 89.75 330 HIS A N 1
ATOM 2648 C CA . HIS A 1 330 ? 4.229 -24.698 -10.280 1.00 89.75 330 HIS A CA 1
ATOM 2649 C C . HIS A 1 330 ? 2.906 -24.595 -11.048 1.00 89.75 330 HIS A C 1
ATOM 2651 O O . HIS A 1 330 ? 2.504 -25.575 -11.668 1.00 89.75 330 HIS A O 1
ATOM 2657 N N . GLU A 1 331 ? 2.244 -23.434 -11.056 1.00 88.31 331 GLU A N 1
ATOM 2658 C CA . GLU A 1 331 ? 1.008 -23.217 -11.824 1.00 88.31 331 GLU A CA 1
ATOM 2659 C C . GLU A 1 331 ? 1.148 -22.056 -12.808 1.00 88.31 331 GLU A C 1
ATOM 2661 O O . GLU A 1 331 ? 1.008 -22.244 -14.015 1.00 88.31 331 GLU A O 1
ATOM 2666 N N . PHE A 1 332 ? 1.485 -20.861 -12.322 1.00 90.50 332 PHE A N 1
ATOM 2667 C CA . PHE A 1 332 ? 1.513 -19.651 -13.141 1.00 90.50 332 PHE A CA 1
ATOM 2668 C C . PHE A 1 332 ? 2.547 -19.758 -14.260 1.00 90.50 332 PHE A C 1
ATOM 2670 O O . PHE A 1 332 ? 2.242 -19.501 -15.425 1.00 90.50 332 PHE A O 1
ATOM 2677 N N . LEU A 1 333 ? 3.765 -20.176 -13.924 1.00 92.19 333 LEU A N 1
ATOM 2678 C CA . LEU A 1 333 ? 4.839 -20.284 -14.898 1.00 92.19 333 LEU A CA 1
ATOM 2679 C C . LEU A 1 333 ? 4.571 -21.354 -15.983 1.00 92.19 333 LEU A C 1
ATOM 2681 O O . LEU A 1 333 ? 4.645 -20.999 -17.162 1.00 92.19 333 LEU A O 1
ATOM 2685 N N . PRO A 1 334 ? 4.204 -22.612 -15.655 1.00 92.69 334 PRO A N 1
ATOM 2686 C CA . PRO A 1 334 ? 3.850 -23.611 -16.665 1.00 92.69 334 PRO A CA 1
ATOM 2687 C C . PRO A 1 334 ? 2.702 -23.183 -17.581 1.00 92.69 334 PRO A C 1
ATOM 2689 O O . PRO A 1 334 ? 2.747 -23.449 -18.785 1.00 92.69 334 PRO A O 1
ATOM 2692 N N . VAL A 1 335 ? 1.690 -22.489 -17.048 1.00 89.94 335 VAL A N 1
ATOM 2693 C CA . VAL A 1 335 ? 0.584 -21.961 -17.859 1.00 89.94 335 VAL A CA 1
ATOM 2694 C C . VAL A 1 335 ? 1.101 -20.961 -18.891 1.00 89.94 335 VAL A C 1
ATOM 2696 O O . VAL A 1 335 ? 0.798 -21.114 -20.069 1.00 89.94 335 VAL A O 1
ATOM 2699 N N . LEU A 1 336 ? 1.923 -19.985 -18.494 1.00 91.00 336 LEU A N 1
ATOM 2700 C CA . LEU A 1 336 ? 2.467 -18.993 -19.432 1.00 91.00 336 LEU A CA 1
ATOM 2701 C C . LEU A 1 336 ? 3.394 -19.622 -20.485 1.00 91.00 336 LEU A C 1
ATOM 2703 O O . LEU A 1 336 ? 3.357 -19.233 -21.652 1.00 91.00 336 LEU A O 1
ATOM 2707 N N . GLN A 1 337 ? 4.196 -20.616 -20.090 1.00 92.44 337 GLN A N 1
ATOM 2708 C CA . GLN A 1 337 ? 5.122 -21.311 -20.989 1.00 92.44 337 GLN A CA 1
ATOM 2709 C C . GLN A 1 337 ? 4.401 -22.204 -22.006 1.00 92.44 337 GLN A C 1
ATOM 2711 O O . GLN A 1 337 ? 4.755 -22.208 -23.184 1.00 92.44 337 GLN A O 1
ATOM 2716 N N . SER A 1 338 ? 3.392 -22.961 -21.569 1.00 87.94 338 SER A N 1
ATOM 2717 C CA . SER A 1 338 ? 2.683 -23.929 -22.420 1.00 87.94 338 SER A CA 1
ATOM 2718 C C . SER A 1 338 ? 1.793 -23.276 -23.477 1.00 87.94 338 SER A C 1
ATOM 2720 O O . SER A 1 338 ? 1.614 -23.834 -24.557 1.00 87.94 338 SER A O 1
ATOM 2722 N N . THR A 1 339 ? 1.269 -22.081 -23.206 1.00 82.50 339 THR A N 1
ATOM 2723 C CA . THR A 1 339 ? 0.425 -21.330 -24.144 1.00 82.50 339 THR A CA 1
ATOM 2724 C C . THR A 1 339 ? 1.223 -20.455 -25.112 1.00 82.50 339 THR A C 1
ATOM 2726 O O . THR A 1 339 ? 0.623 -19.757 -25.929 1.00 82.50 339 THR A O 1
ATOM 2729 N N . GLY A 1 340 ? 2.559 -20.425 -25.000 1.00 82.94 340 GLY A N 1
ATOM 2730 C CA . GLY A 1 340 ? 3.409 -19.493 -25.749 1.00 82.94 340 GLY A CA 1
ATOM 2731 C C . GLY A 1 340 ? 3.088 -18.022 -25.459 1.00 82.94 340 GLY A C 1
ATOM 2732 O O . GLY A 1 340 ? 3.358 -17.153 -26.288 1.00 82.94 340 GLY A O 1
ATOM 2733 N N . SER A 1 341 ? 2.457 -17.741 -24.315 1.00 86.25 341 SER A N 1
ATOM 2734 C CA . SER A 1 341 ? 2.091 -16.383 -23.923 1.00 86.25 341 SER A CA 1
ATOM 2735 C C . SER A 1 341 ? 3.312 -15.596 -23.469 1.00 86.25 341 SER A C 1
ATOM 2737 O O . SER A 1 341 ? 4.344 -16.154 -23.096 1.00 86.25 341 SER A O 1
ATOM 2739 N N . SER A 1 342 ? 3.198 -14.270 -23.514 1.00 90.06 342 SER A N 1
ATOM 2740 C CA . SER A 1 342 ? 4.309 -13.413 -23.127 1.00 90.06 342 SER A CA 1
ATOM 2741 C C . SER A 1 342 ? 4.683 -13.602 -21.654 1.00 90.06 342 SER A C 1
ATOM 2743 O O . SER A 1 342 ? 3.824 -13.618 -20.772 1.00 90.06 342 SER A O 1
ATOM 2745 N N . MET A 1 343 ? 5.987 -13.662 -21.388 1.00 95.50 343 MET A N 1
ATOM 2746 C CA . MET A 1 343 ? 6.557 -13.707 -20.039 1.00 95.50 343 MET A CA 1
ATOM 2747 C C . MET A 1 343 ? 6.617 -12.325 -19.371 1.00 95.50 343 MET A C 1
ATOM 2749 O O . MET A 1 343 ? 7.114 -12.196 -18.252 1.00 95.50 343 MET A O 1
ATOM 2753 N N . ASP A 1 344 ? 6.098 -11.284 -20.022 1.00 95.81 344 ASP A N 1
ATOM 2754 C CA . ASP A 1 344 ? 6.170 -9.902 -19.547 1.00 95.81 344 ASP A CA 1
ATOM 2755 C C . ASP A 1 344 ? 5.566 -9.707 -18.147 1.00 95.81 344 ASP A C 1
ATOM 2757 O O . ASP A 1 344 ? 6.098 -8.937 -17.349 1.00 95.81 344 ASP A O 1
ATOM 2761 N N . SER A 1 345 ? 4.501 -10.434 -17.787 1.00 94.69 345 SER A N 1
ATOM 2762 C CA . SER A 1 345 ? 3.931 -10.377 -16.431 1.00 94.69 345 SER A CA 1
ATOM 2763 C C . SER A 1 345 ? 4.922 -10.844 -15.359 1.00 94.69 345 SER A C 1
ATOM 2765 O O . SER A 1 345 ? 5.009 -10.251 -14.284 1.00 94.69 345 SER A O 1
ATOM 2767 N N . VAL A 1 346 ? 5.693 -11.890 -15.664 1.00 96.81 346 VAL A N 1
ATOM 2768 C CA . VAL A 1 346 ? 6.733 -12.447 -14.792 1.00 96.81 346 VAL A CA 1
ATOM 2769 C C . VAL A 1 346 ? 7.921 -11.492 -14.705 1.00 96.81 346 VAL A C 1
ATOM 2771 O O . VAL A 1 346 ? 8.385 -11.175 -13.609 1.00 96.81 346 VAL A O 1
ATOM 2774 N N . LEU A 1 347 ? 8.389 -10.991 -15.850 1.00 97.12 347 LEU A N 1
ATOM 2775 C CA . LEU A 1 347 ? 9.556 -10.111 -15.928 1.00 97.12 347 LEU A CA 1
ATOM 2776 C C . LEU A 1 347 ? 9.294 -8.743 -15.287 1.00 97.12 347 LEU A C 1
ATOM 2778 O O . LEU A 1 347 ? 10.148 -8.241 -14.555 1.00 97.12 347 LEU A O 1
ATOM 2782 N N . GLY A 1 348 ? 8.111 -8.163 -15.505 1.00 95.38 348 GLY A N 1
ATOM 2783 C CA . GLY A 1 348 ? 7.696 -6.912 -14.871 1.00 95.38 348 GLY A CA 1
ATOM 2784 C C . GLY A 1 348 ? 7.634 -7.044 -13.351 1.00 95.38 348 GLY A C 1
ATOM 2785 O O . GLY A 1 348 ? 8.221 -6.235 -12.634 1.00 95.38 348 GLY A O 1
ATOM 2786 N N . LEU A 1 349 ? 7.008 -8.115 -12.845 1.00 94.38 349 LEU A N 1
ATOM 2787 C CA . LEU A 1 349 ? 6.948 -8.379 -11.405 1.00 94.38 349 LEU A CA 1
ATOM 2788 C C . LEU A 1 349 ? 8.339 -8.604 -10.797 1.00 94.38 349 LEU A C 1
ATOM 2790 O O . LEU A 1 349 ? 8.634 -8.086 -9.721 1.00 94.38 349 LEU A O 1
ATOM 2794 N N . ALA A 1 350 ? 9.216 -9.338 -11.481 1.00 95.75 350 ALA A N 1
ATOM 2795 C CA . ALA A 1 350 ? 10.592 -9.523 -11.036 1.00 95.75 350 ALA A CA 1
ATOM 2796 C C . ALA A 1 350 ? 11.365 -8.200 -10.973 1.00 95.75 350 ALA A C 1
ATOM 2798 O O . ALA A 1 350 ? 12.086 -7.960 -10.006 1.00 95.75 350 ALA A O 1
ATOM 2799 N N . ALA A 1 351 ? 11.189 -7.325 -11.967 1.00 94.94 351 ALA A N 1
ATOM 2800 C CA . ALA A 1 351 ? 11.863 -6.031 -12.024 1.00 94.94 351 ALA A CA 1
ATOM 2801 C C . ALA A 1 351 ? 11.416 -5.106 -10.882 1.00 94.94 351 ALA A C 1
ATOM 2803 O O . ALA A 1 351 ? 12.261 -4.479 -10.238 1.00 94.94 351 ALA A O 1
ATOM 2804 N N . LEU A 1 352 ? 10.116 -5.108 -10.559 1.00 92.88 352 LEU A N 1
ATOM 2805 C CA . LEU A 1 352 ? 9.555 -4.399 -9.406 1.00 92.88 352 LEU A CA 1
ATOM 2806 C C . LEU A 1 352 ? 10.237 -4.785 -8.087 1.00 92.88 352 LEU A C 1
ATOM 2808 O O . LEU A 1 352 ? 10.519 -3.913 -7.268 1.00 92.88 352 LEU A O 1
ATOM 2812 N N . TYR A 1 353 ? 10.512 -6.070 -7.868 1.00 91.06 353 TYR A N 1
ATOM 2813 C CA . TYR A 1 353 ? 11.225 -6.505 -6.666 1.00 91.06 353 TYR A CA 1
ATOM 2814 C C . TYR A 1 353 ? 12.728 -6.229 -6.752 1.00 91.06 353 TYR A C 1
ATOM 2816 O O . TYR A 1 353 ? 13.319 -5.750 -5.787 1.00 91.06 353 TYR A O 1
ATOM 2824 N N . LEU A 1 354 ? 13.352 -6.496 -7.902 1.00 91.81 354 LEU A N 1
ATOM 2825 C CA . LEU A 1 354 ? 14.797 -6.366 -8.076 1.00 91.81 354 LEU A CA 1
ATOM 2826 C C . LEU A 1 354 ? 15.280 -4.918 -7.893 1.00 91.81 354 LEU A C 1
ATOM 2828 O O . LEU A 1 354 ? 16.332 -4.710 -7.291 1.00 91.81 354 LEU A O 1
ATOM 2832 N N . LYS A 1 355 ? 14.531 -3.907 -8.357 1.00 90.81 355 LYS A N 1
ATOM 2833 C CA . LYS A 1 355 ? 14.954 -2.495 -8.249 1.00 90.81 355 LYS A CA 1
ATOM 2834 C C . LYS A 1 355 ? 15.134 -2.017 -6.806 1.00 90.81 355 LYS A C 1
ATOM 2836 O O . LYS A 1 355 ? 15.941 -1.120 -6.568 1.00 90.81 355 LYS A O 1
ATOM 2841 N N . GLU A 1 356 ? 14.413 -2.601 -5.845 1.00 86.94 356 GLU A N 1
ATOM 2842 C CA . GLU A 1 356 ? 14.482 -2.186 -4.436 1.00 86.94 356 GLU A CA 1
ATOM 2843 C C . GLU A 1 356 ? 15.817 -2.558 -3.779 1.00 86.94 356 GLU A C 1
ATOM 2845 O O . GLU A 1 356 ? 16.174 -1.982 -2.755 1.00 86.94 356 GLU A O 1
ATOM 2850 N N . TYR A 1 357 ? 16.604 -3.433 -4.409 1.00 84.19 357 TYR A N 1
ATOM 2851 C CA . TYR A 1 357 ? 17.962 -3.757 -3.976 1.00 84.19 357 TYR A CA 1
ATOM 2852 C C . TYR A 1 357 ? 19.022 -2.765 -4.476 1.00 84.19 357 TYR A C 1
ATOM 2854 O O . TYR A 1 357 ? 20.196 -2.878 -4.120 1.00 84.19 357 TYR A O 1
ATOM 2862 N N . TYR A 1 358 ? 18.637 -1.794 -5.305 1.00 84.25 358 TYR A N 1
ATOM 2863 C CA . TYR A 1 358 ? 19.547 -0.810 -5.874 1.00 84.25 358 TYR A CA 1
ATOM 2864 C C . TYR A 1 358 ? 19.241 0.596 -5.355 1.00 84.25 358 TYR A C 1
ATOM 2866 O O . TYR A 1 358 ? 18.084 0.990 -5.170 1.00 84.25 358 TYR A O 1
ATOM 2874 N N . LEU A 1 359 ? 20.300 1.389 -5.161 1.00 81.25 359 LEU A N 1
ATOM 2875 C CA . LEU A 1 359 ? 20.178 2.796 -4.776 1.00 81.25 359 LEU A CA 1
ATOM 2876 C C . LEU A 1 359 ? 19.369 3.567 -5.823 1.00 81.25 359 LEU A C 1
ATOM 2878 O O . LEU A 1 359 ? 19.563 3.366 -7.024 1.00 81.25 359 LEU A O 1
ATOM 2882 N N . VAL A 1 360 ? 18.521 4.491 -5.355 1.00 79.75 360 VAL A N 1
ATOM 2883 C CA . VAL A 1 360 ? 17.631 5.319 -6.194 1.00 79.75 360 VAL A CA 1
ATOM 2884 C C . VAL A 1 360 ? 18.383 6.017 -7.332 1.00 79.75 360 VAL A C 1
ATOM 2886 O O . VAL A 1 360 ? 17.879 6.119 -8.441 1.00 79.75 360 VAL A O 1
ATOM 2889 N N . SER A 1 361 ? 19.616 6.455 -7.079 1.00 79.25 361 SER A N 1
ATOM 2890 C CA . SER A 1 361 ? 20.461 7.162 -8.045 1.00 79.25 361 SER A CA 1
ATOM 2891 C C . SER A 1 361 ? 21.332 6.261 -8.928 1.00 79.25 361 SER A C 1
ATOM 2893 O O . SER A 1 361 ? 22.081 6.774 -9.758 1.00 79.25 361 SER A O 1
ATOM 2895 N N . SER A 1 362 ? 21.307 4.939 -8.739 1.00 83.94 362 SER A N 1
ATOM 2896 C CA . SER A 1 362 ? 22.188 4.037 -9.484 1.00 83.94 362 SER A CA 1
ATOM 2897 C C . SER A 1 362 ? 21.685 3.793 -10.908 1.00 83.94 362 SER A C 1
ATOM 2899 O O . SER A 1 362 ? 20.492 3.604 -11.139 1.00 83.94 362 SER A O 1
ATOM 2901 N N . TYR A 1 363 ? 22.615 3.726 -11.864 1.00 84.50 363 TYR A N 1
ATOM 2902 C CA . TYR A 1 363 ? 22.307 3.422 -13.266 1.00 84.50 363 TYR A CA 1
ATOM 2903 C C . TYR A 1 363 ? 21.578 2.076 -13.432 1.00 84.50 363 TYR A C 1
ATOM 2905 O O . TYR A 1 363 ? 20.616 1.979 -14.190 1.00 84.50 363 TYR A O 1
ATOM 2913 N N . ALA A 1 364 ? 21.975 1.057 -12.661 1.00 86.31 364 ALA A N 1
ATOM 2914 C CA . ALA A 1 364 ? 21.318 -0.249 -12.664 1.00 86.31 364 ALA A CA 1
ATOM 2915 C C . ALA A 1 364 ? 19.834 -0.153 -12.277 1.00 86.31 364 ALA A C 1
ATOM 2917 O O . ALA A 1 364 ? 18.996 -0.756 -12.943 1.00 86.31 364 ALA A O 1
ATOM 2918 N N . ARG A 1 365 ? 19.490 0.642 -11.252 1.00 89.50 365 ARG A N 1
ATOM 2919 C CA . ARG A 1 365 ? 18.090 0.846 -10.864 1.00 89.50 365 ARG A CA 1
ATOM 2920 C C . ARG A 1 365 ? 17.281 1.478 -11.990 1.00 89.50 365 ARG A C 1
ATOM 2922 O O . ARG A 1 365 ? 16.204 0.977 -12.282 1.00 89.50 365 ARG A O 1
ATOM 2929 N N . ILE A 1 366 ? 17.815 2.516 -12.638 1.00 88.50 366 ILE A N 1
ATOM 2930 C CA . ILE A 1 366 ? 17.149 3.192 -13.764 1.00 88.50 366 ILE A CA 1
ATOM 2931 C C . ILE A 1 366 ? 16.841 2.181 -14.877 1.00 88.50 366 ILE A C 1
ATOM 2933 O O . ILE A 1 366 ? 15.702 2.086 -15.322 1.00 88.50 366 ILE A O 1
ATOM 2937 N N . ARG A 1 367 ? 17.819 1.348 -15.258 1.00 90.75 367 ARG A N 1
ATOM 2938 C CA . ARG A 1 367 ? 17.633 0.279 -16.258 1.00 90.75 367 ARG A CA 1
ATOM 2939 C C . ARG A 1 367 ? 16.571 -0.749 -15.842 1.00 90.75 367 ARG A C 1
ATOM 2941 O O . ARG A 1 367 ? 15.818 -1.224 -16.689 1.00 90.75 367 ARG A O 1
ATOM 2948 N N . ILE A 1 368 ? 16.509 -1.115 -14.560 1.00 93.19 368 ILE A N 1
ATOM 2949 C CA . ILE A 1 368 ? 15.497 -2.053 -14.047 1.00 93.19 368 ILE A CA 1
ATOM 2950 C C . ILE A 1 368 ? 14.106 -1.406 -14.047 1.00 93.19 368 ILE A C 1
ATOM 2952 O O . ILE A 1 368 ? 13.145 -2.063 -14.433 1.00 93.19 368 ILE A O 1
ATOM 2956 N N . GLU A 1 369 ? 13.989 -0.131 -13.671 1.00 91.38 369 GLU A N 1
ATOM 2957 C CA . GLU A 1 369 ? 12.729 0.626 -13.710 1.00 91.38 369 GLU A CA 1
ATOM 2958 C C . GLU A 1 369 ? 12.207 0.786 -15.150 1.00 91.38 369 GLU A C 1
ATOM 2960 O O . GLU A 1 369 ? 11.013 0.620 -15.402 1.00 91.38 369 GLU A O 1
ATOM 2965 N N . GLU A 1 370 ? 13.092 1.026 -16.123 1.00 90.69 370 GLU A N 1
ATOM 2966 C CA . GLU A 1 370 ? 12.743 1.031 -17.551 1.00 90.69 370 GLU A CA 1
ATOM 2967 C C . GLU A 1 370 ? 12.221 -0.334 -18.024 1.00 90.69 370 GLU A C 1
ATOM 2969 O O . GLU A 1 370 ? 11.240 -0.408 -18.769 1.00 90.69 370 GLU A O 1
ATOM 2974 N N . ALA A 1 371 ? 12.859 -1.424 -17.588 1.00 93.62 371 ALA A N 1
ATOM 2975 C CA . ALA A 1 371 ? 12.433 -2.779 -17.921 1.00 93.62 371 ALA A CA 1
ATOM 2976 C C . ALA A 1 371 ? 11.092 -3.143 -17.266 1.00 93.62 371 ALA A C 1
ATOM 2978 O O . ALA A 1 371 ? 10.208 -3.662 -17.944 1.00 93.62 371 ALA A O 1
ATOM 2979 N N . GLU A 1 372 ? 10.913 -2.832 -15.979 1.00 94.31 372 GLU A N 1
ATOM 2980 C CA . GLU A 1 372 ? 9.649 -3.001 -15.254 1.00 94.31 372 GLU A CA 1
ATOM 2981 C C . GLU A 1 372 ? 8.496 -2.341 -16.007 1.00 94.31 372 GLU A C 1
ATOM 2983 O O . GLU A 1 372 ? 7.456 -2.965 -16.235 1.00 94.31 372 GLU A O 1
ATOM 2988 N N . LEU A 1 373 ? 8.696 -1.090 -16.422 1.00 89.00 373 LEU A N 1
ATOM 2989 C CA . LEU A 1 373 ? 7.707 -0.331 -17.165 1.00 89.00 373 LEU A CA 1
ATOM 2990 C C . LEU A 1 373 ? 7.400 -0.979 -18.517 1.00 89.00 373 LEU A C 1
ATOM 2992 O O . LEU A 1 373 ? 6.230 -1.193 -18.836 1.00 89.00 373 LEU A O 1
ATOM 2996 N N . ARG A 1 374 ? 8.435 -1.309 -19.298 1.00 91.94 374 ARG A N 1
ATOM 2997 C CA . ARG A 1 374 ? 8.294 -1.938 -20.619 1.00 91.94 374 ARG A CA 1
ATOM 2998 C C . ARG A 1 374 ? 7.471 -3.222 -20.535 1.00 91.94 374 ARG A C 1
ATOM 3000 O O . ARG A 1 374 ? 6.489 -3.367 -21.262 1.00 91.94 374 ARG A O 1
ATOM 3007 N N . TYR A 1 375 ? 7.842 -4.121 -19.626 1.00 94.88 375 TYR A N 1
ATOM 3008 C CA . TYR A 1 375 ? 7.154 -5.395 -19.449 1.00 94.88 375 TYR A CA 1
ATOM 3009 C C . TYR A 1 375 ? 5.739 -5.206 -18.890 1.00 94.88 375 TYR A C 1
ATOM 3011 O O . TYR A 1 375 ? 4.799 -5.827 -19.376 1.00 94.88 375 TYR A O 1
ATOM 3019 N N . SER A 1 376 ? 5.531 -4.281 -17.949 1.00 89.50 376 SER A N 1
ATOM 3020 C CA . SER A 1 376 ? 4.186 -3.984 -17.436 1.00 89.50 376 SER A CA 1
ATOM 3021 C C . SER A 1 376 ? 3.247 -3.468 -18.529 1.00 89.50 376 SER A C 1
ATOM 3023 O O . SER A 1 376 ? 2.116 -3.939 -18.638 1.00 89.50 376 SER A O 1
ATOM 3025 N N . VAL A 1 377 ? 3.708 -2.534 -19.367 1.00 86.75 377 VAL A N 1
ATOM 3026 C CA . VAL A 1 377 ? 2.917 -1.984 -20.481 1.00 86.75 377 VAL A CA 1
ATOM 3027 C C . VAL A 1 377 ? 2.594 -3.067 -21.508 1.00 86.75 377 VAL A C 1
ATOM 3029 O O . VAL A 1 377 ? 1.443 -3.181 -21.930 1.00 86.75 377 VAL A O 1
ATOM 3032 N N . SER A 1 378 ? 3.581 -3.889 -21.872 1.00 91.06 378 SER A N 1
ATOM 3033 C CA . SER A 1 378 ? 3.390 -4.996 -22.813 1.00 91.06 378 SER A CA 1
ATOM 3034 C C . SER A 1 378 ? 2.392 -6.034 -22.284 1.00 91.06 378 SER A C 1
ATOM 3036 O O . SER A 1 378 ? 1.451 -6.408 -22.986 1.00 91.06 378 SER A O 1
ATOM 3038 N N . ASN A 1 379 ? 2.504 -6.411 -21.006 1.00 91.38 379 ASN A N 1
ATOM 3039 C CA . ASN A 1 379 ? 1.566 -7.321 -20.350 1.00 91.38 379 ASN A CA 1
ATOM 3040 C C . ASN A 1 379 ? 0.128 -6.774 -20.356 1.00 91.38 379 ASN A C 1
ATOM 3042 O O . ASN A 1 379 ? -0.815 -7.478 -20.713 1.00 91.38 379 ASN A O 1
ATOM 3046 N N . VAL A 1 380 ? -0.050 -5.494 -20.016 1.00 87.19 380 VAL A N 1
ATOM 3047 C CA . VAL A 1 380 ? -1.368 -4.845 -20.062 1.00 87.19 380 VAL A CA 1
ATOM 3048 C C . VAL A 1 380 ? -1.935 -4.856 -21.481 1.00 87.19 380 VAL A C 1
ATOM 3050 O O . VAL A 1 380 ? -3.109 -5.175 -21.664 1.00 87.19 380 VAL A O 1
ATOM 3053 N N . ALA A 1 381 ? -1.118 -4.547 -22.491 1.00 86.50 381 ALA A N 1
ATOM 3054 C CA . ALA A 1 381 ? -1.546 -4.588 -23.886 1.00 86.50 381 ALA A CA 1
ATOM 3055 C C . ALA A 1 381 ? -1.985 -6.001 -24.310 1.00 86.50 381 ALA A C 1
ATOM 3057 O O . ALA A 1 381 ? -3.015 -6.142 -24.971 1.00 86.50 381 ALA A O 1
ATOM 3058 N N . ALA A 1 382 ? -1.256 -7.038 -23.886 1.00 88.81 382 ALA A N 1
ATOM 3059 C CA . ALA A 1 382 ? -1.597 -8.432 -24.154 1.00 88.81 382 ALA A CA 1
ATOM 3060 C C . ALA A 1 382 ? -2.924 -8.844 -23.495 1.00 88.81 382 ALA A C 1
ATOM 3062 O O . ALA A 1 382 ? -3.800 -9.369 -24.181 1.00 88.81 382 ALA A O 1
ATOM 3063 N N . ILE A 1 383 ? -3.114 -8.536 -22.205 1.00 86.06 383 ILE A N 1
ATOM 3064 C CA . ILE A 1 383 ? -4.366 -8.813 -21.480 1.00 86.06 383 ILE A CA 1
ATOM 3065 C C . ILE A 1 383 ? -5.540 -8.105 -22.156 1.00 86.06 383 ILE A C 1
ATOM 3067 O O . ILE A 1 383 ? -6.583 -8.705 -22.394 1.00 86.06 383 ILE A O 1
ATOM 3071 N N . VAL A 1 384 ? -5.379 -6.833 -22.516 1.00 83.50 384 VAL A N 1
ATOM 3072 C CA . VAL A 1 384 ? -6.437 -6.082 -23.197 1.00 83.50 384 VAL A CA 1
ATOM 3073 C C . VAL A 1 384 ? -6.784 -6.687 -24.552 1.00 83.50 384 VAL A C 1
ATOM 3075 O O . VAL A 1 384 ? -7.964 -6.757 -24.896 1.00 83.50 384 VAL A O 1
ATOM 3078 N N . ARG A 1 385 ? -5.782 -7.082 -25.342 1.00 86.81 385 ARG A N 1
ATOM 3079 C CA . ARG A 1 385 ? -6.012 -7.728 -26.637 1.00 86.81 385 ARG A CA 1
ATOM 3080 C C . ARG A 1 385 ? -6.803 -9.022 -26.438 1.00 86.81 385 ARG A C 1
ATOM 3082 O O . ARG A 1 385 ? -7.849 -9.181 -27.051 1.00 86.81 385 ARG A O 1
ATOM 3089 N N . ALA A 1 386 ? -6.391 -9.851 -25.480 1.00 85.69 386 ALA A N 1
ATOM 3090 C CA . ALA A 1 386 ? -7.103 -11.071 -25.120 1.00 85.69 386 ALA A CA 1
ATOM 3091 C C . ALA A 1 386 ? -8.565 -10.810 -24.711 1.00 85.69 386 ALA A C 1
ATOM 3093 O O . ALA A 1 386 ? -9.453 -11.546 -25.130 1.00 85.69 386 ALA A O 1
ATOM 3094 N N . ILE A 1 387 ? -8.840 -9.731 -23.967 1.00 81.75 387 ILE A N 1
ATOM 3095 C CA . ILE A 1 387 ? -10.212 -9.316 -23.628 1.00 81.75 387 ILE A CA 1
ATOM 3096 C C . ILE A 1 387 ? -11.015 -8.964 -24.878 1.00 81.75 387 ILE A C 1
ATOM 3098 O O . ILE A 1 387 ? -12.147 -9.416 -25.022 1.00 81.75 387 ILE A O 1
ATOM 3102 N N . LYS A 1 388 ? -10.453 -8.137 -25.766 1.00 83.44 388 LYS A N 1
ATOM 3103 C CA . LYS A 1 388 ? -11.135 -7.692 -26.992 1.00 83.44 388 LYS A CA 1
ATOM 3104 C C . LYS A 1 388 ? -11.453 -8.855 -27.923 1.00 83.44 388 LYS A C 1
ATOM 3106 O O . LYS A 1 388 ? -12.516 -8.862 -28.534 1.00 83.44 388 LYS A O 1
ATOM 3111 N N . ASP A 1 389 ? -10.552 -9.825 -27.981 1.00 86.81 389 ASP A N 1
ATOM 3112 C CA . ASP A 1 389 ? -10.688 -11.004 -28.828 1.00 86.81 389 ASP A CA 1
ATOM 3113 C C . ASP A 1 389 ? -11.581 -12.083 -28.185 1.00 86.81 389 ASP A C 1
ATOM 3115 O O . ASP A 1 389 ? -11.845 -13.109 -28.803 1.00 86.81 389 ASP A O 1
ATOM 3119 N N . GLY A 1 390 ? -12.031 -11.888 -26.937 1.00 82.12 390 GLY A N 1
ATOM 3120 C CA . GLY A 1 390 ? -12.764 -12.900 -26.168 1.00 82.12 390 GLY A CA 1
ATOM 3121 C C . GLY A 1 390 ? -11.907 -14.097 -25.732 1.00 82.12 390 GLY A C 1
ATOM 3122 O O . GLY A 1 390 ? -12.434 -15.079 -25.214 1.00 82.12 390 GLY A O 1
ATOM 3123 N N . ASN A 1 391 ? -10.585 -14.016 -25.892 1.00 83.62 391 ASN A N 1
ATOM 3124 C CA . ASN A 1 391 ? -9.613 -15.055 -25.561 1.00 83.62 391 ASN A CA 1
ATOM 3125 C C . ASN A 1 391 ? -9.241 -15.025 -24.067 1.00 83.62 391 ASN A C 1
ATOM 3127 O O . ASN A 1 391 ? -8.085 -14.826 -23.679 1.00 83.62 391 ASN A O 1
ATOM 3131 N N . LEU A 1 392 ? -10.234 -15.242 -23.204 1.00 81.75 392 LEU A N 1
ATOM 3132 C CA . LEU A 1 392 ? -10.093 -15.266 -21.742 1.00 81.75 392 LEU A CA 1
ATOM 3133 C C . LEU A 1 392 ? -9.553 -16.613 -21.235 1.00 81.75 392 LEU A C 1
ATOM 3135 O O . LEU A 1 392 ? -10.108 -17.230 -20.333 1.00 81.75 392 LEU A O 1
ATOM 3139 N N . GLY A 1 393 ? -8.484 -17.091 -21.870 1.00 84.44 393 GLY A N 1
ATOM 3140 C CA . GLY A 1 393 ? -7.856 -18.362 -21.539 1.00 84.44 393 GLY A CA 1
ATOM 3141 C C . GLY A 1 393 ? -6.954 -18.295 -20.309 1.00 84.44 393 GLY A C 1
ATOM 3142 O O . GLY A 1 393 ? -6.699 -17.238 -19.729 1.00 84.44 393 GLY A O 1
ATOM 3143 N N . ALA A 1 394 ? -6.385 -19.455 -19.991 1.00 83.69 394 ALA A N 1
ATOM 3144 C CA . ALA A 1 394 ? -5.548 -19.683 -18.826 1.00 83.69 394 ALA A CA 1
ATOM 3145 C C . ALA A 1 394 ? -4.415 -18.643 -18.651 1.00 83.69 394 ALA A C 1
ATOM 3147 O O . ALA A 1 394 ? -4.224 -18.044 -17.589 1.00 83.69 394 ALA A O 1
ATOM 3148 N N . ALA A 1 395 ? -3.685 -18.373 -19.730 1.00 88.12 395 ALA A N 1
ATOM 3149 C CA . ALA A 1 395 ? -2.593 -17.410 -19.709 1.00 88.12 395 ALA A CA 1
ATOM 3150 C C . ALA A 1 395 ? -3.045 -15.991 -19.352 1.00 88.12 395 ALA A C 1
ATOM 3152 O O . ALA A 1 395 ? -2.377 -15.320 -18.572 1.00 88.12 395 ALA A O 1
ATOM 3153 N N . THR A 1 396 ? -4.202 -15.555 -19.854 1.00 87.69 396 THR A N 1
ATOM 3154 C CA . THR A 1 396 ? -4.751 -14.228 -19.560 1.00 87.69 396 THR A CA 1
ATOM 3155 C C . THR A 1 396 ? -5.067 -14.086 -18.073 1.00 87.69 396 THR A C 1
ATOM 3157 O O . THR A 1 396 ? -4.731 -13.057 -17.480 1.00 87.69 396 THR A O 1
ATOM 3160 N N . SER A 1 397 ? -5.651 -15.109 -17.440 1.00 84.81 397 SER A N 1
ATOM 3161 C CA . SER A 1 397 ? -5.956 -15.089 -16.001 1.00 84.81 397 SER A CA 1
ATOM 3162 C C . SER A 1 397 ? -4.686 -15.076 -15.145 1.00 84.81 397 SER A C 1
ATOM 3164 O O . SER A 1 397 ? -4.594 -14.283 -14.207 1.00 84.81 397 SER A O 1
ATOM 3166 N N . VAL A 1 398 ? -3.662 -15.864 -15.498 1.00 88.88 398 VAL A N 1
ATOM 3167 C CA . VAL A 1 398 ? -2.360 -15.835 -14.805 1.00 88.88 398 VAL A CA 1
ATOM 3168 C C . VAL A 1 398 ? -1.664 -14.485 -14.969 1.00 88.88 398 VAL A C 1
ATOM 3170 O O . VAL A 1 398 ? -1.242 -13.881 -13.980 1.00 88.88 398 VAL A O 1
ATOM 3173 N N . SER A 1 399 ? -1.570 -13.971 -16.197 1.00 91.00 399 SER A N 1
ATOM 3174 C CA . SER A 1 399 ? -0.997 -12.650 -16.475 1.00 91.00 399 SER A CA 1
ATOM 3175 C C . SER A 1 399 ? -1.724 -11.548 -15.703 1.00 91.00 399 SER A C 1
ATOM 3177 O O . SER A 1 399 ? -1.082 -10.621 -15.204 1.00 91.00 399 SER A O 1
ATOM 3179 N N . SER A 1 400 ? -3.044 -11.677 -15.547 1.00 87.06 400 SER A N 1
ATOM 3180 C CA . SER A 1 400 ? -3.884 -10.773 -14.759 1.00 87.06 400 SER A CA 1
ATOM 3181 C C . SER A 1 400 ? -3.620 -10.879 -13.260 1.00 87.06 400 SER A C 1
ATOM 3183 O O . SER A 1 400 ? -3.483 -9.851 -12.602 1.00 87.06 400 SER A O 1
ATOM 3185 N N . ALA A 1 401 ? -3.482 -12.088 -12.713 1.00 86.62 401 ALA A N 1
ATOM 3186 C CA . ALA A 1 401 ? -3.140 -12.294 -11.306 1.00 86.62 401 ALA A CA 1
ATOM 3187 C C . ALA A 1 401 ? -1.750 -11.718 -10.968 1.00 86.62 401 ALA A C 1
ATOM 3189 O O . ALA A 1 401 ? -1.587 -11.012 -9.971 1.00 86.62 401 ALA A O 1
ATOM 3190 N N . LEU A 1 402 ? -0.759 -11.932 -11.838 1.00 90.88 402 LEU A N 1
ATOM 3191 C CA . LEU A 1 402 ? 0.585 -11.361 -11.693 1.00 90.88 402 LEU A CA 1
ATOM 3192 C C . LEU A 1 402 ? 0.590 -9.834 -11.849 1.00 90.88 402 LEU A C 1
ATOM 3194 O O . LEU A 1 402 ? 1.277 -9.139 -11.100 1.00 90.88 402 LEU A O 1
ATOM 3198 N N . LEU A 1 403 ? -0.208 -9.293 -12.775 1.00 88.44 403 LEU A N 1
ATOM 3199 C CA . LEU A 1 403 ? -0.395 -7.848 -12.911 1.00 88.44 403 LEU A CA 1
ATOM 3200 C C . LEU A 1 403 ? -1.065 -7.253 -11.670 1.00 88.44 403 LEU A C 1
ATOM 3202 O O . LEU A 1 403 ? -0.677 -6.177 -11.223 1.00 88.44 403 LEU A O 1
ATOM 3206 N N . LEU A 1 404 ? -2.051 -7.944 -11.096 1.00 84.06 404 LEU A N 1
ATOM 3207 C CA . LEU A 1 404 ? -2.700 -7.527 -9.859 1.00 84.06 404 LEU A CA 1
ATOM 3208 C C . LEU A 1 404 ? -1.697 -7.476 -8.705 1.00 84.06 404 LEU A C 1
ATOM 3210 O O . LEU A 1 404 ? -1.674 -6.501 -7.948 1.00 84.06 404 LEU A O 1
ATOM 3214 N N . HIS A 1 405 ? -0.841 -8.492 -8.588 1.00 86.19 405 HIS A N 1
ATOM 3215 C CA . HIS A 1 405 ? 0.243 -8.498 -7.610 1.00 86.19 405 HIS A CA 1
ATOM 3216 C C . HIS A 1 405 ? 1.182 -7.309 -7.845 1.00 86.19 405 HIS A C 1
ATOM 3218 O O . HIS A 1 405 ? 1.407 -6.519 -6.927 1.00 86.19 405 HIS A O 1
ATOM 3224 N N . HIS A 1 406 ? 1.633 -7.092 -9.080 1.00 89.12 406 HIS A N 1
ATOM 3225 C CA . HIS A 1 406 ? 2.453 -5.933 -9.427 1.00 89.12 406 HIS A CA 1
ATOM 3226 C C . HIS A 1 406 ? 1.778 -4.605 -9.041 1.00 89.12 406 HIS A C 1
ATOM 3228 O O . HIS A 1 406 ? 2.390 -3.755 -8.398 1.00 89.12 406 HIS A O 1
ATOM 3234 N N . ALA A 1 407 ? 0.508 -4.417 -9.397 1.00 83.19 407 ALA A N 1
ATOM 3235 C CA . ALA A 1 407 ? -0.260 -3.202 -9.123 1.00 83.19 407 ALA A CA 1
ATOM 3236 C C . ALA A 1 407 ? -0.458 -2.944 -7.621 1.00 83.19 407 ALA A C 1
ATOM 3238 O O . ALA A 1 407 ? -0.454 -1.795 -7.167 1.00 83.19 407 ALA A O 1
ATOM 3239 N N . THR A 1 408 ? -0.626 -4.019 -6.848 1.00 77.88 408 THR A N 1
ATOM 3240 C CA . THR A 1 408 ? -0.750 -3.970 -5.385 1.00 77.88 408 THR A CA 1
ATOM 3241 C C . THR A 1 408 ? 0.533 -3.446 -4.749 1.00 77.88 408 THR A C 1
ATOM 3243 O O . THR A 1 408 ? 0.486 -2.667 -3.802 1.00 77.88 408 THR A O 1
ATOM 3246 N N . MET A 1 409 ? 1.673 -3.841 -5.306 1.00 81.25 409 MET A N 1
ATOM 3247 C CA . MET A 1 409 ? 3.003 -3.545 -4.785 1.00 81.25 409 MET A CA 1
ATOM 3248 C C . MET A 1 409 ? 3.574 -2.221 -5.308 1.00 81.25 409 MET A C 1
ATOM 3250 O O . MET A 1 409 ? 4.359 -1.573 -4.621 1.00 81.25 409 MET A O 1
ATOM 3254 N N . ASN A 1 410 ? 3.182 -1.802 -6.513 1.00 79.31 410 ASN A N 1
ATOM 3255 C CA . ASN A 1 410 ? 3.632 -0.563 -7.130 1.00 79.31 410 ASN A CA 1
ATOM 3256 C C . ASN A 1 410 ? 2.489 0.445 -7.234 1.00 79.31 410 ASN A C 1
ATOM 3258 O O . ASN A 1 410 ? 1.863 0.635 -8.273 1.00 79.31 410 ASN A O 1
ATOM 3262 N N . SER A 1 411 ? 2.211 1.128 -6.136 1.00 69.44 411 SER A N 1
ATOM 3263 C CA . SER A 1 411 ? 1.079 2.039 -6.080 1.00 69.44 411 SER A CA 1
ATOM 3264 C C . SER A 1 411 ? 1.211 3.293 -6.939 1.00 69.44 411 SER A C 1
ATOM 3266 O O . SER A 1 411 ? 0.198 3.831 -7.393 1.00 69.44 411 SER A O 1
ATOM 3268 N N . SER A 1 412 ? 2.435 3.739 -7.202 1.00 71.75 412 SER A N 1
ATOM 3269 C CA . SER A 1 412 ? 2.699 4.980 -7.927 1.00 71.75 412 SER A CA 1
ATOM 3270 C C . SER A 1 412 ? 2.427 4.870 -9.427 1.00 71.75 412 SER A C 1
ATOM 3272 O O . SER A 1 412 ? 1.973 5.846 -10.020 1.00 71.75 412 SER A O 1
ATOM 3274 N N . ILE A 1 413 ? 2.645 3.698 -10.035 1.00 69.19 413 ILE A N 1
ATOM 3275 C CA . ILE A 1 413 ? 2.351 3.470 -11.463 1.00 69.19 413 ILE A CA 1
ATOM 3276 C C . ILE A 1 413 ? 0.840 3.267 -11.690 1.00 69.19 413 ILE A C 1
ATOM 3278 O O . ILE A 1 413 ? 0.292 3.654 -12.721 1.00 69.19 413 ILE A O 1
ATOM 3282 N N . TYR A 1 414 ? 0.146 2.702 -10.702 1.00 69.12 414 TYR A N 1
ATOM 3283 C CA . TYR A 1 414 ? -1.238 2.253 -10.812 1.00 69.12 414 TYR A CA 1
ATOM 3284 C C . TYR A 1 414 ? -2.138 3.196 -10.004 1.00 69.12 414 TYR A C 1
ATOM 3286 O O . TYR A 1 414 ? -2.523 2.906 -8.870 1.00 69.12 414 TYR A O 1
ATOM 3294 N N . THR A 1 415 ? -2.441 4.370 -10.570 1.00 59.12 415 THR A N 1
ATOM 3295 C CA . THR A 1 415 ? -3.232 5.422 -9.898 1.00 59.12 415 THR A CA 1
ATOM 3296 C C . THR A 1 415 ? -4.738 5.134 -9.860 1.00 59.12 415 THR A C 1
ATOM 3298 O O . THR A 1 415 ? -5.457 5.762 -9.089 1.00 59.12 415 THR A O 1
ATOM 3301 N N . GLY A 1 416 ? -5.222 4.173 -10.653 1.00 56.97 416 GLY A N 1
ATOM 3302 C CA . GLY A 1 416 ? -6.625 3.745 -10.702 1.00 56.97 416 GLY A CA 1
ATOM 3303 C C . GLY A 1 416 ? -6.937 2.458 -9.923 1.00 56.97 416 GLY A C 1
ATOM 3304 O O . GLY A 1 416 ? -6.055 1.779 -9.407 1.00 56.97 416 GLY A O 1
ATOM 3305 N N . CYS A 1 417 ? -8.215 2.067 -9.905 1.00 58.31 417 CYS A N 1
ATOM 3306 C CA . CYS A 1 417 ? -8.673 0.750 -9.443 1.00 58.31 417 CYS A CA 1
ATOM 3307 C C . CYS A 1 417 ? -8.644 -0.240 -10.620 1.00 58.31 417 CYS A C 1
ATOM 3309 O O . CYS A 1 417 ? -9.543 -0.215 -11.458 1.00 58.31 417 CYS A O 1
ATOM 3311 N N . TRP A 1 418 ? -7.593 -1.060 -10.727 1.00 59.97 418 TRP A N 1
ATOM 3312 C CA . TRP A 1 418 ? -7.379 -1.926 -11.901 1.00 59.97 418 TRP A CA 1
ATOM 3313 C C . TRP A 1 418 ? -8.025 -3.296 -11.723 1.00 59.97 418 TRP A C 1
ATOM 3315 O O . TRP A 1 418 ? -8.421 -3.937 -12.687 1.00 59.97 418 TRP A O 1
ATOM 3325 N N . THR A 1 419 ? -8.216 -3.701 -10.473 1.00 56.25 419 THR A N 1
ATOM 3326 C CA . THR A 1 419 ? -8.947 -4.901 -10.057 1.00 56.25 419 THR A CA 1
ATOM 3327 C C . THR A 1 419 ? -10.329 -5.007 -10.696 1.00 56.25 419 THR A C 1
ATOM 3329 O O . THR A 1 419 ? -10.726 -6.095 -11.100 1.00 56.25 419 THR A O 1
ATOM 3332 N N . LYS A 1 420 ? -11.036 -3.882 -10.896 1.00 60.41 420 LYS A N 1
ATOM 3333 C CA . LYS A 1 420 ? -12.340 -3.866 -11.586 1.00 60.41 420 LYS A CA 1
ATOM 3334 C C . LYS A 1 420 ? -12.275 -4.399 -13.026 1.00 60.41 420 LYS A C 1
ATOM 3336 O O . LYS A 1 420 ? -13.290 -4.862 -13.535 1.00 60.41 420 LYS A O 1
ATOM 3341 N N . TYR A 1 421 ? -11.108 -4.323 -13.664 1.00 63.56 421 TYR A N 1
ATOM 3342 C CA . TYR A 1 421 ? -10.871 -4.825 -15.018 1.00 63.56 421 TYR A CA 1
ATOM 3343 C C . TYR A 1 421 ? -10.394 -6.276 -15.037 1.00 63.56 421 TYR A C 1
ATOM 3345 O O . TYR A 1 421 ? -10.552 -6.940 -16.054 1.00 63.56 421 TYR A O 1
ATOM 3353 N N . LEU A 1 422 ? -9.826 -6.761 -13.930 1.00 66.25 422 LEU A N 1
ATOM 3354 C CA . LEU A 1 422 ? -9.241 -8.098 -13.844 1.00 66.25 422 LEU A CA 1
ATOM 3355 C C . LEU A 1 422 ? -10.251 -9.146 -13.356 1.00 66.25 422 LEU A C 1
ATOM 3357 O O . LEU A 1 422 ? -10.195 -10.286 -13.791 1.00 66.25 422 LEU A O 1
ATOM 3361 N N . TYR A 1 423 ? -11.230 -8.771 -12.524 1.00 69.12 423 TYR A N 1
ATOM 3362 C CA . TYR A 1 423 ? -12.248 -9.721 -12.047 1.00 69.12 423 TYR A CA 1
ATOM 3363 C C . TYR A 1 423 ? -13.165 -10.308 -13.126 1.00 69.12 423 TYR A C 1
ATOM 3365 O O . TYR A 1 423 ? -13.489 -11.487 -13.023 1.00 69.12 423 TYR A O 1
ATOM 3373 N N . PRO A 1 424 ? -13.565 -9.573 -14.182 1.00 70.50 424 PRO A N 1
ATOM 3374 C CA . PRO A 1 424 ? -14.277 -10.183 -15.305 1.00 70.50 424 PRO A CA 1
ATOM 3375 C C . PRO A 1 424 ? -13.473 -11.270 -16.040 1.00 70.50 424 PRO A C 1
ATOM 3377 O O . PRO A 1 424 ? -14.053 -11.987 -16.846 1.00 70.50 424 PRO A O 1
ATOM 3380 N N . LEU A 1 425 ? -12.162 -11.371 -15.786 1.00 70.69 425 LEU A N 1
ATOM 3381 C CA . LEU A 1 425 ? -11.242 -12.351 -16.381 1.00 70.69 425 LEU A CA 1
ATOM 3382 C C . LEU A 1 425 ? -11.083 -13.606 -15.521 1.00 70.69 425 LEU A C 1
ATOM 3384 O O . LEU A 1 425 ? -10.297 -14.491 -15.864 1.00 70.69 425 LEU A O 1
ATOM 3388 N N . MET A 1 426 ? -11.774 -13.659 -14.381 1.00 71.38 426 MET A N 1
ATOM 3389 C CA . MET A 1 426 ? -11.853 -14.876 -13.596 1.00 71.38 426 MET A CA 1
ATOM 3390 C C . MET A 1 426 ? -12.614 -15.918 -14.400 1.00 71.38 426 MET A C 1
ATOM 3392 O O . MET A 1 426 ? -13.754 -15.697 -14.809 1.00 71.38 426 MET A O 1
ATOM 3396 N N . ASP A 1 427 ? -11.963 -17.052 -14.616 1.00 68.62 427 ASP A N 1
ATOM 3397 C CA . ASP A 1 427 ? -12.583 -18.183 -15.281 1.00 68.62 427 ASP A CA 1
ATOM 3398 C C . ASP A 1 427 ? -13.690 -18.759 -14.383 1.00 68.62 427 ASP A C 1
ATOM 3400 O O . ASP A 1 427 ? -13.411 -19.285 -13.304 1.00 68.62 427 ASP A O 1
ATOM 3404 N N . ASN A 1 428 ? -14.947 -18.652 -14.816 1.00 59.75 428 ASN A N 1
ATOM 3405 C CA . ASN A 1 428 ? -16.090 -19.171 -14.062 1.00 59.75 428 ASN A CA 1
ATOM 3406 C C . ASN A 1 428 ? -16.095 -20.704 -13.984 1.00 59.75 428 ASN A C 1
ATOM 3408 O O . ASN A 1 428 ? -16.757 -21.252 -13.105 1.00 59.75 428 ASN A O 1
ATOM 3412 N N . GLU A 1 429 ? -15.381 -21.383 -14.883 1.00 61.62 429 GLU A N 1
ATOM 3413 C CA . GLU A 1 429 ? -15.268 -22.843 -14.898 1.00 61.62 429 GLU A CA 1
ATOM 3414 C C . GLU A 1 429 ? -14.174 -23.342 -13.935 1.00 61.62 429 GLU A C 1
ATOM 3416 O O . GLU A 1 429 ? -14.094 -24.535 -13.646 1.00 61.62 429 GLU A O 1
ATOM 3421 N N . GLY A 1 430 ? -13.384 -22.428 -13.354 1.00 59.78 430 GLY A N 1
ATOM 3422 C CA . GLY A 1 430 ? -12.460 -22.722 -12.260 1.00 59.78 430 GLY A CA 1
ATOM 3423 C C . GLY A 1 430 ? -11.222 -23.522 -12.666 1.00 59.78 430 GLY A C 1
ATOM 3424 O O . GLY A 1 430 ? -10.526 -24.026 -11.781 1.00 59.78 430 GLY A O 1
ATOM 3425 N N . PHE A 1 431 ? -10.908 -23.623 -13.963 1.00 58.38 431 PHE A N 1
ATOM 3426 C CA . PHE A 1 431 ? -9.782 -24.426 -14.452 1.00 58.38 431 PHE A CA 1
ATOM 3427 C C . PHE A 1 431 ? -8.427 -23.920 -13.950 1.00 58.38 431 PHE A C 1
ATOM 3429 O O . PHE A 1 431 ? -7.497 -24.709 -13.802 1.00 58.38 431 PHE A O 1
ATOM 3436 N N . LEU A 1 432 ? -8.318 -22.627 -13.630 1.00 66.62 432 LEU A N 1
ATOM 3437 C CA . LEU A 1 432 ? -7.126 -22.019 -13.035 1.00 66.62 432 LEU A CA 1
ATOM 3438 C C . LEU A 1 432 ? -7.360 -21.510 -11.623 1.00 66.62 432 LEU A C 1
ATOM 3440 O O . LEU A 1 432 ? -7.300 -20.313 -11.306 1.00 66.62 432 LEU A O 1
ATOM 3444 N N . LEU A 1 433 ? -7.647 -22.480 -10.781 1.00 71.25 433 LEU A N 1
ATOM 3445 C CA . LEU A 1 433 ? -8.170 -22.291 -9.453 1.00 71.25 433 LEU A CA 1
ATOM 3446 C C . LEU A 1 433 ? -7.313 -21.367 -8.583 1.00 71.25 433 LEU A C 1
ATOM 3448 O O . LEU A 1 433 ? -7.879 -20.484 -7.944 1.00 71.25 433 LEU A O 1
ATOM 3452 N N . ASN A 1 434 ? -5.979 -21.467 -8.597 1.00 77.75 434 ASN A N 1
ATOM 3453 C CA . ASN A 1 434 ? -5.163 -20.629 -7.711 1.00 77.75 434 ASN A CA 1
ATOM 3454 C C . ASN A 1 434 ? -5.005 -19.195 -8.235 1.00 77.75 434 ASN A C 1
ATOM 3456 O O . ASN A 1 434 ? -4.975 -18.258 -7.437 1.00 77.75 434 ASN A O 1
ATOM 3460 N N . SER A 1 435 ? -4.996 -18.980 -9.556 1.00 76.06 435 SER A N 1
ATOM 3461 C CA . SER A 1 435 ? -5.024 -17.617 -10.119 1.00 76.06 435 SER A CA 1
ATOM 3462 C C . SER A 1 435 ? -6.345 -16.903 -9.795 1.00 76.06 435 SER A C 1
ATOM 3464 O O . SER A 1 435 ? -6.350 -15.756 -9.335 1.00 76.06 435 SER A O 1
ATOM 3466 N N . ASN A 1 436 ? -7.465 -17.622 -9.925 1.00 81.19 436 ASN A N 1
ATOM 3467 C CA . ASN A 1 436 ? -8.781 -17.140 -9.535 1.00 81.19 436 ASN A CA 1
ATOM 3468 C C . ASN A 1 436 ? -8.862 -16.896 -8.028 1.00 81.19 436 ASN A C 1
ATOM 3470 O O . ASN A 1 436 ? -9.416 -15.881 -7.619 1.00 81.19 436 ASN A O 1
ATOM 3474 N N . LEU A 1 437 ? -8.289 -17.767 -7.194 1.00 81.00 437 LEU A N 1
ATOM 3475 C CA . LEU A 1 437 ? -8.258 -17.585 -5.739 1.00 81.00 437 LEU A CA 1
ATOM 3476 C C . LEU A 1 437 ? -7.414 -16.386 -5.318 1.00 81.00 437 LEU A C 1
ATOM 3478 O O . LEU A 1 437 ? -7.827 -15.638 -4.431 1.00 81.00 437 LEU A O 1
ATOM 3482 N N . ALA A 1 438 ? -6.273 -16.155 -5.966 1.00 80.12 438 ALA A N 1
ATOM 3483 C CA . ALA A 1 438 ? -5.449 -14.979 -5.717 1.00 80.12 438 ALA A CA 1
ATOM 3484 C C . ALA A 1 438 ? -6.226 -13.684 -6.008 1.00 80.12 438 ALA A C 1
ATOM 3486 O O . ALA A 1 438 ? -6.205 -12.757 -5.202 1.00 80.12 438 ALA A O 1
ATOM 3487 N N . MET A 1 439 ? -6.976 -13.632 -7.114 1.00 80.06 439 MET A N 1
ATOM 3488 C CA . MET A 1 439 ? -7.844 -12.490 -7.420 1.00 80.06 439 MET A CA 1
ATOM 3489 C C . MET A 1 439 ? -9.029 -12.396 -6.445 1.00 80.06 439 MET A C 1
ATOM 3491 O O . MET A 1 439 ? -9.266 -11.348 -5.838 1.00 80.06 439 MET A O 1
ATOM 3495 N N . ALA A 1 440 ? -9.757 -13.494 -6.252 1.00 82.19 440 ALA A N 1
ATOM 3496 C CA . ALA A 1 440 ? -10.948 -13.553 -5.414 1.00 82.19 440 ALA A CA 1
ATOM 3497 C C . ALA A 1 440 ? -10.671 -13.150 -3.974 1.00 82.19 440 ALA A C 1
ATOM 3499 O O . ALA A 1 440 ? -11.478 -12.461 -3.357 1.00 82.19 440 ALA A O 1
ATOM 3500 N N . SER A 1 441 ? -9.530 -13.552 -3.430 1.00 83.38 441 SER A N 1
ATOM 3501 C CA . SER A 1 441 ? -9.196 -13.269 -2.045 1.00 83.38 441 SER A CA 1
ATOM 3502 C C . SER A 1 441 ? -8.998 -11.792 -1.774 1.00 83.38 441 SER A C 1
ATOM 3504 O O . SER A 1 441 ? -9.559 -11.271 -0.814 1.00 83.38 441 SER A O 1
ATOM 3506 N N . VAL A 1 442 ? -8.286 -11.091 -2.655 1.00 79.62 442 VAL A N 1
ATOM 3507 C CA . VAL A 1 442 ? -8.122 -9.641 -2.570 1.00 79.62 442 VAL A CA 1
ATOM 3508 C C . VAL A 1 442 ? -9.493 -8.971 -2.604 1.00 79.62 442 VAL A C 1
ATOM 3510 O O . VAL A 1 442 ? -9.757 -8.083 -1.794 1.00 79.62 442 VAL A O 1
ATOM 3513 N N . ALA A 1 443 ? -10.395 -9.431 -3.477 1.00 79.25 443 ALA A N 1
ATOM 3514 C CA . ALA A 1 443 ? -11.759 -8.917 -3.553 1.00 79.25 443 ALA A CA 1
ATOM 3515 C C . ALA A 1 443 ? -12.547 -9.163 -2.259 1.00 79.25 443 ALA A C 1
ATOM 3517 O O . ALA A 1 443 ? -13.140 -8.236 -1.707 1.00 79.25 443 ALA A O 1
ATOM 3518 N N . ILE A 1 444 ? -12.547 -10.403 -1.772 1.00 85.25 444 ILE A N 1
ATOM 3519 C CA . ILE A 1 444 ? -13.312 -10.846 -0.605 1.00 85.25 444 ILE A CA 1
ATOM 3520 C C . ILE A 1 444 ? -12.833 -10.159 0.663 1.00 85.25 444 ILE A C 1
ATOM 3522 O O . ILE A 1 444 ? -13.647 -9.625 1.416 1.00 85.25 444 ILE A O 1
ATOM 3526 N N . LEU A 1 445 ? -11.522 -10.099 0.874 1.00 86.19 445 LEU A N 1
ATOM 3527 C CA . LEU A 1 445 ? -10.960 -9.394 2.014 1.00 86.19 445 LEU A CA 1
ATOM 3528 C C . LEU A 1 445 ? -11.250 -7.890 1.900 1.00 86.19 445 LEU A C 1
ATOM 3530 O O . LEU A 1 445 ? -11.703 -7.290 2.867 1.00 86.19 445 LEU A O 1
ATOM 3534 N N . ALA A 1 446 ? -11.133 -7.278 0.717 1.00 77.69 446 ALA A N 1
ATOM 3535 C CA . ALA A 1 446 ? -11.510 -5.875 0.521 1.00 77.69 446 ALA A CA 1
ATOM 3536 C C . ALA A 1 446 ? -12.987 -5.583 0.857 1.00 77.69 446 ALA A C 1
ATOM 3538 O O . ALA A 1 446 ? -13.303 -4.530 1.425 1.00 77.69 446 ALA A O 1
ATOM 3539 N N . MET A 1 447 ? -13.909 -6.521 0.588 1.00 80.12 447 MET A N 1
ATOM 3540 C CA . MET A 1 447 ? -15.324 -6.374 0.968 1.00 80.12 447 MET A CA 1
ATOM 3541 C C . MET A 1 447 ? -15.521 -6.177 2.476 1.00 80.12 447 MET A C 1
ATOM 3543 O O . MET A 1 447 ? -16.517 -5.566 2.881 1.00 80.12 447 MET A O 1
ATOM 3547 N N . THR A 1 448 ? -14.580 -6.610 3.323 1.00 79.94 448 THR A N 1
ATOM 3548 C CA . THR A 1 448 ? -14.723 -6.468 4.778 1.00 79.94 448 THR A CA 1
ATOM 3549 C C . THR A 1 448 ? -14.664 -5.017 5.256 1.00 79.94 448 THR A C 1
ATOM 3551 O O . THR A 1 448 ? -15.194 -4.706 6.323 1.00 79.94 448 THR A O 1
ATOM 3554 N N . ALA A 1 449 ? -14.081 -4.117 4.458 1.00 78.75 449 ALA A N 1
ATOM 3555 C CA . ALA A 1 449 ? -13.984 -2.685 4.748 1.00 78.75 449 ALA A CA 1
ATOM 3556 C C . ALA A 1 449 ? -15.122 -1.845 4.128 1.00 78.75 449 ALA A C 1
ATOM 3558 O O . ALA A 1 449 ? -15.124 -0.616 4.247 1.00 78.75 449 ALA A O 1
ATOM 3559 N N . LEU A 1 450 ? -16.072 -2.476 3.429 1.00 80.75 450 LEU A N 1
ATOM 3560 C CA . LEU A 1 450 ? -17.159 -1.793 2.721 1.00 80.75 450 LEU A CA 1
ATOM 3561 C C . LEU A 1 450 ? -18.489 -1.945 3.424 1.00 80.75 450 LEU A C 1
ATOM 3563 O O . LEU A 1 450 ? -18.725 -3.011 3.978 1.00 80.75 450 LEU A O 1
ATOM 3567 N N . PRO A 1 451 ? -19.401 -0.963 3.315 1.00 81.38 451 PRO A N 1
ATOM 3568 C CA . PRO A 1 451 ? -20.757 -1.125 3.816 1.00 81.38 451 PRO A CA 1
ATOM 3569 C C . PRO A 1 451 ? -21.503 -2.287 3.137 1.00 81.38 451 PRO A C 1
ATOM 3571 O O . PRO A 1 451 ? -21.410 -2.446 1.919 1.00 81.38 451 PRO A O 1
ATOM 3574 N N . THR A 1 452 ? -22.286 -3.056 3.898 1.00 79.12 452 THR A N 1
ATOM 3575 C CA . THR A 1 452 ? -23.136 -4.146 3.361 1.00 79.12 452 THR A CA 1
ATOM 3576 C C . THR A 1 452 ? -24.354 -3.618 2.608 1.00 79.12 452 THR A C 1
ATOM 3578 O O . THR A 1 452 ? -24.859 -4.263 1.692 1.00 79.12 452 THR A O 1
ATOM 3581 N N . SER A 1 453 ? -24.828 -2.419 2.957 1.00 73.94 453 SER A N 1
ATOM 3582 C CA . SER A 1 453 ? -26.033 -1.824 2.371 1.00 73.94 453 SER A CA 1
ATOM 3583 C C . SER A 1 453 ? -25.861 -1.331 0.932 1.00 73.94 453 SER A C 1
ATOM 3585 O O . SER A 1 453 ? -26.836 -0.907 0.312 1.00 73.94 453 SER A O 1
ATOM 3587 N N . ARG A 1 454 ? -24.640 -1.348 0.384 1.00 66.38 454 ARG A N 1
ATOM 3588 C CA . ARG A 1 454 ? -24.333 -0.747 -0.914 1.00 66.38 454 ARG A CA 1
ATOM 3589 C C . ARG A 1 454 ? -23.618 -1.746 -1.812 1.00 66.38 454 ARG A C 1
ATOM 3591 O O . ARG A 1 454 ? -22.412 -1.898 -1.683 1.00 66.38 454 ARG A O 1
ATOM 3598 N N . ARG A 1 455 ? -24.360 -2.352 -2.747 1.00 59.59 455 ARG A N 1
ATOM 3599 C CA . ARG A 1 455 ? -23.826 -3.315 -3.721 1.00 59.59 455 ARG A CA 1
ATOM 3600 C C . ARG A 1 455 ? -22.786 -2.657 -4.629 1.00 59.59 455 ARG A C 1
ATOM 3602 O O . ARG A 1 455 ? -23.133 -1.864 -5.503 1.00 59.59 455 ARG A O 1
ATOM 3609 N N . SER A 1 456 ? -21.509 -2.958 -4.409 1.00 60.91 456 SER A N 1
ATOM 3610 C CA . SER A 1 456 ? -20.437 -2.664 -5.365 1.00 60.91 456 SER A CA 1
ATOM 3611 C C . SER A 1 456 ? -20.421 -3.711 -6.487 1.00 60.91 456 SER A C 1
ATOM 3613 O O . SER A 1 456 ? -20.927 -4.820 -6.326 1.00 60.91 456 SER A O 1
ATOM 3615 N N . GLY A 1 457 ? -19.819 -3.388 -7.639 1.00 59.75 457 GLY A N 1
ATOM 3616 C CA . GLY A 1 457 ? -19.810 -4.287 -8.803 1.00 59.75 457 GLY A CA 1
ATOM 3617 C C . GLY A 1 457 ? -19.270 -5.697 -8.518 1.00 59.75 457 GLY A C 1
ATOM 3618 O O . GLY A 1 457 ? -19.787 -6.663 -9.061 1.00 59.75 457 GLY A O 1
ATOM 3619 N N . PHE A 1 458 ? -18.293 -5.834 -7.621 1.00 62.69 458 PHE A N 1
ATOM 3620 C CA . PHE A 1 458 ? -17.702 -7.126 -7.255 1.00 62.69 458 PHE A CA 1
ATOM 3621 C C . PHE A 1 458 ? -18.400 -7.820 -6.078 1.00 62.69 458 PHE A C 1
ATOM 3623 O O . PHE A 1 458 ? -18.259 -9.029 -5.945 1.00 62.69 458 PHE A O 1
ATOM 3630 N N . GLN A 1 459 ? -19.199 -7.108 -5.271 1.00 69.25 459 GLN A N 1
ATOM 3631 C CA . GLN A 1 459 ? -20.142 -7.754 -4.345 1.00 69.25 459 GLN A CA 1
ATOM 3632 C C . GLN A 1 459 ? -21.242 -8.514 -5.102 1.00 69.25 459 GLN A C 1
ATOM 3634 O O . GLN A 1 459 ? -21.863 -9.416 -4.546 1.00 69.25 459 GLN A O 1
ATOM 3639 N N . ASN A 1 460 ? -21.469 -8.167 -6.374 1.00 74.06 460 ASN A N 1
ATOM 3640 C CA . ASN A 1 460 ? -22.388 -8.885 -7.256 1.00 74.06 460 ASN A CA 1
ATOM 3641 C C . ASN A 1 460 ? -21.753 -10.122 -7.910 1.00 74.06 460 ASN A C 1
ATOM 3643 O O . ASN A 1 460 ? -22.482 -10.921 -8.495 1.00 74.06 460 ASN A O 1
ATOM 3647 N N . PHE A 1 461 ? -20.426 -10.281 -7.845 1.00 74.81 461 PHE A N 1
ATOM 3648 C CA . PHE A 1 461 ? -19.768 -11.474 -8.365 1.00 74.81 461 PHE A CA 1
ATOM 3649 C C . PHE A 1 461 ? -20.071 -12.662 -7.443 1.00 74.81 461 PHE A C 1
ATOM 3651 O O . PHE A 1 461 ? -20.012 -12.537 -6.214 1.00 74.81 461 PHE A O 1
ATOM 3658 N N . SER A 1 462 ? -20.433 -13.804 -8.030 1.00 80.75 462 SER A N 1
ATOM 3659 C CA . SER A 1 462 ? -20.614 -15.039 -7.268 1.00 80.75 462 SER A CA 1
ATOM 3660 C C . SER A 1 462 ? -19.253 -15.693 -7.081 1.00 80.75 462 SER A C 1
ATOM 3662 O O . SER A 1 462 ? -18.614 -16.115 -8.039 1.00 80.75 462 SER A O 1
ATOM 3664 N N . TYR A 1 463 ? -18.830 -15.790 -5.826 1.00 83.31 463 TYR A N 1
ATOM 3665 C CA . TYR A 1 463 ? -17.657 -16.569 -5.438 1.00 83.31 463 TYR A CA 1
ATOM 3666 C C . TYR A 1 463 ? -18.044 -17.978 -4.973 1.00 83.31 463 TYR A C 1
ATOM 3668 O O . TYR A 1 463 ? -17.258 -18.645 -4.312 1.00 83.31 463 TYR A O 1
ATOM 3676 N N . ASP A 1 464 ? -19.252 -18.452 -5.302 1.00 83.12 464 ASP A N 1
ATOM 3677 C CA . ASP A 1 464 ? -19.724 -19.766 -4.848 1.00 83.12 464 ASP A CA 1
ATOM 3678 C C . ASP A 1 464 ? -18.925 -20.918 -5.497 1.00 83.12 464 ASP A C 1
ATOM 3680 O O . ASP A 1 464 ? -18.893 -22.021 -4.955 1.00 83.12 464 ASP A O 1
ATOM 3684 N N . TRP A 1 465 ? -18.209 -20.654 -6.601 1.00 83.94 465 TRP A N 1
ATOM 3685 C CA . TRP A 1 465 ? -17.254 -21.592 -7.207 1.00 83.94 465 TRP A CA 1
ATOM 3686 C C . TRP A 1 465 ? -16.087 -21.945 -6.273 1.00 83.94 465 TRP A C 1
ATOM 3688 O O . TRP A 1 465 ? -15.544 -23.038 -6.387 1.00 83.94 465 TRP A O 1
ATOM 3698 N N . ILE A 1 466 ? -15.753 -21.093 -5.289 1.00 85.56 466 ILE A N 1
ATOM 3699 C CA . ILE A 1 466 ? -14.737 -21.406 -4.267 1.00 85.56 466 ILE A CA 1
ATOM 3700 C C . ILE A 1 466 ? -15.121 -22.684 -3.502 1.00 85.56 466 ILE A C 1
ATOM 3702 O O . ILE A 1 466 ? -14.239 -23.426 -3.078 1.00 85.56 466 ILE A O 1
ATOM 3706 N N . ARG A 1 467 ? -16.428 -22.965 -3.373 1.00 82.06 467 ARG A N 1
ATOM 3707 C CA . ARG A 1 467 ? -16.978 -24.152 -2.707 1.00 82.06 467 ARG A CA 1
ATOM 3708 C C . ARG A 1 467 ? -17.167 -25.375 -3.606 1.00 82.06 467 ARG A C 1
ATOM 3710 O O . ARG A 1 467 ? -17.481 -26.442 -3.094 1.00 82.06 467 ARG A O 1
ATOM 3717 N N . GLN A 1 468 ? -17.027 -25.238 -4.923 1.00 80.81 468 GLN A N 1
ATOM 3718 C CA . GLN A 1 468 ? -17.314 -26.330 -5.864 1.00 80.81 468 GLN A CA 1
ATOM 3719 C C . GLN A 1 468 ? -16.172 -27.355 -5.968 1.00 80.81 468 GLN A C 1
ATOM 3721 O O . GLN A 1 468 ? -16.326 -28.378 -6.631 1.00 80.81 468 GLN A O 1
ATOM 3726 N N . CYS A 1 469 ? -15.037 -27.097 -5.316 1.00 76.88 469 CYS A N 1
ATOM 3727 C CA . CYS A 1 469 ? -13.896 -28.006 -5.275 1.00 76.88 469 CYS A CA 1
ATOM 3728 C C . CYS A 1 469 ? -14.171 -29.242 -4.406 1.00 76.88 469 CYS A C 1
ATOM 3730 O O . CYS A 1 469 ? -15.078 -29.248 -3.571 1.00 76.88 469 CYS A O 1
ATOM 3732 N N . ASP A 1 470 ? -13.350 -30.282 -4.573 1.00 81.38 470 ASP A N 1
ATOM 3733 C CA . ASP A 1 470 ? -13.389 -31.442 -3.682 1.00 81.38 470 ASP A CA 1
ATOM 3734 C C . ASP A 1 470 ? -13.145 -31.040 -2.210 1.00 81.38 470 ASP A C 1
ATOM 3736 O O . ASP A 1 470 ? -12.523 -30.017 -1.907 1.00 81.38 470 ASP A O 1
ATOM 3740 N N . PHE A 1 471 ? -13.672 -31.838 -1.275 1.00 78.19 471 PHE A N 1
ATOM 3741 C CA . PHE A 1 471 ? -13.621 -31.520 0.157 1.00 78.19 471 PHE A CA 1
ATOM 3742 C C . PHE A 1 471 ? -12.186 -31.338 0.675 1.00 78.19 471 PHE A C 1
ATOM 3744 O O . PHE A 1 471 ? -11.934 -30.476 1.512 1.00 78.19 471 PHE A O 1
ATOM 3751 N N . GLU A 1 472 ? -11.236 -32.115 0.162 1.00 79.50 472 GLU A N 1
ATOM 3752 C CA . GLU A 1 472 ? -9.831 -32.041 0.565 1.00 79.50 472 GLU A CA 1
ATOM 3753 C C . GLU A 1 472 ? -9.233 -30.675 0.191 1.00 79.50 472 GLU A C 1
ATOM 3755 O O . GLU A 1 472 ? -8.694 -29.958 1.039 1.00 79.50 472 GLU A O 1
ATOM 3760 N N . GLN A 1 473 ? -9.455 -30.241 -1.047 1.00 78.75 473 GLN A N 1
ATOM 3761 C CA . GLN A 1 473 ? -9.043 -28.950 -1.576 1.00 78.75 473 GLN A CA 1
ATOM 3762 C C . GLN A 1 473 ? -9.723 -27.763 -0.892 1.00 78.75 473 GLN A C 1
ATOM 3764 O O . GLN A 1 473 ? -9.102 -26.706 -0.763 1.00 78.75 473 GLN A O 1
ATOM 3769 N N . LEU A 1 474 ? -10.975 -27.905 -0.443 1.00 82.31 474 LEU A N 1
ATOM 3770 C CA . LEU A 1 474 ? -11.674 -26.839 0.286 1.00 82.31 474 LEU A CA 1
ATOM 3771 C C . LEU A 1 474 ? -10.957 -26.464 1.586 1.00 82.31 474 LEU A C 1
ATOM 3773 O O . LEU A 1 474 ? -10.930 -25.297 1.981 1.00 82.31 474 LEU A O 1
ATOM 3777 N N . THR A 1 475 ? -10.341 -27.451 2.230 1.00 83.12 475 THR A N 1
ATOM 3778 C CA . THR A 1 475 ? -9.729 -27.318 3.558 1.00 83.12 475 THR A CA 1
ATOM 3779 C C . THR A 1 475 ? -8.228 -27.031 3.500 1.00 83.12 475 THR A C 1
ATOM 3781 O O . THR A 1 475 ? -7.612 -26.684 4.511 1.00 83.12 475 THR A O 1
ATOM 3784 N N . ARG A 1 476 ? -7.620 -27.134 2.313 1.00 83.81 476 ARG A N 1
ATOM 3785 C CA . ARG A 1 476 ? -6.189 -26.901 2.115 1.00 83.81 476 ARG A CA 1
ATOM 3786 C C . ARG A 1 476 ? -5.856 -25.414 2.223 1.00 83.81 476 ARG A C 1
ATOM 3788 O O . ARG A 1 476 ? -6.526 -24.581 1.615 1.00 83.81 476 ARG A O 1
ATOM 3795 N N . ALA A 1 477 ? -4.814 -25.083 2.986 1.00 82.69 477 ALA A N 1
ATOM 3796 C CA . ALA A 1 477 ? -4.295 -23.720 3.053 1.00 82.69 477 ALA A CA 1
ATOM 3797 C C . ALA A 1 477 ? -3.610 -23.339 1.729 1.00 82.69 477 ALA A C 1
ATOM 3799 O O . ALA A 1 477 ? -2.675 -24.012 1.293 1.00 82.69 477 ALA A O 1
ATOM 3800 N N . ASP A 1 478 ? -4.074 -22.261 1.099 1.00 82.12 478 ASP A N 1
ATOM 3801 C CA . ASP A 1 478 ? -3.541 -21.784 -0.171 1.00 82.12 478 ASP A CA 1
ATOM 3802 C C . ASP A 1 478 ? -2.168 -21.129 0.007 1.00 82.12 478 ASP A C 1
ATOM 3804 O O . ASP A 1 478 ? -1.946 -20.306 0.901 1.00 82.12 478 ASP A O 1
ATOM 3808 N N . SER A 1 479 ? -1.248 -21.467 -0.891 1.00 76.56 479 SER A N 1
ATOM 3809 C CA . SER A 1 479 ? 0.126 -20.974 -0.857 1.00 76.56 479 SER A CA 1
ATOM 3810 C C . SER A 1 479 ? 0.273 -19.472 -1.081 1.00 76.56 479 SER A C 1
ATOM 3812 O O . SER A 1 479 ? 1.263 -18.900 -0.641 1.00 76.56 479 SER A O 1
ATOM 3814 N N . THR A 1 480 ? -0.692 -18.819 -1.723 1.00 75.56 480 THR A N 1
ATOM 3815 C CA . THR A 1 480 ? -0.658 -17.380 -2.001 1.00 75.56 480 THR A CA 1
ATOM 3816 C C . THR A 1 480 ? -1.138 -16.568 -0.803 1.00 75.56 480 THR A C 1
ATOM 3818 O O . THR A 1 480 ? -0.695 -15.438 -0.611 1.00 75.56 480 THR A O 1
ATOM 3821 N N . LEU A 1 481 ? -2.041 -17.129 0.008 1.00 75.69 481 LEU A N 1
ATOM 3822 C CA . LEU A 1 481 ? -2.824 -16.356 0.978 1.00 75.69 481 LEU A CA 1
ATOM 3823 C C . LEU A 1 481 ? -2.731 -16.856 2.417 1.00 75.69 481 LEU A C 1
ATOM 3825 O O . LEU A 1 481 ? -3.163 -16.146 3.317 1.00 75.69 481 LEU A O 1
ATOM 3829 N N . GLY A 1 482 ? -2.257 -18.083 2.647 1.00 81.94 482 GLY A N 1
ATOM 3830 C CA . GLY A 1 482 ? -2.286 -18.707 3.975 1.00 81.94 482 GLY A CA 1
ATOM 3831 C C . GLY A 1 482 ? -3.699 -18.982 4.496 1.00 81.94 482 GLY A C 1
ATOM 3832 O O . GLY A 1 482 ? -3.885 -19.212 5.688 1.00 81.94 482 GLY A O 1
ATOM 3833 N N . LEU A 1 483 ? -4.695 -18.944 3.608 1.00 85.94 483 LEU A N 1
ATOM 3834 C CA . LEU A 1 483 ? -6.119 -19.130 3.875 1.00 85.94 483 LEU A CA 1
ATOM 3835 C C . LEU A 1 483 ? -6.608 -20.405 3.195 1.00 85.94 483 LEU A C 1
ATOM 3837 O O . LEU A 1 483 ? -6.224 -20.665 2.057 1.00 85.94 483 LEU A O 1
ATOM 3841 N N . SER A 1 484 ? -7.495 -21.169 3.838 1.00 89.31 484 SER A N 1
ATOM 3842 C CA . SER A 1 484 ? -8.227 -22.219 3.121 1.00 89.31 484 SER A CA 1
ATOM 3843 C C . SER A 1 484 ? -9.329 -21.626 2.249 1.00 89.31 484 SER A C 1
ATOM 3845 O O . SER A 1 484 ? -9.848 -20.538 2.524 1.00 89.31 484 SER A O 1
ATOM 3847 N N . ARG A 1 485 ? -9.705 -22.349 1.193 1.00 89.81 485 ARG A N 1
ATOM 3848 C CA . ARG A 1 485 ? -10.785 -21.942 0.281 1.00 89.81 485 ARG A CA 1
ATOM 3849 C C . ARG A 1 485 ? -12.118 -21.854 1.011 1.00 89.81 485 ARG A C 1
ATOM 3851 O O . ARG A 1 485 ? -12.836 -20.871 0.853 1.00 89.81 485 ARG A O 1
ATOM 3858 N N . GLU A 1 486 ? -12.396 -22.821 1.879 1.00 90.31 486 GLU A N 1
ATOM 3859 C CA . GLU A 1 486 ? -13.582 -22.818 2.733 1.00 90.31 486 GLU A CA 1
ATOM 3860 C C . GLU A 1 486 ? -13.611 -21.577 3.633 1.00 90.31 486 GLU A C 1
ATOM 3862 O O . GLU A 1 486 ? -14.613 -20.868 3.673 1.00 90.31 486 GLU A O 1
ATOM 3867 N N . MET A 1 487 ? -12.492 -21.234 4.280 1.00 90.75 487 MET A N 1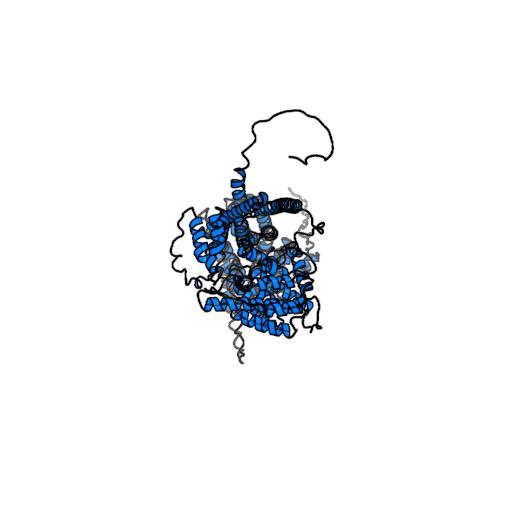
ATOM 3868 C CA . MET A 1 487 ? -12.418 -20.028 5.109 1.00 90.75 487 MET A CA 1
ATOM 3869 C C . MET A 1 487 ? -12.644 -18.758 4.288 1.00 90.75 487 MET A C 1
ATOM 3871 O O . MET A 1 487 ? -13.373 -17.860 4.712 1.00 90.75 487 MET A O 1
ATOM 3875 N N . LEU A 1 488 ? -12.060 -18.683 3.091 1.00 90.38 488 LEU A N 1
ATOM 3876 C CA . LEU A 1 488 ? -12.252 -17.544 2.204 1.00 90.38 488 LEU A CA 1
ATOM 3877 C C . LEU A 1 488 ? -13.721 -17.398 1.776 1.00 90.38 488 LEU A C 1
ATOM 3879 O O . LEU A 1 488 ? -14.269 -16.293 1.795 1.00 90.38 488 LEU A O 1
ATOM 3883 N N . HIS A 1 489 ? -14.382 -18.511 1.457 1.00 90.50 489 HIS A N 1
ATOM 3884 C CA . HIS A 1 489 ? -15.814 -18.540 1.167 1.00 90.50 489 HIS A CA 1
ATOM 3885 C C . HIS A 1 489 ? -16.653 -18.098 2.371 1.00 90.50 489 HIS A C 1
ATOM 3887 O O . HIS A 1 489 ? -17.570 -17.292 2.213 1.00 90.50 489 HIS A O 1
ATOM 3893 N N . LEU A 1 490 ? -16.332 -18.557 3.583 1.00 90.62 490 LEU A N 1
ATOM 3894 C CA . LEU A 1 490 ? -17.031 -18.143 4.804 1.00 90.62 490 LEU A CA 1
ATOM 3895 C C . LEU A 1 490 ? -16.902 -16.633 5.045 1.00 90.62 490 LEU A C 1
ATOM 3897 O O . LEU A 1 490 ? -17.909 -15.970 5.298 1.00 90.62 490 LEU A O 1
ATOM 3901 N N . ILE A 1 491 ? -15.703 -16.059 4.876 1.00 89.25 491 ILE A N 1
ATOM 3902 C CA . ILE A 1 491 ? -15.492 -14.602 4.958 1.00 89.25 491 ILE A CA 1
ATOM 3903 C C . ILE A 1 491 ? -16.358 -13.872 3.923 1.00 89.25 491 ILE A C 1
ATOM 3905 O O . ILE A 1 491 ? -16.976 -12.855 4.243 1.00 89.25 491 ILE A O 1
ATOM 3909 N N . TYR A 1 492 ? -16.468 -14.400 2.701 1.00 88.31 492 TYR A N 1
ATOM 3910 C CA . TYR A 1 492 ? -17.370 -13.852 1.689 1.00 88.31 492 TYR A CA 1
ATOM 3911 C C . TYR A 1 492 ? -18.840 -13.901 2.122 1.00 88.31 492 TYR A C 1
ATOM 3913 O O . TYR A 1 492 ? -19.537 -12.891 1.998 1.00 88.31 492 TYR A O 1
ATOM 3921 N N . GLN A 1 493 ? -19.325 -15.012 2.681 1.00 87.06 493 GLN A N 1
ATOM 3922 C CA . GLN A 1 493 ? -20.717 -15.119 3.140 1.00 87.06 493 GLN A CA 1
ATOM 3923 C C . GLN A 1 493 ? -21.051 -14.082 4.220 1.00 87.06 493 GLN A C 1
ATOM 3925 O O . GLN A 1 493 ? -22.124 -13.486 4.180 1.00 87.06 493 GLN A O 1
ATOM 3930 N N . VAL A 1 494 ? -20.110 -13.767 5.116 1.00 84.44 494 VAL A N 1
ATOM 3931 C CA . VAL A 1 494 ? -20.281 -12.712 6.137 1.00 84.44 494 VAL A CA 1
ATOM 3932 C C . VAL A 1 494 ? -20.556 -11.338 5.517 1.00 84.44 494 VAL A C 1
ATOM 3934 O O . VAL A 1 494 ? -21.194 -10.485 6.130 1.00 84.44 494 VAL A O 1
ATOM 3937 N N . THR A 1 495 ? -20.087 -11.099 4.291 1.00 75.44 495 THR A N 1
ATOM 3938 C CA . THR A 1 495 ? -20.321 -9.831 3.585 1.00 75.44 495 THR A CA 1
ATOM 3939 C C . THR A 1 495 ? -21.699 -9.755 2.918 1.00 75.44 495 THR A C 1
ATOM 3941 O O . THR A 1 495 ? -22.093 -8.677 2.465 1.00 75.44 495 THR A O 1
ATOM 3944 N N . LYS A 1 496 ? -22.465 -10.858 2.889 1.00 77.00 496 LYS A N 1
ATOM 3945 C CA . LYS A 1 496 ? -23.824 -10.898 2.338 1.00 77.00 496 LYS A CA 1
ATOM 3946 C C . LYS A 1 496 ? -24.873 -10.528 3.404 1.00 77.00 496 LYS A C 1
ATOM 3948 O O . LYS A 1 496 ? -24.816 -11.032 4.522 1.00 77.00 496 LYS A O 1
ATOM 3953 N N . PRO A 1 497 ? -25.907 -9.733 3.065 1.00 64.38 497 PRO A N 1
ATOM 3954 C CA . PRO A 1 497 ? -26.927 -9.291 4.028 1.00 64.38 497 PRO A CA 1
ATOM 3955 C C . PRO A 1 497 ? -27.834 -10.385 4.627 1.00 64.38 497 PRO A C 1
ATOM 3957 O O . PRO A 1 497 ? -28.574 -10.092 5.559 1.00 64.38 497 PRO A O 1
ATOM 3960 N N . ALA A 1 498 ? -27.849 -11.604 4.075 1.00 62.94 498 ALA A N 1
ATOM 3961 C CA . ALA A 1 498 ? -28.898 -12.603 4.328 1.00 62.94 498 ALA A CA 1
ATOM 3962 C C . ALA A 1 498 ? -28.429 -13.868 5.073 1.00 62.94 498 ALA A C 1
ATOM 3964 O O . ALA A 1 498 ? -29.178 -14.840 5.154 1.00 62.94 498 ALA A O 1
ATOM 3965 N N . CYS A 1 499 ? -27.200 -13.903 5.589 1.00 67.94 499 CYS A N 1
ATOM 3966 C CA . CYS A 1 499 ? -26.674 -15.121 6.197 1.00 67.94 499 CYS A CA 1
ATOM 3967 C C . CYS A 1 499 ? -27.080 -15.297 7.671 1.00 67.94 499 CYS A C 1
ATOM 3969 O O . CYS A 1 499 ? -27.103 -14.345 8.451 1.00 67.94 499 CYS A O 1
ATOM 3971 N N . SER A 1 500 ? -27.350 -16.549 8.062 1.00 80.19 500 SER A N 1
ATOM 3972 C CA . SER A 1 500 ? -27.573 -16.945 9.459 1.00 80.19 500 SER A CA 1
ATOM 3973 C C . SER A 1 500 ? -26.299 -16.733 10.285 1.00 80.19 500 SER A C 1
ATOM 3975 O O . SER A 1 500 ? -25.272 -17.361 10.017 1.00 80.19 500 SER A O 1
ATOM 3977 N N . LYS A 1 501 ? -26.365 -15.855 11.296 1.00 82.88 501 LYS A N 1
ATOM 3978 C CA . LYS A 1 501 ? -25.205 -15.458 12.116 1.00 82.88 501 LYS A CA 1
ATOM 3979 C C . LYS A 1 501 ? -24.588 -16.652 12.862 1.00 82.88 501 LYS A C 1
ATOM 3981 O O . LYS A 1 501 ? -23.373 -16.834 12.840 1.00 82.88 501 LYS A O 1
ATOM 3986 N N . GLU A 1 502 ? -25.437 -17.482 13.470 1.00 84.00 502 GLU A N 1
ATOM 3987 C CA . GLU A 1 502 ? -25.041 -18.620 14.317 1.00 84.00 502 GLU A CA 1
ATOM 3988 C C . GLU A 1 502 ? -24.423 -19.760 13.509 1.00 84.00 502 GLU A C 1
ATOM 3990 O O . GLU A 1 502 ? -23.452 -20.381 13.939 1.00 84.00 502 GLU A O 1
ATOM 3995 N N . THR A 1 503 ? -24.958 -20.003 12.313 1.00 87.12 503 THR A N 1
ATOM 3996 C CA . THR A 1 503 ? -24.446 -21.032 11.408 1.00 87.12 503 THR A CA 1
ATOM 3997 C C . THR A 1 503 ? -23.030 -20.691 10.950 1.00 87.12 503 THR A C 1
ATOM 3999 O O . THR A 1 503 ? -22.158 -21.550 11.013 1.00 87.12 503 THR A O 1
ATOM 4002 N N . ILE A 1 504 ? -22.772 -19.431 10.580 1.00 88.31 504 ILE A N 1
ATOM 4003 C CA . ILE A 1 504 ? -21.453 -19.010 10.090 1.00 88.31 504 ILE A CA 1
ATOM 4004 C C . ILE A 1 504 ? -20.371 -19.147 11.160 1.00 88.31 504 ILE A C 1
ATOM 4006 O O . ILE A 1 504 ? -19.314 -19.694 10.867 1.00 88.31 504 ILE A O 1
ATOM 4010 N N . LEU A 1 505 ? -20.599 -18.663 12.388 1.00 89.69 505 LEU A N 1
ATOM 4011 C CA . LEU A 1 505 ? -19.579 -18.772 13.440 1.00 89.69 505 LEU A CA 1
ATOM 4012 C C . LEU A 1 505 ? -19.220 -20.234 13.720 1.00 89.69 505 LEU A C 1
ATOM 4014 O O . LEU A 1 505 ? -18.043 -20.570 13.815 1.00 89.69 505 LEU A O 1
ATOM 4018 N N . LYS A 1 506 ? -20.231 -21.108 13.779 1.00 90.75 506 LYS A N 1
ATOM 4019 C CA . LYS A 1 506 ? -20.020 -22.543 13.964 1.00 90.75 506 LYS A CA 1
ATOM 4020 C C . LYS A 1 506 ? -19.273 -23.170 12.782 1.00 90.75 506 LYS A C 1
ATOM 4022 O O . LYS A 1 506 ? -18.407 -24.007 13.002 1.00 90.75 506 LYS A O 1
ATOM 4027 N N . GLU A 1 507 ? -19.581 -22.778 11.546 1.00 91.31 507 GLU A N 1
ATOM 4028 C CA . GLU A 1 507 ? -18.847 -23.240 10.358 1.00 91.31 507 GLU A CA 1
ATOM 4029 C C . GLU A 1 507 ? -17.388 -22.762 10.370 1.00 91.31 507 GLU A C 1
ATOM 4031 O O . GLU A 1 507 ? -16.496 -23.544 10.057 1.00 91.31 507 GLU A O 1
ATOM 4036 N N . ILE A 1 508 ? -17.117 -21.529 10.810 1.00 91.19 508 ILE A N 1
ATOM 4037 C CA . ILE A 1 508 ? -15.748 -21.014 10.969 1.00 91.19 508 ILE A CA 1
ATOM 4038 C C . ILE A 1 508 ? -14.980 -21.812 12.032 1.00 91.19 508 ILE A C 1
ATOM 4040 O O . ILE A 1 508 ? -13.821 -22.154 11.806 1.00 91.19 508 ILE A O 1
ATOM 4044 N N . ASP A 1 509 ? -15.614 -22.128 13.166 1.00 89.56 509 ASP A N 1
ATOM 4045 C CA . ASP A 1 509 ? -15.014 -22.924 14.248 1.00 89.56 509 ASP A CA 1
ATOM 4046 C C . ASP A 1 509 ? -14.696 -24.357 13.810 1.00 89.56 509 ASP A C 1
ATOM 4048 O O . ASP A 1 509 ? -13.678 -24.922 14.210 1.00 89.56 509 ASP A O 1
ATOM 4052 N N . LEU A 1 510 ? -15.579 -24.945 13.001 1.00 88.44 510 LEU A N 1
ATOM 4053 C CA . LEU A 1 510 ? -15.453 -26.316 12.519 1.00 88.44 510 LEU A CA 1
ATOM 4054 C C . LEU A 1 510 ? -14.632 -26.435 11.238 1.00 88.44 510 LEU A C 1
ATOM 4056 O O . LEU A 1 510 ? -14.303 -27.559 10.869 1.00 88.44 510 LEU A O 1
ATOM 4060 N N . SER A 1 511 ? -14.311 -25.322 10.569 1.00 85.19 511 SER A N 1
ATOM 4061 C CA . SER A 1 511 ? -13.526 -25.312 9.337 1.00 85.19 511 SER A CA 1
ATOM 4062 C C . SER A 1 511 ? -12.169 -25.962 9.608 1.00 85.19 511 SER A C 1
ATOM 4064 O O . SER A 1 511 ? -11.339 -25.369 10.305 1.00 85.19 511 SER A O 1
ATOM 4066 N N . PRO A 1 512 ? -11.900 -27.157 9.062 1.00 78.88 512 PRO A N 1
ATOM 4067 C CA . PRO A 1 512 ? -10.600 -27.771 9.222 1.00 78.88 512 PRO A CA 1
ATOM 4068 C C . PRO A 1 512 ? -9.599 -27.084 8.288 1.00 78.88 512 PRO A C 1
ATOM 4070 O O . PRO A 1 512 ? -9.963 -26.491 7.268 1.00 78.88 512 PRO A O 1
ATOM 4073 N N . PHE A 1 513 ? -8.325 -27.154 8.659 1.00 85.19 513 PHE A N 1
ATOM 4074 C CA . PHE A 1 513 ? -7.219 -26.656 7.853 1.00 85.19 513 PHE A CA 1
ATOM 4075 C C . PHE A 1 513 ? -6.156 -27.735 7.776 1.00 85.19 513 PHE A C 1
ATOM 4077 O O . PHE A 1 513 ? -5.739 -28.267 8.807 1.00 85.19 513 PHE A O 1
ATOM 4084 N N . SER A 1 514 ? -5.708 -28.035 6.563 1.00 84.62 514 SER A N 1
ATOM 4085 C CA . SER A 1 514 ? -4.612 -28.968 6.326 1.00 84.62 514 SER A CA 1
ATOM 4086 C C . SER A 1 514 ? -3.428 -28.243 5.691 1.00 84.62 514 SER A C 1
ATOM 4088 O O . SER A 1 514 ? -3.589 -27.426 4.780 1.00 84.62 514 SER A O 1
ATOM 4090 N N . VAL A 1 515 ? -2.232 -28.546 6.197 1.00 83.81 515 VAL A N 1
ATOM 4091 C CA . VAL A 1 515 ? -0.945 -28.140 5.622 1.00 83.81 515 VAL A CA 1
ATOM 4092 C C . VAL A 1 515 ? -0.161 -29.421 5.372 1.00 83.81 515 VAL A C 1
ATOM 4094 O O . VAL A 1 515 ? 0.488 -29.954 6.276 1.00 83.81 515 VAL A O 1
ATOM 4097 N N . GLU A 1 516 ? -0.290 -29.944 4.159 1.00 74.88 516 GLU A N 1
ATOM 4098 C CA . GLU A 1 516 ? 0.298 -31.231 3.751 1.00 74.88 516 GLU A CA 1
ATOM 4099 C C . GLU A 1 516 ? 1.745 -31.059 3.286 1.00 74.88 516 GLU A C 1
ATOM 4101 O O . GLU A 1 516 ? 2.592 -31.920 3.509 1.00 74.88 516 GLU A O 1
ATOM 4106 N N . ASP A 1 517 ? 2.051 -29.880 2.751 1.00 70.38 517 ASP A N 1
ATOM 4107 C CA . ASP A 1 517 ? 3.194 -29.663 1.879 1.00 70.38 517 ASP A CA 1
ATOM 4108 C C . ASP A 1 517 ? 4.130 -28.580 2.417 1.00 70.38 517 ASP A C 1
ATOM 4110 O O . ASP A 1 517 ? 4.335 -27.539 1.802 1.00 70.38 517 ASP A O 1
ATOM 4114 N N . ALA A 1 518 ? 4.716 -28.821 3.590 1.00 81.06 518 ALA A N 1
ATOM 4115 C CA . ALA A 1 518 ? 5.750 -27.959 4.163 1.00 81.06 518 ALA A CA 1
ATOM 4116 C C . ALA A 1 518 ? 7.135 -28.624 4.098 1.00 81.06 518 ALA A C 1
ATOM 4118 O O . ALA A 1 518 ? 7.275 -29.824 4.340 1.00 81.06 518 ALA A O 1
ATOM 4119 N N . ASP A 1 519 ? 8.171 -27.835 3.804 1.00 77.81 519 ASP A N 1
ATOM 4120 C CA . ASP A 1 519 ? 9.561 -28.313 3.726 1.00 77.81 519 ASP A CA 1
ATOM 4121 C C . ASP A 1 519 ? 10.146 -28.724 5.076 1.00 77.81 519 ASP A C 1
ATOM 4123 O O . ASP A 1 519 ? 11.017 -29.590 5.154 1.00 77.81 519 ASP A O 1
ATOM 4127 N N . CYS A 1 520 ? 9.677 -28.104 6.156 1.00 87.19 520 CYS A N 1
ATOM 4128 C CA . CYS A 1 520 ? 10.147 -28.381 7.503 1.00 87.19 520 CYS A CA 1
ATOM 4129 C C . CYS A 1 520 ? 9.073 -28.067 8.553 1.00 87.19 520 CYS A C 1
ATOM 4131 O O . CYS A 1 520 ? 8.056 -27.426 8.273 1.00 87.19 520 CYS A O 1
ATOM 4133 N N . ASN A 1 521 ? 9.333 -28.472 9.798 1.00 88.75 521 ASN A N 1
ATOM 4134 C CA . ASN A 1 521 ? 8.421 -28.242 10.921 1.00 88.75 521 ASN A CA 1
ATOM 4135 C C . ASN A 1 521 ? 8.155 -26.753 11.184 1.00 88.75 521 ASN A C 1
ATOM 4137 O O . ASN A 1 521 ? 7.042 -26.403 11.564 1.00 88.75 521 ASN A O 1
ATOM 4141 N N . VAL A 1 522 ? 9.142 -25.877 10.962 1.00 89.56 522 VAL A N 1
ATOM 4142 C CA . VAL A 1 522 ? 8.975 -24.427 11.158 1.00 89.56 522 VAL A CA 1
ATOM 4143 C C . VAL A 1 522 ? 8.039 -23.848 10.102 1.00 89.56 522 VAL A C 1
ATOM 4145 O O . VAL A 1 522 ? 7.102 -23.141 10.453 1.00 89.56 522 VAL A O 1
ATOM 4148 N N . ALA A 1 523 ? 8.231 -24.201 8.828 1.00 88.81 523 ALA A N 1
ATOM 4149 C CA . ALA A 1 523 ? 7.343 -23.767 7.754 1.00 88.81 523 ALA A CA 1
ATOM 4150 C C . ALA A 1 523 ? 5.901 -24.245 7.989 1.00 88.81 523 ALA A C 1
ATOM 4152 O O . ALA A 1 523 ? 4.954 -23.469 7.875 1.00 88.81 523 ALA A O 1
ATOM 4153 N N . ARG A 1 524 ? 5.744 -25.506 8.417 1.00 90.69 524 ARG A N 1
ATOM 4154 C CA . ARG A 1 524 ? 4.442 -26.069 8.790 1.00 90.69 524 ARG A CA 1
ATOM 4155 C C . ARG A 1 524 ? 3.805 -25.312 9.952 1.00 90.69 524 ARG A C 1
ATOM 4157 O O . ARG A 1 524 ? 2.625 -24.990 9.884 1.00 90.69 524 ARG A O 1
ATOM 4164 N N . PHE A 1 525 ? 4.577 -25.027 11.001 1.00 91.94 525 PHE A N 1
ATOM 4165 C CA . PHE A 1 525 ? 4.112 -24.257 12.150 1.00 91.94 525 PHE A CA 1
ATOM 4166 C C . PHE A 1 525 ? 3.638 -22.865 11.725 1.00 91.94 525 PHE A C 1
ATOM 4168 O O . PHE A 1 525 ? 2.511 -22.500 12.033 1.00 91.94 525 PHE A O 1
ATOM 4175 N N . VAL A 1 526 ? 4.446 -22.119 10.965 1.00 91.62 526 VAL A N 1
ATOM 4176 C CA . VAL A 1 526 ? 4.092 -20.764 10.514 1.00 91.62 526 VAL A CA 1
ATOM 4177 C C . VAL A 1 526 ? 2.835 -20.780 9.642 1.00 91.62 526 VAL A C 1
ATOM 4179 O O . VAL A 1 526 ? 1.958 -19.941 9.836 1.00 91.62 526 VAL A O 1
ATOM 4182 N N . ALA A 1 527 ? 2.696 -21.743 8.729 1.00 90.69 527 ALA A N 1
ATOM 4183 C CA . ALA A 1 527 ? 1.503 -21.872 7.896 1.00 90.69 527 ALA A CA 1
ATOM 4184 C C . ALA A 1 527 ? 0.246 -22.223 8.712 1.00 90.69 527 ALA A C 1
ATOM 4186 O O . ALA A 1 527 ? -0.799 -21.604 8.519 1.00 90.69 527 ALA A O 1
ATOM 4187 N N . LEU A 1 528 ? 0.345 -23.161 9.662 1.00 91.62 528 LEU A N 1
ATOM 4188 C CA . LEU A 1 528 ? -0.768 -23.507 10.554 1.00 91.62 528 LEU A CA 1
ATOM 4189 C C . LEU A 1 528 ? -1.159 -22.328 11.450 1.00 91.62 528 LEU A C 1
ATOM 4191 O O . LEU A 1 528 ? -2.342 -22.026 11.578 1.00 91.62 528 LEU A O 1
ATOM 4195 N N . MET A 1 529 ? -0.178 -21.623 12.016 1.00 94.75 529 MET A N 1
ATOM 4196 C CA . MET A 1 529 ? -0.413 -20.423 12.818 1.00 94.75 529 MET A CA 1
ATOM 4197 C C . MET A 1 529 ? -1.039 -19.304 11.990 1.00 94.75 529 MET A C 1
ATOM 4199 O O . MET A 1 529 ? -1.942 -18.626 12.469 1.00 94.75 529 MET A O 1
ATOM 4203 N N . THR A 1 530 ? -0.615 -19.130 10.739 1.00 93.25 530 THR A N 1
ATOM 4204 C CA . THR A 1 530 ? -1.204 -18.163 9.802 1.00 93.25 530 THR A CA 1
ATOM 4205 C C . THR A 1 530 ? -2.669 -18.500 9.534 1.00 93.25 530 THR A C 1
ATOM 4207 O O . THR A 1 530 ? -3.536 -17.641 9.692 1.00 93.25 530 THR A O 1
ATOM 4210 N N . ALA A 1 531 ? -2.967 -19.763 9.221 1.00 92.12 531 ALA A N 1
ATOM 4211 C CA . ALA A 1 531 ? -4.332 -20.232 9.001 1.00 92.12 531 ALA A CA 1
ATOM 4212 C C . ALA A 1 531 ? -5.216 -20.056 10.250 1.00 92.12 531 ALA A C 1
ATOM 4214 O O . ALA A 1 531 ? -6.356 -19.597 10.152 1.00 92.12 531 ALA A O 1
ATOM 4215 N N . GLU A 1 532 ? -4.681 -20.356 11.436 1.00 94.12 532 GLU A N 1
ATOM 4216 C CA . GLU A 1 532 ? -5.359 -20.120 12.714 1.00 94.12 532 GLU A CA 1
ATOM 4217 C C . GLU A 1 532 ? -5.646 -18.631 12.940 1.00 94.12 532 GLU A C 1
ATOM 4219 O O . GLU A 1 532 ? -6.749 -18.247 13.316 1.00 94.12 532 GLU A O 1
ATOM 4224 N N . THR A 1 533 ? -4.668 -17.780 12.642 1.00 95.56 533 THR A N 1
ATOM 4225 C CA . THR A 1 533 ? -4.774 -16.322 12.767 1.00 95.56 533 THR A CA 1
ATOM 4226 C C . THR A 1 533 ? -5.871 -15.767 11.857 1.00 95.56 533 THR A C 1
ATOM 4228 O O . THR A 1 533 ? -6.611 -14.853 12.232 1.00 95.56 533 THR A O 1
ATOM 4231 N N . TYR A 1 534 ? -6.024 -16.324 10.656 1.00 94.31 534 TYR A N 1
ATOM 4232 C CA . TYR A 1 534 ? -7.134 -15.993 9.770 1.00 94.31 534 TYR A CA 1
ATOM 4233 C C . TYR A 1 534 ? -8.485 -16.470 10.310 1.00 94.31 534 TYR A C 1
ATOM 4235 O O . TYR A 1 534 ? -9.449 -15.705 10.266 1.00 94.31 534 TYR A O 1
ATOM 4243 N N . ARG A 1 535 ? -8.563 -17.684 10.870 1.00 94.75 535 ARG A N 1
ATOM 4244 C CA . ARG A 1 535 ? -9.789 -18.196 11.506 1.00 94.75 535 ARG A CA 1
ATOM 4245 C C . ARG A 1 535 ? -10.219 -17.316 12.677 1.00 94.75 535 ARG A C 1
ATOM 4247 O O . ARG A 1 535 ? -11.368 -16.878 12.717 1.00 94.75 535 ARG A O 1
ATOM 4254 N N . THR A 1 536 ? -9.302 -16.992 13.589 1.00 96.31 536 THR A N 1
ATOM 4255 C CA . THR A 1 536 ? -9.580 -16.094 14.719 1.00 96.31 536 THR A CA 1
ATOM 4256 C C . THR A 1 536 ? -9.986 -14.700 14.230 1.00 96.31 536 THR A C 1
ATOM 4258 O O . THR A 1 536 ? -10.944 -14.119 14.743 1.00 96.31 536 THR A O 1
ATOM 4261 N N . GLY A 1 537 ? -9.322 -14.179 13.190 1.00 95.44 537 GLY A N 1
ATOM 4262 C CA . GLY A 1 537 ? -9.702 -12.924 12.537 1.00 95.44 537 GLY A CA 1
ATOM 4263 C C . GLY A 1 537 ? -11.126 -12.956 11.969 1.00 95.44 537 GLY A C 1
ATOM 4264 O O . GLY A 1 537 ? -11.895 -12.022 12.192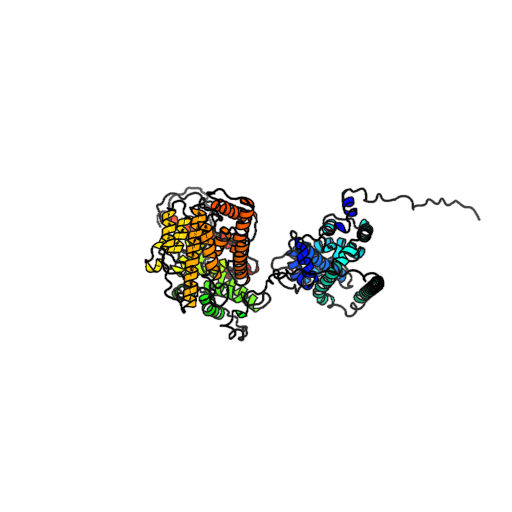 1.00 95.44 537 GLY A O 1
ATOM 4265 N N . ALA A 1 538 ? -11.520 -14.050 11.309 1.00 94.56 538 ALA A N 1
ATOM 4266 C CA . ALA A 1 538 ? -12.870 -14.263 10.780 1.00 94.56 538 ALA A CA 1
ATOM 4267 C C . ALA A 1 538 ? -13.930 -14.328 11.880 1.00 94.56 538 ALA A C 1
ATOM 4269 O O . ALA A 1 538 ? -14.963 -13.664 11.766 1.00 94.56 538 ALA A O 1
ATOM 4270 N N . GLN A 1 539 ? -13.657 -15.036 12.978 1.00 95.12 539 GLN A N 1
ATOM 4271 C CA . GLN A 1 539 ? -14.537 -15.058 14.151 1.00 95.12 539 GLN A CA 1
ATOM 4272 C C . GLN A 1 539 ? -14.721 -13.652 14.725 1.00 95.12 539 GLN A C 1
ATOM 4274 O O . GLN A 1 539 ? -15.848 -13.213 14.949 1.00 95.12 539 GLN A O 1
ATOM 4279 N N . MET A 1 540 ? -13.622 -12.924 14.939 1.00 94.75 540 MET A N 1
ATOM 4280 C CA . MET A 1 540 ? -13.677 -11.582 15.510 1.00 94.75 540 MET A CA 1
ATOM 4281 C C . MET A 1 540 ? -14.419 -10.607 14.598 1.00 94.75 540 MET A C 1
ATOM 4283 O O . MET A 1 540 ? -15.254 -9.836 15.069 1.00 94.75 540 MET A O 1
ATOM 4287 N N . TYR A 1 541 ? -14.181 -10.692 13.292 1.00 93.56 541 TYR A N 1
ATOM 4288 C CA . TYR A 1 541 ? -14.912 -9.924 12.298 1.00 93.56 541 TYR A CA 1
ATOM 4289 C C . TYR A 1 541 ? -16.417 -10.240 12.319 1.00 93.56 541 TYR A C 1
ATOM 4291 O O . TYR A 1 541 ? -17.229 -9.317 12.282 1.00 93.56 541 TYR A O 1
ATOM 4299 N N . CYS A 1 542 ? -16.817 -11.508 12.467 1.00 92.69 542 CYS A N 1
ATOM 4300 C CA . CYS A 1 542 ? -18.225 -11.881 12.634 1.00 92.69 542 CYS A CA 1
ATOM 4301 C C . CYS A 1 542 ? -18.832 -11.290 13.912 1.00 92.69 542 CYS A C 1
ATOM 4303 O O . CYS A 1 542 ? -19.905 -10.691 13.854 1.00 92.69 542 CYS A O 1
ATOM 4305 N N . LEU A 1 543 ? -18.153 -11.419 15.055 1.00 92.88 543 LEU A N 1
ATOM 4306 C CA . LEU A 1 543 ? -18.614 -10.862 16.332 1.00 92.88 543 LEU A CA 1
ATOM 4307 C C . LEU A 1 543 ? -18.794 -9.340 16.243 1.00 92.88 543 LEU A C 1
ATOM 4309 O O . LEU A 1 543 ? -19.834 -8.804 16.621 1.00 92.88 543 LEU A O 1
ATOM 4313 N N . ALA A 1 544 ? -17.806 -8.649 15.680 1.00 91.75 544 ALA A N 1
ATOM 4314 C CA . ALA A 1 544 ? -17.837 -7.205 15.519 1.00 91.75 544 ALA A CA 1
ATOM 4315 C C . ALA A 1 544 ? -18.934 -6.753 14.545 1.00 91.75 544 ALA A C 1
ATOM 4317 O O . ALA A 1 544 ? -19.712 -5.847 14.845 1.00 91.75 544 ALA A O 1
ATOM 4318 N N . ARG A 1 545 ? -19.004 -7.388 13.371 1.00 89.75 545 ARG A N 1
ATOM 4319 C CA . ARG A 1 545 ? -19.840 -6.925 12.262 1.00 89.75 545 ARG A CA 1
ATOM 4320 C C . ARG A 1 545 ? -21.239 -7.530 12.247 1.00 89.75 545 ARG A C 1
ATOM 4322 O O . ARG A 1 545 ? -22.204 -6.783 12.132 1.00 89.75 545 ARG A O 1
ATOM 4329 N N . LEU A 1 546 ? -21.369 -8.855 12.329 1.00 87.25 546 LEU A N 1
ATOM 4330 C CA . LEU A 1 546 ? -22.672 -9.529 12.262 1.00 87.25 546 LEU A CA 1
ATOM 4331 C C . LEU A 1 546 ? -23.438 -9.404 13.574 1.00 87.25 546 LEU A C 1
ATOM 4333 O O . LEU A 1 546 ? -24.645 -9.167 13.560 1.00 87.25 546 LEU A O 1
ATOM 4337 N N . TYR A 1 547 ? -22.753 -9.575 14.703 1.00 89.38 547 TYR A N 1
ATOM 4338 C CA . TYR A 1 547 ? -23.377 -9.501 16.026 1.00 89.38 547 TYR A CA 1
ATOM 4339 C C . TYR A 1 547 ? -23.415 -8.081 16.595 1.00 89.38 547 TYR A C 1
ATOM 4341 O O . TYR A 1 547 ? -24.080 -7.861 17.602 1.00 89.38 547 TYR A O 1
ATOM 4349 N N . GLY A 1 548 ? -22.735 -7.122 15.956 1.00 89.94 548 GLY A N 1
ATOM 4350 C CA . GLY A 1 548 ? -22.706 -5.731 16.407 1.00 89.94 548 GLY A CA 1
ATOM 4351 C C . GLY A 1 548 ? -21.958 -5.540 17.727 1.00 89.94 548 GLY A C 1
ATOM 4352 O O . GLY A 1 548 ? -22.095 -4.497 18.366 1.00 89.94 548 GLY A O 1
ATOM 4353 N N . TYR A 1 549 ? -21.169 -6.529 18.162 1.00 92.44 549 TYR A N 1
ATOM 4354 C CA . TYR A 1 549 ? -20.456 -6.441 19.426 1.00 92.44 549 TYR A CA 1
ATOM 4355 C C . TYR A 1 549 ? -19.343 -5.394 19.331 1.00 92.44 549 TYR A C 1
ATOM 4357 O O . TYR A 1 549 ? -18.513 -5.450 18.420 1.00 92.44 549 TYR A O 1
ATOM 4365 N N . PRO A 1 550 ? -19.310 -4.409 20.241 1.00 91.19 550 PRO A N 1
ATOM 4366 C CA . PRO A 1 550 ? -18.259 -3.410 20.238 1.00 91.19 550 PRO A CA 1
ATOM 4367 C C . PRO A 1 550 ? -16.960 -3.996 20.826 1.00 91.19 550 PRO A C 1
ATOM 4369 O O . PRO A 1 550 ? -16.996 -5.035 21.494 1.00 91.19 550 PRO A O 1
ATOM 4372 N N . PRO A 1 551 ? -15.811 -3.320 20.652 1.00 91.44 551 PRO A N 1
ATOM 4373 C CA . PRO A 1 551 ? -14.512 -3.729 21.207 1.00 91.44 551 PRO A CA 1
ATOM 4374 C C . PRO A 1 551 ? -14.477 -4.054 22.706 1.00 91.44 551 PRO A C 1
ATOM 4376 O O . PRO A 1 551 ? -13.584 -4.759 23.159 1.00 91.44 551 PRO A O 1
ATOM 4379 N N . GLN A 1 552 ? -15.412 -3.519 23.497 1.00 89.19 552 GLN A N 1
ATOM 4380 C CA . GLN A 1 552 ? -15.496 -3.758 24.942 1.00 89.19 552 GLN A CA 1
ATOM 4381 C C . GLN A 1 552 ? -16.260 -5.038 25.306 1.00 89.19 552 GLN A C 1
ATOM 4383 O O . GLN A 1 552 ? -16.299 -5.405 26.479 1.00 89.19 552 GLN A O 1
ATOM 4388 N N . HIS A 1 553 ? -16.923 -5.680 24.344 1.00 92.19 553 HIS A N 1
ATOM 4389 C CA . HIS A 1 553 ? -17.668 -6.902 24.602 1.00 92.19 553 HIS A CA 1
ATOM 4390 C C . HIS A 1 553 ? -16.710 -8.049 24.935 1.00 92.19 553 HIS A C 1
ATOM 4392 O O . HIS A 1 553 ? -15.752 -8.287 24.204 1.00 92.19 553 HIS A O 1
ATOM 4398 N N . GLU A 1 554 ? -17.014 -8.813 25.985 1.00 93.81 554 GLU A N 1
ATOM 4399 C CA . GLU A 1 554 ? -16.126 -9.849 26.527 1.00 93.81 554 GLU A CA 1
ATOM 4400 C C . GLU A 1 554 ? -15.653 -10.860 25.470 1.00 93.81 554 GLU A C 1
ATOM 4402 O O . GLU A 1 554 ? -14.480 -11.226 25.433 1.00 93.81 554 GLU A O 1
ATOM 4407 N N . GLN A 1 555 ? -16.539 -11.285 24.563 1.00 94.81 555 GLN A N 1
ATOM 4408 C CA . GLN A 1 555 ? -16.155 -12.210 23.490 1.00 94.81 555 GLN A CA 1
ATOM 4409 C C . GLN A 1 555 ? -15.191 -11.577 22.477 1.00 94.81 555 GLN A C 1
ATOM 4411 O O . GLN A 1 555 ? -14.305 -12.268 21.978 1.00 94.81 555 GLN A O 1
ATOM 4416 N N . VAL A 1 556 ? -15.343 -10.279 22.182 1.00 94.19 556 VAL A N 1
ATOM 4417 C CA . VAL A 1 556 ? -14.439 -9.553 21.277 1.00 94.19 556 VAL A CA 1
ATOM 4418 C C . VAL A 1 556 ? -13.083 -9.378 21.950 1.00 94.19 556 VAL A C 1
ATOM 4420 O O . VAL A 1 556 ? -12.074 -9.694 21.331 1.00 94.19 556 VAL A O 1
ATOM 4423 N N . THR A 1 557 ? -13.052 -8.990 23.229 1.00 93.69 557 THR A N 1
ATOM 4424 C CA . THR A 1 557 ? -11.815 -8.876 24.017 1.00 93.69 557 THR A CA 1
ATOM 4425 C C . THR A 1 557 ? -11.040 -10.193 24.041 1.00 93.69 557 THR A C 1
ATOM 4427 O O . THR A 1 557 ? -9.891 -10.224 23.611 1.00 93.69 557 THR A O 1
ATOM 4430 N N . ARG A 1 558 ? -11.683 -11.304 24.432 1.00 95.19 558 ARG A N 1
ATOM 4431 C CA . ARG A 1 558 ? -11.034 -12.627 24.492 1.00 95.19 558 ARG A CA 1
ATOM 4432 C C . ARG A 1 558 ? -10.478 -13.070 23.134 1.00 95.19 558 ARG A C 1
ATOM 4434 O O . ARG A 1 558 ? -9.393 -13.640 23.058 1.00 95.19 558 ARG A O 1
ATOM 4441 N N . LYS A 1 559 ? -11.218 -12.827 22.044 1.00 95.88 559 LYS A N 1
ATOM 4442 C CA . LYS A 1 559 ? -10.750 -13.151 20.685 1.00 95.88 559 LYS A CA 1
ATOM 4443 C C . LYS A 1 559 ? -9.624 -12.226 20.228 1.00 95.88 559 LYS A C 1
ATOM 4445 O O . LYS A 1 559 ? -8.719 -12.698 19.551 1.00 95.88 559 LYS A O 1
ATOM 4450 N N . CYS A 1 560 ? -9.648 -10.954 20.618 1.00 95.38 560 CYS A N 1
ATOM 4451 C CA . CYS A 1 560 ? -8.585 -9.999 20.329 1.00 95.38 560 CYS A CA 1
ATOM 4452 C C . CYS A 1 560 ? -7.279 -10.376 21.042 1.00 95.38 560 CYS A C 1
ATOM 4454 O O . CYS A 1 560 ? -6.231 -10.357 20.407 1.00 95.38 560 CYS A O 1
ATOM 4456 N N . GLU A 1 561 ? -7.337 -10.777 22.315 1.00 94.44 561 GLU A N 1
ATOM 4457 C CA . GLU A 1 561 ? -6.178 -11.270 23.079 1.00 94.44 561 GLU A CA 1
ATOM 4458 C C . GLU A 1 561 ? -5.578 -12.531 22.441 1.00 94.44 561 GLU A C 1
ATOM 4460 O O . GLU A 1 561 ? -4.366 -12.616 22.230 1.00 94.44 561 GLU A O 1
ATOM 4465 N N . LEU A 1 562 ? -6.429 -13.497 22.070 1.00 96.31 562 LEU A N 1
ATOM 4466 C CA . LEU A 1 562 ? -5.994 -14.704 21.364 1.00 96.31 562 LEU A CA 1
ATOM 4467 C C . LEU A 1 562 ? -5.345 -14.361 20.019 1.00 96.31 562 LEU A C 1
ATOM 4469 O O . LEU A 1 562 ? -4.274 -14.877 19.702 1.00 96.31 562 LEU A O 1
ATOM 4473 N N . LEU A 1 563 ? -5.979 -13.484 19.237 1.00 95.94 563 LEU A N 1
ATOM 4474 C CA . LEU A 1 563 ? -5.462 -13.088 17.936 1.00 95.94 563 LEU A CA 1
ATOM 4475 C C . LEU A 1 563 ? -4.129 -12.354 18.075 1.00 95.94 563 LEU A C 1
ATOM 4477 O O . LEU A 1 563 ? -3.189 -12.661 17.355 1.00 95.94 563 LEU A O 1
ATOM 4481 N N . GLN A 1 564 ? -4.014 -11.432 19.028 1.00 94.88 564 GLN A N 1
ATOM 4482 C CA . GLN A 1 564 ? -2.763 -10.746 19.326 1.00 94.88 564 GLN A CA 1
ATOM 4483 C C . GLN A 1 564 ? -1.651 -11.746 19.656 1.00 94.88 564 GLN A C 1
ATOM 4485 O O . GLN A 1 564 ? -0.560 -11.660 19.093 1.00 94.88 564 GLN A O 1
ATOM 4490 N N . HIS A 1 565 ? -1.926 -12.715 20.533 1.00 95.25 565 HIS A N 1
ATOM 4491 C CA . HIS A 1 565 ? -0.960 -13.752 20.877 1.00 95.25 565 HIS A CA 1
ATOM 4492 C C . HIS A 1 565 ? -0.482 -14.524 19.639 1.00 95.25 565 HIS A C 1
ATOM 4494 O O . HIS A 1 565 ? 0.719 -14.732 19.477 1.00 95.25 565 HIS A O 1
ATOM 4500 N N . GLN A 1 566 ? -1.399 -14.894 18.741 1.00 96.12 566 GLN A N 1
ATOM 4501 C CA . GLN A 1 566 ? -1.073 -15.570 17.482 1.00 96.12 566 GLN A CA 1
ATOM 4502 C C . GLN A 1 566 ? -0.227 -14.682 16.556 1.00 96.12 566 GLN A C 1
ATOM 4504 O O . GLN A 1 566 ? 0.785 -15.138 16.029 1.00 96.12 566 GLN A O 1
ATOM 4509 N N . LEU A 1 567 ? -0.588 -13.403 16.411 1.00 94.88 567 LEU A N 1
ATOM 4510 C CA . LEU A 1 567 ? 0.134 -12.440 15.574 1.00 94.88 567 LEU A CA 1
ATOM 4511 C C . LEU A 1 567 ? 1.576 -12.214 16.059 1.00 94.88 567 LEU A C 1
ATOM 4513 O O . LEU A 1 567 ? 2.479 -12.119 15.235 1.00 94.88 567 LEU A O 1
ATOM 4517 N N . HIS A 1 568 ? 1.819 -12.193 17.374 1.00 93.75 568 HIS A N 1
ATOM 4518 C CA . HIS A 1 568 ? 3.174 -12.073 17.934 1.00 93.75 568 HIS A CA 1
ATOM 4519 C C . HIS A 1 568 ? 4.055 -13.310 17.713 1.00 93.75 568 HIS A C 1
ATOM 4521 O O . HIS A 1 568 ? 5.277 -13.208 17.807 1.00 93.75 568 HIS A O 1
ATOM 4527 N N . GLN A 1 569 ? 3.462 -14.476 17.452 1.00 94.75 569 GLN A N 1
ATOM 4528 C CA . GLN A 1 569 ? 4.212 -15.704 17.172 1.00 94.75 569 GLN A CA 1
ATOM 4529 C C . GLN A 1 569 ? 4.634 -15.824 15.707 1.00 94.75 569 GLN A C 1
ATOM 4531 O O . GLN A 1 569 ? 5.483 -16.657 15.381 1.00 94.75 569 GLN A O 1
ATOM 4536 N N . LEU A 1 570 ? 4.033 -15.031 14.819 1.00 94.12 570 LEU A N 1
ATOM 4537 C CA . LEU A 1 570 ? 4.345 -15.076 13.401 1.00 94.12 570 LEU A CA 1
ATOM 4538 C C . LEU A 1 570 ? 5.635 -14.302 13.098 1.00 94.12 570 LEU A C 1
ATOM 4540 O O . LEU A 1 570 ? 5.890 -13.251 13.691 1.00 94.12 570 LEU A O 1
ATOM 4544 N N . PRO A 1 571 ? 6.462 -14.800 12.163 1.00 91.81 571 PRO A N 1
ATOM 4545 C CA . PRO A 1 571 ? 7.625 -14.063 11.706 1.00 91.81 571 PRO A CA 1
ATOM 4546 C C . PRO A 1 571 ? 7.164 -12.798 10.985 1.00 91.81 571 PRO A C 1
ATOM 4548 O O . PRO A 1 571 ? 6.281 -12.855 10.133 1.00 91.81 571 PRO A O 1
ATOM 4551 N N . ILE A 1 572 ? 7.798 -11.673 11.304 1.00 89.06 572 ILE A N 1
ATOM 4552 C CA . ILE A 1 572 ? 7.566 -10.372 10.652 1.00 89.06 572 ILE A CA 1
ATOM 4553 C C . ILE A 1 572 ? 8.713 -9.985 9.706 1.00 89.06 572 ILE A C 1
ATOM 4555 O O . ILE A 1 572 ? 8.600 -9.034 8.938 1.00 89.06 572 ILE A O 1
ATOM 4559 N N . GLU A 1 573 ? 9.809 -10.749 9.758 1.00 85.62 573 GLU A N 1
ATOM 4560 C CA . GLU A 1 573 ? 11.021 -10.599 8.956 1.00 85.62 573 GLU A CA 1
ATOM 4561 C C . GLU A 1 573 ? 11.764 -11.946 8.822 1.00 85.62 573 GLU A C 1
ATOM 4563 O O . GLU A 1 573 ? 11.408 -12.951 9.450 1.00 85.62 573 GLU A O 1
ATOM 4568 N N . GLY A 1 574 ? 12.834 -11.958 8.024 1.00 83.75 574 GLY A N 1
ATOM 4569 C CA . GLY A 1 574 ? 13.724 -13.108 7.869 1.00 83.75 574 GLY A CA 1
ATOM 4570 C C . GLY A 1 574 ? 13.189 -14.203 6.939 1.00 83.75 574 GLY A C 1
ATOM 4571 O O . GLY A 1 574 ? 12.197 -14.035 6.240 1.00 83.75 574 GLY A O 1
ATOM 4572 N N . GLN A 1 575 ? 13.870 -15.353 6.917 1.00 81.44 575 GLN A N 1
ATOM 4573 C CA . GLN A 1 575 ? 13.630 -16.422 5.929 1.00 81.44 575 GLN A CA 1
ATOM 4574 C C . GLN A 1 575 ? 12.275 -17.141 6.049 1.00 81.44 575 GLN A C 1
ATOM 4576 O O . GLN A 1 575 ? 11.900 -17.881 5.145 1.00 81.44 575 GLN A O 1
ATOM 4581 N N . TRP A 1 576 ? 11.579 -16.977 7.176 1.00 87.19 576 TRP A N 1
ATOM 4582 C CA . TRP A 1 576 ? 10.268 -17.587 7.422 1.00 87.19 576 TRP A CA 1
ATOM 4583 C C . TRP A 1 576 ? 9.117 -16.595 7.236 1.00 87.19 576 TRP A C 1
ATOM 4585 O O . TRP A 1 576 ? 7.956 -17.003 7.242 1.00 87.19 576 TRP A O 1
ATOM 4595 N N . TYR A 1 577 ? 9.426 -15.307 7.060 1.00 87.44 577 TYR A N 1
ATOM 4596 C CA . TYR A 1 577 ? 8.448 -14.323 6.628 1.00 87.44 577 TYR A CA 1
ATOM 4597 C C . TYR A 1 577 ? 8.122 -14.549 5.150 1.00 87.44 577 TYR A C 1
ATOM 4599 O O . TYR A 1 577 ? 9.007 -14.754 4.321 1.00 87.44 577 TYR A O 1
ATOM 4607 N N . SER A 1 578 ? 6.836 -14.532 4.821 1.00 83.50 578 SER A N 1
ATOM 4608 C CA . SER A 1 578 ? 6.344 -14.776 3.466 1.00 83.50 578 SER A CA 1
ATOM 4609 C C . SER A 1 578 ? 5.055 -14.009 3.215 1.00 83.50 578 SER A C 1
ATOM 4611 O O . SER A 1 578 ? 4.457 -13.444 4.131 1.00 83.50 578 SER A O 1
ATOM 4613 N N . SER A 1 579 ? 4.609 -13.976 1.958 1.00 80.50 579 SER A N 1
ATOM 4614 C CA . SER A 1 579 ? 3.437 -13.183 1.576 1.00 80.50 579 SER A CA 1
ATOM 4615 C C . SER A 1 579 ? 2.096 -13.729 2.063 1.00 80.50 579 SER A C 1
ATOM 4617 O O . SER A 1 579 ? 1.120 -12.988 2.045 1.00 80.50 579 SER A O 1
ATOM 4619 N N . ILE A 1 580 ? 2.063 -14.960 2.586 1.00 84.31 580 ILE A N 1
ATOM 4620 C CA . ILE A 1 580 ? 0.889 -15.502 3.287 1.00 84.31 580 ILE A CA 1
ATOM 4621 C C . ILE A 1 580 ? 0.635 -14.833 4.646 1.00 84.31 580 ILE A C 1
ATOM 4623 O O . ILE A 1 580 ? -0.343 -15.149 5.314 1.00 84.31 580 ILE A O 1
ATOM 4627 N N . HIS A 1 581 ? 1.514 -13.927 5.083 1.00 87.31 581 HIS A N 1
ATOM 4628 C CA . HIS A 1 581 ? 1.381 -13.229 6.352 1.00 87.31 581 HIS A CA 1
ATOM 4629 C C . HIS A 1 581 ? -0.000 -12.540 6.497 1.00 87.31 581 HIS A C 1
ATOM 4631 O O . HIS A 1 581 ? -0.418 -11.795 5.603 1.00 87.31 581 HIS A O 1
ATOM 4637 N N . PRO A 1 582 ? -0.701 -12.702 7.638 1.00 90.19 582 PRO A N 1
ATOM 4638 C CA . PRO A 1 582 ? -2.120 -12.378 7.777 1.00 90.19 582 PRO A CA 1
ATOM 4639 C C . PRO A 1 582 ? -2.376 -10.885 8.042 1.00 90.19 582 PRO A C 1
ATOM 4641 O O . PRO A 1 582 ? -2.924 -10.490 9.073 1.00 90.19 582 PRO A O 1
ATOM 4644 N N . ALA A 1 583 ? -2.007 -10.023 7.089 1.00 88.75 583 ALA A N 1
ATOM 4645 C CA . ALA A 1 583 ? -2.173 -8.567 7.188 1.00 88.75 583 ALA A CA 1
ATOM 4646 C C . ALA A 1 583 ? -3.635 -8.149 7.434 1.00 88.75 583 ALA A C 1
ATOM 4648 O O . ALA A 1 583 ? -3.906 -7.198 8.167 1.00 88.75 583 ALA A O 1
ATOM 4649 N N . TRP A 1 584 ? -4.592 -8.889 6.870 1.00 90.88 584 TRP A N 1
ATOM 4650 C CA . TRP A 1 584 ? -6.012 -8.667 7.132 1.00 90.88 584 TRP A CA 1
ATOM 4651 C C . TRP A 1 584 ? -6.369 -8.890 8.608 1.00 90.88 584 TRP A C 1
ATOM 4653 O O . TRP A 1 584 ? -7.045 -8.052 9.199 1.00 90.88 584 TRP A O 1
ATOM 4663 N N . SER A 1 585 ? -5.862 -9.953 9.238 1.00 94.06 585 SER A N 1
ATOM 4664 C CA . SER A 1 585 ? -6.119 -10.218 10.657 1.00 94.06 585 SER A CA 1
ATOM 4665 C C . SER A 1 585 ? -5.532 -9.138 11.567 1.00 94.06 585 SER A C 1
ATOM 4667 O O . SER A 1 585 ? -6.177 -8.769 12.545 1.00 94.06 585 SER A O 1
ATOM 4669 N N . PHE A 1 586 ? -4.375 -8.563 11.215 1.00 92.31 586 PHE A N 1
ATOM 4670 C CA . PHE A 1 586 ? -3.840 -7.370 11.887 1.00 92.31 586 PHE A CA 1
ATOM 4671 C C . PHE A 1 586 ? -4.818 -6.192 11.822 1.00 92.31 586 PHE A C 1
ATOM 4673 O O . PHE A 1 586 ? -5.091 -5.560 12.840 1.00 92.31 586 PHE A O 1
ATOM 4680 N N . VAL A 1 587 ? -5.396 -5.916 10.647 1.00 92.38 587 VAL A N 1
ATOM 4681 C CA . VAL A 1 587 ? -6.403 -4.855 10.498 1.00 92.38 587 VAL A CA 1
ATOM 4682 C C . VAL A 1 587 ? -7.610 -5.123 11.395 1.00 92.38 587 VAL A C 1
ATOM 4684 O O . VAL A 1 587 ? -8.030 -4.219 12.115 1.00 92.38 587 VAL A O 1
ATOM 4687 N N . ILE A 1 588 ? -8.154 -6.346 11.387 1.00 94.69 588 ILE A N 1
ATOM 4688 C CA . ILE A 1 588 ? -9.301 -6.690 12.241 1.00 94.69 588 ILE A CA 1
ATOM 4689 C C . ILE A 1 588 ? -8.933 -6.516 13.722 1.00 94.69 588 ILE A C 1
ATOM 4691 O O . ILE A 1 588 ? -9.695 -5.883 14.450 1.00 94.69 588 ILE A O 1
ATOM 4695 N N . ALA A 1 589 ? -7.754 -6.973 14.158 1.00 95.25 589 ALA A N 1
ATOM 4696 C CA . ALA A 1 589 ? -7.251 -6.780 15.523 1.00 95.25 589 ALA A CA 1
ATOM 4697 C C . ALA A 1 589 ? -7.177 -5.307 15.919 1.00 95.25 589 ALA A C 1
ATOM 4699 O O . ALA A 1 589 ? -7.793 -4.897 16.901 1.00 95.25 589 ALA A O 1
ATOM 4700 N N . CYS A 1 590 ? -6.505 -4.484 15.119 1.00 94.62 590 CYS A N 1
ATOM 4701 C CA . CYS A 1 590 ? -6.337 -3.070 15.426 1.00 94.62 590 CYS A CA 1
ATOM 4702 C C . CYS A 1 590 ? -7.661 -2.288 15.410 1.00 94.62 590 CYS A C 1
ATOM 4704 O O . CYS A 1 590 ? -7.799 -1.300 16.128 1.00 94.62 590 CYS A O 1
ATOM 4706 N N . VAL A 1 591 ? -8.641 -2.708 14.603 1.00 92.31 591 VAL A N 1
ATOM 4707 C CA . VAL A 1 591 ? -9.988 -2.118 14.617 1.00 92.31 591 VAL A CA 1
ATOM 4708 C C . VAL A 1 591 ? -10.790 -2.606 15.826 1.00 92.31 591 VAL A C 1
ATOM 4710 O O . VAL A 1 591 ? -11.605 -1.860 16.354 1.00 92.31 591 VAL A O 1
ATOM 4713 N N . CYS A 1 592 ? -10.587 -3.828 16.305 1.00 93.19 592 CYS A N 1
ATOM 4714 C CA . CYS A 1 592 ? -11.361 -4.385 17.415 1.00 93.19 592 CYS A CA 1
ATOM 4715 C C . CYS A 1 592 ? -10.720 -4.190 18.796 1.00 93.19 592 CYS A C 1
ATOM 4717 O O . CYS A 1 592 ? -11.346 -4.540 19.793 1.00 93.19 592 CYS A O 1
ATOM 4719 N N . VAL A 1 593 ? -9.516 -3.620 18.885 1.00 92.94 593 VAL A N 1
ATOM 4720 C CA . VAL A 1 593 ? -8.813 -3.432 20.158 1.00 92.94 593 VAL A CA 1
ATOM 4721 C C . VAL A 1 593 ? -9.210 -2.127 20.857 1.00 92.94 593 VAL A C 1
ATOM 4723 O O . VAL A 1 593 ? -9.144 -1.019 20.310 1.00 92.94 593 VAL A O 1
ATOM 4726 N N . LYS A 1 594 ? -9.617 -2.253 22.122 1.00 87.00 594 LYS A N 1
ATOM 4727 C CA . LYS A 1 594 ? -9.961 -1.110 22.977 1.00 87.00 594 LYS A CA 1
ATOM 4728 C C . LYS A 1 594 ? -8.705 -0.397 23.478 1.00 87.00 594 LYS A C 1
ATOM 4730 O O . LYS A 1 594 ? -8.600 0.825 23.366 1.00 87.00 594 LYS A O 1
ATOM 4735 N N . GLU A 1 595 ? -7.790 -1.165 24.058 1.00 90.12 595 GLU A N 1
ATOM 4736 C CA . GLU A 1 595 ? -6.637 -0.654 24.795 1.00 90.12 595 GLU A CA 1
ATOM 4737 C C . GLU A 1 595 ? -5.665 0.075 23.871 1.00 90.12 595 GLU A C 1
ATOM 4739 O O . GLU A 1 595 ? -5.312 -0.417 22.800 1.00 90.12 595 GLU A O 1
ATOM 4744 N N . VAL A 1 596 ? -5.255 1.276 24.285 1.00 90.25 596 VAL A N 1
ATOM 4745 C CA . VAL A 1 596 ? -4.340 2.116 23.501 1.00 90.25 596 VAL A CA 1
ATOM 4746 C C . VAL A 1 596 ? -2.978 1.443 23.372 1.00 90.25 596 VAL A C 1
ATOM 4748 O O . VAL A 1 596 ? -2.456 1.388 22.269 1.00 90.25 596 VAL A O 1
ATOM 4751 N N . GLN A 1 597 ? -2.463 0.848 24.452 1.00 91.31 597 GLN A N 1
ATOM 4752 C CA . GLN A 1 597 ? -1.171 0.163 24.419 1.00 91.31 597 GLN A CA 1
ATOM 4753 C C . GLN A 1 597 ? -1.175 -1.015 23.439 1.00 91.31 597 GLN A C 1
ATOM 4755 O O . GLN A 1 597 ? -0.318 -1.091 22.570 1.00 91.31 597 GLN A O 1
ATOM 4760 N N . LEU A 1 598 ? -2.186 -1.887 23.508 1.00 90.19 598 LEU A N 1
ATOM 4761 C CA . LEU A 1 598 ? -2.290 -3.028 22.593 1.00 90.19 598 LEU A CA 1
ATOM 4762 C C . LEU A 1 598 ? -2.469 -2.581 21.135 1.00 90.19 598 LEU A C 1
ATOM 4764 O O . LEU A 1 598 ? -1.929 -3.205 20.224 1.00 90.19 598 LEU A O 1
ATOM 4768 N N . PHE A 1 599 ? -3.210 -1.490 20.902 1.00 94.38 599 PHE A N 1
ATOM 4769 C CA . PHE A 1 599 ? -3.288 -0.869 19.581 1.00 94.38 599 PHE A CA 1
ATOM 4770 C C . PHE A 1 599 ? -1.912 -0.417 19.091 1.00 94.38 599 PHE A C 1
ATOM 4772 O O . PHE A 1 599 ? -1.551 -0.725 17.961 1.00 94.38 599 PHE A O 1
ATOM 4779 N N . GLU A 1 600 ? -1.166 0.314 19.918 1.00 93.94 600 GLU A N 1
ATOM 4780 C CA . GLU A 1 600 ? 0.165 0.817 19.577 1.00 93.94 600 GLU A CA 1
ATOM 4781 C C . GLU A 1 600 ? 1.144 -0.327 19.310 1.00 93.94 600 GLU A C 1
ATOM 4783 O O . GLU A 1 600 ? 1.877 -0.265 18.327 1.00 93.94 600 GLU A O 1
ATOM 4788 N N . ASP A 1 601 ? 1.094 -1.401 20.100 1.00 93.81 601 ASP A N 1
ATOM 4789 C CA . ASP A 1 601 ? 1.939 -2.583 19.928 1.00 93.81 601 ASP A CA 1
ATOM 4790 C C . ASP A 1 601 ? 1.644 -3.299 18.595 1.00 93.81 601 ASP A C 1
ATOM 4792 O O . ASP A 1 601 ? 2.555 -3.569 17.806 1.00 93.81 601 ASP A O 1
ATOM 4796 N N . LEU A 1 602 ? 0.366 -3.565 18.294 1.00 93.81 602 LEU A N 1
ATOM 4797 C CA . LEU A 1 602 ? -0.048 -4.181 17.026 1.00 93.81 602 LEU A CA 1
ATOM 4798 C C . LEU A 1 602 ? 0.257 -3.275 15.826 1.00 93.81 602 LEU A C 1
ATOM 4800 O O . LEU A 1 602 ? 0.733 -3.741 14.787 1.00 93.81 602 LEU A O 1
ATOM 4804 N N . PHE A 1 603 ? 0.005 -1.973 15.965 1.00 94.56 603 PHE A N 1
ATOM 4805 C CA . PHE A 1 603 ? 0.278 -0.987 14.927 1.00 94.56 603 PHE A CA 1
ATOM 4806 C C . PHE A 1 603 ? 1.780 -0.842 14.671 1.00 94.56 603 PHE A C 1
ATOM 4808 O O . PHE A 1 603 ? 2.183 -0.736 13.516 1.00 94.56 603 PHE A O 1
ATOM 4815 N N . ALA A 1 604 ? 2.616 -0.897 15.710 1.00 92.75 604 ALA A N 1
ATOM 4816 C CA . ALA A 1 604 ? 4.069 -0.876 15.576 1.00 92.75 604 ALA A CA 1
ATOM 4817 C C . ALA A 1 604 ? 4.577 -2.084 14.778 1.00 92.75 604 ALA A C 1
ATOM 4819 O O . ALA A 1 604 ? 5.449 -1.923 13.925 1.00 92.75 604 ALA A O 1
ATOM 4820 N N . ILE A 1 605 ? 3.996 -3.272 14.983 1.00 92.25 605 ILE A N 1
ATOM 4821 C CA . ILE A 1 605 ? 4.316 -4.455 14.174 1.00 92.25 605 ILE A CA 1
ATOM 4822 C C . ILE A 1 605 ? 3.932 -4.234 12.708 1.00 92.25 605 ILE A C 1
ATOM 4824 O O . ILE A 1 605 ? 4.759 -4.452 11.824 1.00 92.25 605 ILE A O 1
ATOM 4828 N N . MET A 1 606 ? 2.713 -3.758 12.434 1.00 90.94 606 MET A N 1
ATOM 4829 C CA . MET A 1 606 ? 2.292 -3.458 11.060 1.00 90.94 606 MET A CA 1
ATOM 4830 C C . MET A 1 606 ? 3.193 -2.410 10.398 1.00 90.94 606 MET A C 1
ATOM 4832 O O . MET A 1 606 ? 3.622 -2.597 9.261 1.00 90.94 606 MET A O 1
ATOM 4836 N N . ALA A 1 607 ? 3.505 -1.324 11.107 1.00 89.88 607 ALA A N 1
ATOM 4837 C CA . ALA A 1 607 ? 4.364 -0.252 10.619 1.00 89.88 607 ALA A CA 1
ATOM 4838 C C . ALA A 1 607 ? 5.783 -0.755 10.332 1.00 89.88 607 ALA A C 1
ATOM 4840 O O . ALA A 1 607 ? 6.376 -0.377 9.323 1.00 89.88 607 ALA A O 1
ATOM 4841 N N . ARG A 1 608 ? 6.305 -1.655 11.172 1.00 89.44 608 ARG A N 1
ATOM 4842 C CA . ARG A 1 608 ? 7.591 -2.311 10.942 1.00 89.44 608 ARG A CA 1
ATOM 4843 C C . ARG A 1 608 ? 7.564 -3.180 9.687 1.00 89.44 608 ARG A C 1
ATOM 4845 O O . ARG A 1 608 ? 8.429 -3.021 8.833 1.00 89.44 608 ARG A O 1
ATOM 4852 N N . ILE A 1 609 ? 6.536 -4.016 9.519 1.00 86.62 609 ILE A N 1
ATOM 4853 C CA . ILE A 1 609 ? 6.364 -4.829 8.305 1.00 86.62 609 ILE A CA 1
ATOM 4854 C C . ILE A 1 609 ? 6.300 -3.933 7.062 1.00 86.62 609 ILE A C 1
ATOM 4856 O O . ILE A 1 609 ? 6.971 -4.227 6.076 1.00 86.62 609 ILE A O 1
ATOM 4860 N N . ALA A 1 610 ? 5.535 -2.839 7.116 1.00 84.25 610 ALA A N 1
ATOM 4861 C CA . ALA A 1 610 ? 5.404 -1.877 6.023 1.00 84.25 610 ALA A CA 1
ATOM 4862 C C . ALA A 1 610 ? 6.723 -1.154 5.693 1.00 84.25 610 ALA A C 1
ATOM 4864 O O . ALA A 1 610 ? 7.001 -0.888 4.525 1.00 84.25 610 ALA A O 1
ATOM 4865 N N . GLY A 1 611 ? 7.531 -0.832 6.707 1.00 79.88 611 GLY A N 1
ATOM 4866 C CA . GLY A 1 611 ? 8.815 -0.152 6.531 1.00 79.88 611 GLY A CA 1
ATOM 4867 C C . GLY A 1 611 ? 9.925 -1.060 6.001 1.00 79.88 611 GLY A C 1
ATOM 4868 O O . GLY A 1 611 ? 10.759 -0.616 5.212 1.00 79.88 611 GLY A O 1
ATOM 4869 N N . GLU A 1 612 ? 9.935 -2.327 6.417 1.00 78.56 612 GLU A N 1
ATOM 4870 C CA . GLU A 1 612 ? 11.004 -3.280 6.094 1.00 78.56 612 GLU A CA 1
ATOM 4871 C C . GLU A 1 612 ? 10.722 -4.096 4.822 1.00 78.56 612 GLU A C 1
ATOM 4873 O O . GLU A 1 612 ? 11.666 -4.536 4.158 1.00 78.56 612 GLU A O 1
ATOM 4878 N N . ASN A 1 613 ? 9.447 -4.264 4.447 1.00 75.31 613 ASN A N 1
ATOM 4879 C CA . ASN A 1 613 ? 9.027 -5.088 3.317 1.00 75.31 613 ASN A CA 1
ATOM 4880 C C . ASN A 1 613 ? 8.215 -4.282 2.303 1.00 75.31 613 ASN A C 1
ATOM 4882 O O . ASN A 1 613 ? 7.213 -3.652 2.646 1.00 75.31 613 ASN A O 1
ATOM 4886 N N . THR A 1 614 ? 8.556 -4.412 1.018 1.00 70.62 614 THR A N 1
ATOM 4887 C CA . THR A 1 614 ? 7.644 -4.012 -0.057 1.00 70.62 614 THR A CA 1
ATOM 4888 C C . THR A 1 614 ? 6.365 -4.834 0.115 1.00 70.62 614 THR A C 1
ATOM 4890 O O . THR A 1 614 ? 6.388 -6.058 -0.024 1.00 70.62 614 THR A O 1
ATOM 4893 N N . SER A 1 615 ? 5.261 -4.188 0.483 1.00 71.69 615 SER A N 1
ATOM 4894 C CA . SER A 1 615 ? 3.968 -4.826 0.747 1.00 71.69 615 SER A CA 1
ATOM 4895 C C . SER A 1 615 ? 2.844 -3.785 0.714 1.00 71.69 615 SER A C 1
ATOM 4897 O O . SER A 1 615 ? 3.099 -2.583 0.696 1.00 71.69 615 SER A O 1
ATOM 4899 N N . ASN A 1 616 ? 1.590 -4.236 0.743 1.00 68.62 616 ASN A N 1
ATOM 4900 C CA . ASN A 1 616 ? 0.416 -3.368 0.896 1.00 68.62 616 ASN A CA 1
ATOM 4901 C C . ASN A 1 616 ? 0.112 -3.005 2.365 1.00 68.62 616 ASN A C 1
ATOM 4903 O O . ASN A 1 616 ? -0.946 -2.445 2.654 1.00 68.62 616 ASN A O 1
ATOM 4907 N N . VAL A 1 617 ? 1.005 -3.330 3.307 1.00 79.88 617 VAL A N 1
ATOM 4908 C CA . VAL A 1 617 ? 0.746 -3.140 4.742 1.00 79.88 617 VAL A CA 1
ATOM 4909 C C . VAL A 1 617 ? 0.702 -1.658 5.123 1.00 79.88 617 VAL A C 1
ATOM 4911 O O . VAL A 1 617 ? -0.060 -1.295 6.016 1.00 79.88 617 VAL A O 1
ATOM 4914 N N . ASP A 1 618 ? 1.411 -0.780 4.408 1.00 78.75 618 ASP A N 1
ATOM 4915 C CA . ASP A 1 618 ? 1.340 0.676 4.623 1.00 78.75 618 ASP A CA 1
ATOM 4916 C C . ASP A 1 618 ? -0.092 1.221 4.441 1.00 78.75 618 ASP A C 1
ATOM 4918 O O . ASP A 1 618 ? -0.614 1.990 5.256 1.00 78.75 618 ASP A O 1
ATOM 4922 N N . ASP A 1 619 ? -0.803 0.721 3.428 1.00 77.19 619 ASP A N 1
ATOM 4923 C CA . ASP A 1 619 ? -2.202 1.079 3.193 1.00 77.19 619 ASP A CA 1
ATOM 4924 C C . ASP A 1 619 ? -3.113 0.579 4.317 1.00 77.19 619 ASP A C 1
ATOM 4926 O O . ASP A 1 619 ? -4.039 1.283 4.746 1.00 77.19 619 ASP A O 1
ATOM 4930 N N . CYS A 1 620 ? -2.835 -0.626 4.821 1.00 83.56 620 CYS A N 1
ATOM 4931 C CA . CYS A 1 620 ? -3.515 -1.192 5.979 1.00 83.56 620 CYS A CA 1
ATOM 4932 C C . CYS A 1 620 ? -3.278 -0.342 7.238 1.00 83.56 620 CYS A C 1
ATOM 4934 O O . CYS A 1 620 ? -4.234 -0.094 7.975 1.00 83.56 620 CYS A O 1
ATOM 4936 N N . CYS A 1 621 ? -2.066 0.179 7.455 1.00 87.25 621 CYS A N 1
ATOM 4937 C CA . CYS A 1 621 ? -1.768 1.102 8.553 1.00 87.25 621 CYS A CA 1
ATOM 4938 C C . CYS A 1 621 ? -2.656 2.348 8.474 1.00 87.25 621 CYS A C 1
ATOM 4940 O O . CYS A 1 621 ? -3.362 2.672 9.430 1.00 87.25 621 CYS A O 1
ATOM 4942 N N . GLY A 1 622 ? -2.726 3.012 7.318 1.00 85.00 622 GLY A N 1
ATOM 4943 C CA . GLY A 1 622 ? -3.568 4.203 7.184 1.00 85.00 622 GLY A CA 1
ATOM 4944 C C . GLY A 1 622 ? -5.080 3.916 7.270 1.00 85.00 622 GLY A C 1
ATOM 4945 O O . GLY A 1 622 ? -5.864 4.788 7.667 1.00 85.00 622 GLY A O 1
ATOM 4946 N N . LEU A 1 623 ? -5.533 2.704 6.927 1.00 84.69 623 LEU A N 1
ATOM 4947 C CA . LEU A 1 623 ? -6.903 2.253 7.199 1.00 84.69 623 LEU A CA 1
ATOM 4948 C C . LEU A 1 623 ? -7.155 2.156 8.709 1.00 84.69 623 LEU A C 1
ATOM 4950 O O . LEU A 1 623 ? -8.115 2.747 9.207 1.00 84.69 623 LEU A O 1
ATOM 4954 N N . VAL A 1 624 ? -6.263 1.470 9.420 1.00 90.62 624 VAL A N 1
ATOM 4955 C CA . VAL A 1 624 ? -6.318 1.261 10.868 1.00 90.62 624 VAL A CA 1
ATOM 4956 C C . VAL A 1 624 ? -6.268 2.586 11.631 1.00 90.62 624 VAL A C 1
ATOM 4958 O O . VAL A 1 624 ? -7.106 2.819 12.499 1.00 90.62 624 VAL A O 1
ATOM 4961 N N . THR A 1 625 ? -5.377 3.511 11.264 1.00 90.62 625 THR A N 1
ATOM 4962 C CA . THR A 1 625 ? -5.303 4.845 11.881 1.00 90.62 625 THR A CA 1
ATOM 4963 C C . THR A 1 625 ? -6.618 5.607 11.732 1.00 90.62 625 THR A C 1
ATOM 4965 O O . THR A 1 625 ? -7.095 6.233 12.677 1.00 90.62 625 THR A O 1
ATOM 4968 N N . ARG A 1 626 ? -7.258 5.549 10.558 1.00 88.12 626 ARG A N 1
ATOM 4969 C CA . ARG A 1 626 ? -8.547 6.226 10.336 1.00 88.12 626 ARG A CA 1
ATOM 4970 C C . ARG A 1 626 ? -9.679 5.575 11.111 1.00 88.12 626 ARG A C 1
ATOM 4972 O O . ARG A 1 626 ? -10.526 6.296 11.640 1.00 88.12 626 ARG A O 1
ATOM 4979 N N . ALA A 1 627 ? -9.680 4.248 11.191 1.00 88.81 627 ALA A N 1
ATOM 4980 C CA . ALA A 1 627 ? -10.624 3.522 12.019 1.00 88.81 627 ALA A CA 1
ATOM 4981 C C . ALA A 1 627 ? -10.469 3.928 13.493 1.00 88.81 627 ALA A C 1
ATOM 4983 O O . ALA A 1 627 ? -11.438 4.375 14.104 1.00 88.81 627 ALA A O 1
ATOM 4984 N N . LYS A 1 628 ? -9.240 3.905 14.022 1.00 90.75 628 LYS A N 1
ATOM 4985 C CA . LYS A 1 628 ? -8.946 4.314 15.400 1.00 90.75 628 LYS A CA 1
ATOM 4986 C C . LYS A 1 628 ? -9.336 5.763 15.667 1.00 90.75 628 LYS A C 1
ATOM 4988 O O . LYS A 1 628 ? -9.999 6.047 16.657 1.00 90.75 628 LYS A O 1
ATOM 4993 N N . ASN A 1 629 ? -9.021 6.675 14.749 1.00 89.19 629 ASN A N 1
ATOM 4994 C CA . ASN A 1 629 ? -9.438 8.069 14.861 1.00 89.19 629 ASN A CA 1
ATOM 4995 C C . ASN A 1 629 ? -10.962 8.187 14.937 1.00 89.19 629 ASN A C 1
ATOM 4997 O O . ASN A 1 629 ? -11.469 8.899 15.801 1.00 89.19 629 ASN A O 1
ATOM 5001 N N . TRP A 1 630 ? -11.708 7.488 14.075 1.00 89.62 630 TRP A N 1
ATOM 5002 C CA . TRP A 1 630 ? -13.170 7.480 14.152 1.00 89.62 630 TRP A CA 1
ATOM 5003 C C . TRP A 1 630 ? -13.661 6.962 15.509 1.00 89.62 630 TRP A C 1
ATOM 5005 O O . TRP A 1 630 ? -14.528 7.598 16.104 1.00 89.62 630 TRP A O 1
ATOM 5015 N N . GLN A 1 631 ? -13.070 5.884 16.032 1.00 87.69 631 GLN A N 1
ATOM 5016 C CA . GLN A 1 631 ? -13.421 5.327 17.342 1.00 87.69 631 GLN A CA 1
ATOM 5017 C C . GLN A 1 631 ? -13.191 6.331 18.470 1.00 87.69 631 GLN A C 1
ATOM 5019 O O . GLN A 1 631 ? -14.099 6.573 19.261 1.00 87.69 631 GLN A O 1
ATOM 5024 N N . SER A 1 632 ? -12.027 6.983 18.501 1.00 87.69 632 SER A N 1
ATOM 5025 C CA . SER A 1 632 ? -11.714 8.008 19.502 1.00 87.69 632 SER A CA 1
ATOM 5026 C C . SER A 1 632 ? -12.698 9.180 19.451 1.00 87.69 632 SER A C 1
ATOM 5028 O O . SER A 1 632 ? -13.106 9.684 20.492 1.00 87.69 632 SER A O 1
ATOM 5030 N N . HIS A 1 633 ? -13.143 9.589 18.256 1.00 87.56 633 HIS A N 1
ATOM 5031 C CA . HIS A 1 633 ? -14.138 10.659 18.106 1.00 87.56 633 HIS A CA 1
ATOM 5032 C C . HIS A 1 633 ? -15.560 10.217 18.481 1.00 87.56 633 HIS A C 1
ATOM 5034 O O . HIS A 1 633 ? -16.321 11.005 19.042 1.00 87.56 633 HIS A O 1
ATOM 5040 N N . ARG A 1 634 ? -15.958 8.990 18.118 1.00 83.44 634 ARG A N 1
ATOM 5041 C CA . ARG A 1 634 ? -17.323 8.480 18.311 1.00 83.44 634 ARG A CA 1
ATOM 5042 C C . ARG A 1 634 ? -17.563 8.044 19.751 1.00 83.44 634 ARG A C 1
ATOM 5044 O O . ARG A 1 634 ? -18.604 8.374 20.318 1.00 83.44 634 ARG A O 1
ATOM 5051 N N . TRP A 1 635 ? -16.624 7.290 20.309 1.00 84.69 635 TRP A N 1
ATOM 5052 C CA . TRP A 1 635 ? -16.755 6.667 21.619 1.00 84.69 635 TRP A CA 1
ATOM 5053 C C . TRP A 1 635 ? -16.106 7.508 22.721 1.00 84.69 635 TRP A C 1
ATOM 5055 O O . TRP A 1 635 ? -16.694 7.633 23.795 1.00 84.69 635 TRP A O 1
ATOM 5065 N N . GLY A 1 636 ? -14.965 8.158 22.457 1.00 80.50 636 GLY A N 1
ATOM 5066 C CA . GLY A 1 636 ? -14.189 8.843 23.500 1.00 80.50 636 GLY A CA 1
ATOM 5067 C C . GLY A 1 636 ? -13.935 7.913 24.694 1.00 80.50 636 GLY A C 1
ATOM 5068 O O . GLY A 1 636 ? -13.681 6.726 24.502 1.00 80.50 636 GLY A O 1
ATOM 5069 N N . ASP A 1 637 ? -14.111 8.427 25.915 1.00 76.00 637 ASP A N 1
ATOM 5070 C CA . ASP A 1 637 ? -14.026 7.639 27.159 1.00 76.00 637 ASP A CA 1
ATOM 5071 C C . ASP A 1 637 ? -15.360 6.983 27.573 1.00 76.00 637 ASP A C 1
ATOM 5073 O O . ASP A 1 637 ? -15.483 6.425 28.666 1.00 76.00 637 ASP A O 1
ATOM 5077 N N . LYS A 1 638 ? -16.411 7.075 26.746 1.00 77.19 638 LYS A N 1
ATOM 5078 C CA . LYS A 1 638 ? -17.751 6.615 27.136 1.00 77.19 638 LYS A CA 1
ATOM 5079 C C . LYS A 1 638 ? -17.840 5.090 27.109 1.00 77.19 638 LYS A C 1
ATOM 5081 O O . LYS A 1 638 ? -17.450 4.445 26.136 1.00 77.19 638 LYS A O 1
ATOM 5086 N N . ILE A 1 639 ? -18.455 4.519 28.146 1.00 70.31 639 ILE A N 1
ATOM 5087 C CA . ILE A 1 639 ? -18.915 3.126 28.138 1.00 70.31 639 ILE A CA 1
ATOM 5088 C C . ILE A 1 639 ? -20.081 3.035 27.146 1.00 70.31 639 ILE A C 1
ATOM 5090 O O . ILE A 1 639 ? -21.075 3.750 27.283 1.00 70.31 639 ILE A O 1
ATOM 5094 N N . MET A 1 640 ? -19.936 2.198 26.119 1.00 66.62 640 MET A N 1
ATOM 5095 C CA . MET A 1 640 ? -20.955 2.025 25.085 1.00 66.62 640 MET A CA 1
ATOM 5096 C C . MET A 1 640 ? -22.135 1.193 25.598 1.00 66.62 640 MET A C 1
ATOM 5098 O O . MET A 1 640 ? -21.908 0.180 26.265 1.00 66.62 640 MET A O 1
ATOM 5102 N N . PRO A 1 641 ? -23.386 1.572 25.276 1.00 61.75 641 PRO A N 1
ATOM 5103 C CA . PRO A 1 641 ? -24.512 0.669 25.450 1.00 61.75 641 PRO A CA 1
ATOM 5104 C C . PRO A 1 641 ? -24.331 -0.544 24.524 1.00 61.75 641 PRO A C 1
ATOM 5106 O O . PRO A 1 641 ? -24.030 -0.402 23.341 1.00 61.75 641 PRO A O 1
ATOM 5109 N N . LEU A 1 642 ? -24.479 -1.741 25.085 1.00 66.06 642 LEU A N 1
ATOM 5110 C CA . LEU A 1 642 ? -24.502 -3.001 24.345 1.00 66.06 642 LEU A CA 1
ATOM 5111 C C . LEU A 1 642 ? -25.943 -3.287 23.885 1.00 66.06 642 LEU A C 1
ATOM 5113 O O . LEU A 1 642 ? -26.825 -3.245 24.748 1.00 66.06 642 LEU A O 1
ATOM 5117 N N . PRO A 1 643 ? -26.208 -3.654 22.613 1.00 63.72 643 PRO A N 1
ATOM 5118 C CA . PRO A 1 643 ? -25.382 -3.547 21.394 1.00 63.72 643 PRO A CA 1
ATOM 5119 C C . PRO A 1 643 ? -25.516 -2.174 20.683 1.00 63.72 643 PRO A C 1
ATOM 5121 O O . PRO A 1 643 ? -26.597 -1.588 20.676 1.00 63.72 643 PRO A O 1
ATOM 5124 N N . ASP A 1 644 ? -24.448 -1.687 20.027 1.00 68.50 644 ASP A N 1
ATOM 5125 C CA . ASP A 1 644 ? -24.499 -0.556 19.069 1.00 68.50 644 ASP A CA 1
ATOM 5126 C C . ASP A 1 644 ? -24.576 -1.120 17.644 1.00 68.50 644 ASP A C 1
ATOM 5128 O O . ASP A 1 644 ? -23.579 -1.201 16.914 1.00 68.50 644 ASP A O 1
ATOM 5132 N N . ASP A 1 645 ? -25.765 -1.607 17.284 1.00 65.88 645 ASP A N 1
ATOM 5133 C CA . ASP A 1 645 ? -26.007 -2.250 15.996 1.00 65.88 645 ASP A CA 1
ATOM 5134 C C . ASP A 1 645 ? -25.614 -1.316 14.839 1.00 65.88 645 ASP A C 1
ATOM 5136 O O . ASP A 1 645 ? -26.219 -0.271 14.593 1.00 65.88 645 ASP A O 1
ATOM 5140 N N . GLY A 1 646 ? -24.580 -1.716 14.092 1.00 81.75 646 GLY A N 1
ATOM 5141 C CA . GLY A 1 646 ? -24.135 -1.015 12.889 1.00 81.75 646 GLY A CA 1
ATOM 5142 C C . GLY A 1 646 ? -22.939 -0.077 13.063 1.00 81.75 646 GLY A C 1
ATOM 5143 O O . GLY A 1 646 ? -22.618 0.640 12.111 1.00 81.75 646 GLY A O 1
ATOM 5144 N N . TRP A 1 647 ? -22.224 -0.102 14.195 1.00 88.75 647 TRP A N 1
ATOM 5145 C CA . TRP A 1 647 ? -20.976 0.663 14.346 1.00 88.75 647 TRP A CA 1
ATOM 5146 C C . TRP A 1 647 ? -19.939 0.316 13.259 1.00 88.75 647 TRP A C 1
ATOM 5148 O O . TRP A 1 647 ? -19.296 1.213 12.709 1.00 88.75 647 TRP A O 1
ATOM 5158 N N . TRP A 1 648 ? -19.837 -0.965 12.873 1.00 89.12 648 TRP A N 1
ATOM 5159 C CA . TRP A 1 648 ? -18.970 -1.413 11.774 1.00 89.12 648 TRP A CA 1
ATOM 5160 C C . TRP A 1 648 ? -19.401 -0.829 10.418 1.00 89.12 648 TRP A C 1
ATOM 5162 O O . TRP A 1 648 ? -18.585 -0.469 9.565 1.00 89.12 648 TRP A O 1
ATOM 5172 N N . GLU A 1 649 ? -20.707 -0.699 10.200 1.00 88.56 649 GLU A N 1
ATOM 5173 C CA . GLU A 1 649 ? -21.246 -0.094 8.984 1.00 88.56 649 GLU A CA 1
ATOM 5174 C C . GLU A 1 649 ? -20.992 1.417 8.962 1.00 88.56 649 GLU A C 1
ATOM 5176 O O . GLU A 1 649 ? -20.696 1.981 7.907 1.00 88.56 649 GLU A O 1
ATOM 5181 N N . ASP A 1 650 ? -21.055 2.085 10.117 1.00 89.00 650 ASP A N 1
ATOM 5182 C CA . ASP A 1 650 ? -20.766 3.514 10.214 1.00 89.00 650 ASP A CA 1
ATOM 5183 C C . ASP A 1 650 ? -19.290 3.834 9.970 1.00 89.00 650 ASP A C 1
ATOM 5185 O O . ASP A 1 650 ? -18.977 4.701 9.146 1.00 89.00 650 ASP A O 1
ATOM 5189 N N . ILE A 1 651 ? -18.374 3.087 10.594 1.00 88.94 651 ILE A N 1
ATOM 5190 C CA . ILE A 1 651 ? -16.937 3.244 10.346 1.00 88.94 651 ILE A CA 1
ATOM 5191 C C . ILE A 1 651 ? -16.603 2.950 8.875 1.00 88.94 651 ILE A C 1
ATOM 5193 O O . ILE A 1 651 ? -15.896 3.738 8.243 1.00 88.94 651 ILE A O 1
ATOM 5197 N N . SER A 1 652 ? -17.207 1.914 8.278 1.00 86.00 652 SER A N 1
ATOM 5198 C CA . SER A 1 652 ? -17.041 1.585 6.853 1.00 86.00 652 SER A CA 1
ATOM 5199 C C . SER A 1 652 ? -17.541 2.716 5.944 1.00 86.00 652 SER A C 1
ATOM 5201 O O . SER A 1 652 ? -16.845 3.133 5.013 1.00 86.00 652 SER A O 1
ATOM 5203 N N . ARG A 1 653 ? -18.716 3.300 6.232 1.00 86.25 653 ARG A N 1
ATOM 5204 C CA . ARG A 1 653 ? -19.240 4.472 5.502 1.00 86.25 653 ARG A CA 1
ATOM 5205 C C . ARG A 1 653 ? -18.343 5.697 5.659 1.00 86.25 653 ARG A C 1
ATOM 5207 O O . ARG A 1 653 ? -18.152 6.445 4.696 1.00 86.25 653 ARG A O 1
ATOM 5214 N N . ARG A 1 654 ? -17.790 5.928 6.852 1.00 83.62 654 ARG A N 1
ATOM 5215 C CA . ARG A 1 654 ? -16.907 7.069 7.124 1.00 83.62 654 ARG A CA 1
ATOM 5216 C C . ARG A 1 654 ? -15.592 6.944 6.369 1.00 83.62 654 ARG A C 1
ATOM 5218 O O . ARG A 1 654 ? -15.191 7.905 5.713 1.00 83.62 654 ARG A O 1
ATOM 5225 N N . ILE A 1 655 ? -14.961 5.772 6.430 1.00 78.00 655 ILE A N 1
ATOM 5226 C CA . ILE A 1 655 ? -13.744 5.453 5.679 1.00 78.00 655 ILE A CA 1
ATOM 5227 C C . ILE A 1 655 ? -14.004 5.679 4.187 1.00 78.00 655 ILE A C 1
ATOM 5229 O O . ILE A 1 655 ? -13.257 6.417 3.543 1.00 78.00 655 ILE A O 1
ATOM 5233 N N . GLN A 1 656 ? -15.127 5.166 3.672 1.00 75.56 656 GLN A N 1
ATOM 5234 C CA . GLN A 1 656 ? -15.544 5.366 2.284 1.00 75.56 656 GLN A CA 1
ATOM 5235 C C . GLN A 1 656 ? -15.709 6.855 1.922 1.00 75.56 656 GLN A C 1
ATOM 5237 O O . GLN A 1 656 ? -15.262 7.292 0.861 1.00 75.56 656 GLN A O 1
ATOM 5242 N N . LYS A 1 657 ? -16.347 7.658 2.784 1.00 77.81 657 LYS A N 1
ATOM 5243 C CA . LYS A 1 657 ? -16.583 9.090 2.532 1.00 77.81 657 LYS A CA 1
ATOM 5244 C C . LYS A 1 657 ? -15.287 9.899 2.537 1.00 77.81 657 LYS A C 1
ATOM 5246 O O . LYS A 1 657 ? -15.083 10.715 1.641 1.00 77.81 657 LYS A O 1
ATOM 5251 N N . LEU A 1 658 ? -14.416 9.672 3.520 1.00 67.25 658 LEU A N 1
ATOM 5252 C CA . LEU A 1 658 ? -13.127 10.363 3.624 1.00 67.25 658 LEU A CA 1
ATOM 5253 C C . LEU A 1 658 ? -12.249 10.085 2.406 1.00 67.25 658 LEU A C 1
ATOM 5255 O O . LEU A 1 658 ? -11.586 10.990 1.908 1.00 67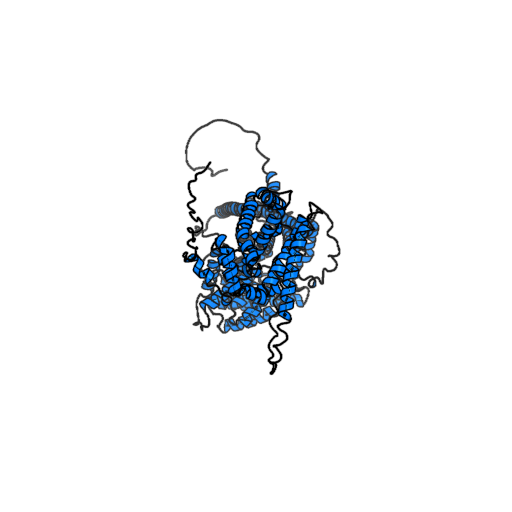.25 658 LEU A O 1
ATOM 5259 N N . GLY A 1 659 ? -12.330 8.870 1.869 1.00 61.59 659 GLY A N 1
ATOM 5260 C CA . GLY A 1 659 ? -11.632 8.513 0.647 1.00 61.59 659 GLY A CA 1
ATOM 5261 C C . GLY A 1 659 ? -12.068 9.214 -0.626 1.00 61.59 659 GLY A C 1
ATOM 5262 O O . GLY A 1 659 ? -11.314 9.214 -1.591 1.00 61.59 659 GLY A O 1
ATOM 5263 N N . ARG A 1 660 ? -13.257 9.819 -0.642 1.00 56.59 660 ARG A N 1
ATOM 5264 C CA . ARG A 1 660 ? -13.727 10.632 -1.770 1.00 56.59 660 ARG A CA 1
ATOM 5265 C C . ARG A 1 660 ? -13.302 12.096 -1.662 1.00 56.59 660 ARG A C 1
ATOM 5267 O O . ARG A 1 660 ? -13.247 12.776 -2.676 1.00 56.59 660 ARG A O 1
ATOM 5274 N N . MET A 1 661 ? -13.058 12.595 -0.448 1.00 33.25 661 MET A N 1
ATOM 5275 C CA . MET A 1 661 ? -12.867 14.028 -0.193 1.00 33.25 661 MET A CA 1
ATOM 5276 C C . MET A 1 661 ? -11.419 14.498 -0.314 1.00 33.25 661 MET A C 1
ATOM 5278 O O . MET A 1 661 ? -11.197 15.670 -0.595 1.00 33.25 661 MET A O 1
ATOM 5282 N N . SER A 1 662 ? -10.434 13.635 -0.067 1.00 34.81 662 SER A N 1
ATOM 5283 C CA . SER A 1 662 ? -9.053 14.095 0.093 1.00 34.81 662 SER A CA 1
ATOM 5284 C C . SER A 1 662 ? -8.278 14.276 -1.212 1.00 34.81 662 SER A C 1
ATOM 5286 O O . SER A 1 662 ? -7.202 14.858 -1.154 1.00 34.81 662 SER A O 1
ATOM 5288 N N . GLY A 1 663 ? -8.744 13.774 -2.367 1.00 34.31 663 GLY A N 1
ATOM 5289 C CA . GLY A 1 663 ? -7.960 13.777 -3.621 1.00 34.31 663 GLY A CA 1
ATOM 5290 C C . GLY A 1 663 ? -6.559 13.145 -3.493 1.00 34.31 663 GLY A C 1
ATOM 5291 O O . GLY A 1 663 ? -5.748 13.228 -4.409 1.00 34.31 663 GLY A O 1
ATOM 5292 N N . MET A 1 664 ? -6.264 12.546 -2.337 1.00 30.88 664 MET A N 1
ATOM 5293 C CA . MET A 1 664 ? -4.980 11.983 -1.969 1.00 30.88 664 MET A CA 1
ATOM 5294 C C . MET A 1 664 ? -4.816 10.648 -2.669 1.00 30.88 664 MET A C 1
ATOM 5296 O O . MET A 1 664 ? -5.808 9.958 -2.913 1.00 30.88 664 MET A O 1
ATOM 5300 N N . SER A 1 665 ? -3.552 10.307 -2.941 1.00 33.69 665 SER A N 1
ATOM 5301 C CA . SER A 1 665 ? -3.092 8.996 -3.392 1.00 33.69 665 SER A CA 1
ATOM 5302 C C . SER A 1 665 ? -4.084 7.902 -3.010 1.00 33.69 665 SER A C 1
ATOM 5304 O O . SER A 1 665 ? -4.347 7.657 -1.830 1.00 33.69 665 SER A O 1
ATOM 5306 N N . TYR A 1 666 ? -4.625 7.264 -4.043 1.00 37.09 666 TYR A N 1
ATOM 5307 C CA . TYR A 1 666 ? -5.592 6.170 -4.042 1.00 37.09 666 TYR A CA 1
ATOM 5308 C C . TYR A 1 666 ? -5.228 4.975 -3.123 1.00 37.09 666 TYR A C 1
ATOM 5310 O O . TYR A 1 666 ? -6.003 4.031 -3.030 1.00 37.09 666 TYR A O 1
ATOM 5318 N N . ALA A 1 667 ? -4.083 5.040 -2.434 1.00 33.00 667 ALA A N 1
ATOM 5319 C CA . ALA A 1 667 ? -3.409 4.111 -1.534 1.00 33.00 667 ALA A CA 1
ATOM 5320 C C . ALA A 1 667 ? -4.194 3.709 -0.277 1.00 33.00 667 ALA A C 1
ATOM 5322 O O . ALA A 1 667 ? -4.564 2.549 -0.129 1.00 33.00 667 ALA A O 1
ATOM 5323 N N . THR A 1 668 ? -4.630 4.647 0.566 1.00 29.95 668 THR A N 1
ATOM 5324 C CA . THR A 1 668 ? -5.271 4.263 1.839 1.00 29.95 668 THR A CA 1
ATOM 5325 C C . THR A 1 668 ? -6.653 3.621 1.653 1.00 29.95 668 THR A C 1
ATOM 5327 O O . THR A 1 668 ? -7.211 3.015 2.564 1.00 29.95 668 THR A O 1
ATOM 5330 N N . LEU A 1 669 ? -7.253 3.753 0.472 1.00 35.06 669 LEU A N 1
ATOM 5331 C CA . LEU A 1 669 ? -8.450 3.012 0.095 1.00 35.06 669 LEU A CA 1
ATOM 5332 C C . LEU A 1 669 ? -8.134 1.887 -0.894 1.00 35.06 669 LEU A C 1
ATOM 5334 O O . LEU A 1 669 ? -9.015 1.442 -1.605 1.00 35.06 669 LEU A O 1
ATOM 5338 N N . ARG A 1 670 ? -6.931 1.327 -0.948 1.00 46.19 670 ARG A N 1
ATOM 5339 C CA . ARG A 1 670 ? -6.693 0.142 -1.790 1.00 46.19 670 ARG A CA 1
ATOM 5340 C C . ARG A 1 670 ? -7.425 -1.098 -1.299 1.00 46.19 670 ARG A C 1
ATOM 5342 O O . ARG A 1 670 ? -7.710 -1.964 -2.106 1.00 46.19 670 ARG A O 1
ATOM 5349 N N . PHE A 1 671 ? -7.869 -1.106 -0.041 1.00 32.62 671 PHE A N 1
ATOM 5350 C CA . PHE A 1 671 ? -8.801 -2.102 0.498 1.00 32.62 671 PHE A CA 1
ATOM 5351 C C . PHE A 1 671 ? -10.295 -1.719 0.345 1.00 32.62 671 PHE A C 1
ATOM 5353 O O . PHE A 1 671 ? -11.152 -2.571 0.513 1.00 32.62 671 PHE A O 1
ATOM 5360 N N . SER A 1 672 ? -10.654 -0.458 0.037 1.00 29.61 672 SER A N 1
ATOM 5361 C CA . SER A 1 672 ? -12.059 0.043 0.079 1.00 29.61 672 SER A CA 1
ATOM 5362 C C . SER A 1 672 ? -12.510 0.980 -1.074 1.00 29.61 672 SER A C 1
ATOM 5364 O O . SER A 1 672 ? -13.698 1.164 -1.320 1.00 29.61 672 SER A O 1
ATOM 5366 N N . ASN A 1 673 ? -11.598 1.512 -1.876 1.00 31.95 673 ASN A N 1
ATOM 5367 C CA . ASN A 1 673 ? -11.759 2.178 -3.184 1.00 31.95 673 ASN A CA 1
ATOM 5368 C C . ASN A 1 673 ? -11.376 1.261 -4.353 1.00 31.95 673 ASN A C 1
ATOM 5370 O O . ASN A 1 673 ? -11.412 1.692 -5.504 1.00 31.95 673 ASN A O 1
ATOM 5374 N N . LEU A 1 674 ? -11.238 -0.037 -4.089 1.00 34.91 674 LEU A N 1
ATOM 5375 C CA . LEU A 1 674 ? -11.571 -1.103 -5.039 1.00 34.91 674 LEU A CA 1
ATOM 5376 C C . LEU A 1 674 ? -12.981 -0.927 -5.688 1.00 34.91 674 LEU A C 1
ATOM 5378 O O . LEU A 1 674 ? -13.351 -1.670 -6.588 1.00 34.91 674 LEU A O 1
ATOM 5382 N N . CYS A 1 675 ? -13.795 0.052 -5.249 1.00 35.03 675 CYS A N 1
ATOM 5383 C CA . CYS A 1 675 ? -15.253 -0.071 -5.224 1.00 35.03 675 CYS A CA 1
ATOM 5384 C C . CYS A 1 675 ? -16.068 1.112 -5.752 1.00 35.03 675 CYS A C 1
ATOM 5386 O O . CYS A 1 675 ? -17.292 1.014 -5.722 1.00 35.03 675 CYS A O 1
ATOM 5388 N N . LEU A 1 676 ? -15.470 2.240 -6.160 1.00 29.72 676 LEU A N 1
ATOM 5389 C CA . LEU A 1 676 ? -16.232 3.499 -6.264 1.00 29.72 676 LEU A CA 1
ATOM 5390 C C . LEU A 1 676 ? -16.284 4.218 -7.618 1.00 29.72 676 LEU A C 1
ATOM 5392 O O . LEU A 1 676 ? -16.725 5.363 -7.660 1.00 29.72 676 LEU A O 1
ATOM 5396 N N . SER A 1 677 ? -15.999 3.541 -8.729 1.00 26.02 677 SER A N 1
ATOM 5397 C CA . SER A 1 677 ? -16.235 4.102 -10.075 1.00 26.02 677 SER A CA 1
ATOM 5398 C C . SER A 1 677 ? -17.465 3.531 -10.791 1.00 26.02 677 SER A C 1
ATOM 5400 O O . SER A 1 677 ? -17.493 3.544 -12.011 1.00 26.02 677 SER A O 1
ATOM 5402 N N . PHE A 1 678 ? -18.476 3.031 -10.071 1.00 29.31 678 PHE A N 1
ATOM 5403 C CA . PHE A 1 678 ? -19.769 2.670 -10.664 1.00 29.31 678 PHE A CA 1
ATOM 5404 C C . PHE A 1 678 ? -20.920 2.879 -9.666 1.00 29.31 678 PHE A C 1
ATOM 5406 O O . PHE A 1 678 ? -21.059 2.141 -8.695 1.00 29.31 678 PHE A O 1
ATOM 5413 N N . CYS A 1 679 ? -21.766 3.874 -9.935 1.00 25.58 679 CYS A N 1
ATOM 5414 C CA . CYS A 1 679 ? -23.202 3.763 -9.686 1.00 25.58 679 CYS A CA 1
ATOM 5415 C C . CYS A 1 679 ? -23.825 3.495 -11.062 1.00 25.58 679 CYS A C 1
ATOM 5417 O O . CYS A 1 679 ? -23.783 4.383 -11.909 1.00 25.58 679 CYS A O 1
ATOM 5419 N N . VAL A 1 680 ? -24.346 2.293 -11.310 1.00 28.14 680 VAL A N 1
ATOM 5420 C CA . VAL A 1 680 ? -25.125 1.970 -12.523 1.00 28.14 680 VAL A CA 1
ATOM 5421 C C . VAL A 1 680 ? -26.431 1.312 -12.068 1.00 28.14 680 VAL A C 1
ATOM 5423 O O . VAL A 1 680 ? -26.390 0.604 -11.059 1.00 28.14 680 VAL A O 1
ATOM 5426 N N . PRO A 1 681 ? -27.571 1.577 -12.737 1.00 27.73 681 PRO A N 1
ATOM 5427 C CA . PRO A 1 681 ? -28.877 1.047 -12.345 1.00 27.73 681 PRO A CA 1
ATOM 5428 C C . PRO A 1 681 ? -28.925 -0.483 -12.446 1.00 27.73 681 PRO A C 1
ATOM 5430 O O . PRO A 1 681 ? -28.117 -1.084 -13.157 1.00 27.73 681 PRO A O 1
ATOM 5433 N N . ASP A 1 682 ? -29.876 -1.090 -11.737 1.00 27.62 682 ASP A N 1
ATOM 5434 C CA . ASP A 1 682 ? -30.101 -2.539 -11.706 1.00 27.62 682 ASP A CA 1
ATOM 5435 C C . ASP A 1 682 ? -30.193 -3.163 -13.119 1.00 27.62 682 ASP A C 1
ATOM 5437 O O . ASP A 1 682 ? -30.754 -2.548 -14.031 1.00 27.62 682 ASP A O 1
ATOM 5441 N N . PRO A 1 683 ? -29.664 -4.385 -13.328 1.00 30.81 683 PRO A N 1
ATOM 5442 C CA . PRO A 1 683 ? -29.787 -5.087 -14.601 1.00 30.81 683 PRO A CA 1
ATOM 5443 C C . PRO A 1 683 ? -31.227 -5.587 -14.836 1.00 30.81 683 PRO A C 1
ATOM 5445 O O . PRO A 1 683 ? -31.886 -6.007 -13.879 1.00 30.81 683 PRO A O 1
ATOM 5448 N N . PRO A 1 684 ? -31.714 -5.612 -16.092 1.00 30.12 684 PRO A N 1
ATOM 5449 C CA . PRO A 1 684 ? -32.936 -6.328 -16.433 1.00 30.12 684 PRO A CA 1
ATOM 5450 C C . PRO A 1 684 ? -32.727 -7.845 -16.288 1.00 30.12 684 PRO A C 1
ATOM 5452 O O . PRO A 1 684 ? -31.605 -8.354 -16.320 1.00 30.12 684 PRO A O 1
ATOM 5455 N N . SER A 1 685 ? -33.826 -8.558 -16.053 1.00 33.31 685 SER A N 1
ATOM 5456 C CA . SER A 1 685 ? -33.872 -9.980 -15.710 1.00 33.31 685 SER A CA 1
ATOM 5457 C C . SER A 1 685 ? -33.193 -10.902 -16.729 1.00 33.31 685 SER A C 1
ATOM 5459 O O . SER A 1 685 ? -33.253 -10.673 -17.932 1.00 33.31 685 SER A O 1
ATOM 5461 N N . ARG A 1 686 ? -32.604 -11.976 -16.184 1.00 38.78 686 ARG A N 1
ATOM 5462 C CA . ARG A 1 686 ? -31.945 -13.114 -16.843 1.00 38.78 686 ARG A CA 1
ATOM 5463 C C . ARG A 1 686 ? -32.756 -13.658 -18.024 1.00 38.78 686 ARG A C 1
ATOM 5465 O O . ARG A 1 686 ? -33.764 -14.302 -17.782 1.00 38.78 686 ARG A O 1
ATOM 5472 N N . ASP A 1 687 ? -32.284 -13.424 -19.243 1.00 38.81 687 ASP A N 1
ATOM 5473 C CA . ASP A 1 687 ? -32.253 -14.408 -20.334 1.00 38.81 687 ASP A CA 1
ATOM 5474 C C . ASP A 1 687 ? -31.545 -13.790 -21.549 1.00 38.81 687 ASP A C 1
ATOM 5476 O O . ASP A 1 687 ? -32.102 -12.912 -22.199 1.00 38.81 687 ASP A O 1
ATOM 5480 N N . THR A 1 688 ? -30.296 -14.220 -21.794 1.00 37.34 688 THR A N 1
ATOM 5481 C CA . THR A 1 688 ? -29.545 -14.315 -23.076 1.00 37.34 688 THR A CA 1
ATOM 5482 C C . THR A 1 688 ? -28.029 -14.190 -22.834 1.00 37.34 688 THR A C 1
ATOM 5484 O O . THR A 1 688 ? -27.522 -13.210 -22.293 1.00 37.34 688 THR A O 1
ATOM 5487 N N . SER A 1 689 ? -27.267 -15.210 -23.240 1.00 41.16 689 SER A N 1
ATOM 5488 C CA . SER A 1 689 ? -25.797 -15.253 -23.135 1.00 41.16 689 SER A CA 1
ATOM 5489 C C . SER A 1 689 ? -25.086 -14.316 -24.123 1.00 41.16 689 SER A C 1
ATOM 5491 O O . SER A 1 689 ? -23.959 -13.893 -23.866 1.00 41.16 689 SER A O 1
ATOM 5493 N N . ALA A 1 690 ? -25.748 -13.945 -25.223 1.00 40.06 690 ALA A N 1
ATOM 5494 C CA . ALA A 1 690 ? -25.234 -12.995 -26.209 1.00 40.06 690 ALA A CA 1
ATOM 5495 C C . ALA A 1 690 ? -25.148 -11.567 -25.643 1.00 40.06 690 ALA A C 1
ATOM 5497 O O . ALA A 1 690 ? -24.133 -10.897 -25.827 1.00 40.06 690 ALA A O 1
ATOM 5498 N N . ASP A 1 691 ? -26.144 -11.149 -24.858 1.00 41.19 691 ASP A N 1
ATOM 5499 C CA . ASP A 1 691 ? -26.172 -9.833 -24.212 1.00 41.19 691 ASP A CA 1
ATOM 5500 C C . ASP A 1 691 ? -25.104 -9.715 -23.118 1.00 41.19 691 ASP A C 1
ATOM 5502 O O . ASP A 1 691 ? -24.548 -8.638 -22.908 1.00 41.19 691 ASP A O 1
ATOM 5506 N N . ALA A 1 692 ? -24.738 -10.827 -22.468 1.00 39.53 692 ALA A N 1
ATOM 5507 C CA . ALA A 1 692 ? -23.628 -10.865 -21.519 1.00 39.53 692 ALA A CA 1
ATOM 5508 C C . ALA A 1 692 ? -22.277 -10.642 -22.216 1.00 39.53 692 ALA A C 1
ATOM 5510 O O . ALA A 1 692 ? -21.486 -9.828 -21.742 1.00 39.53 692 ALA A O 1
ATOM 5511 N N . LEU A 1 693 ? -22.029 -11.289 -23.362 1.00 40.62 693 LEU A N 1
ATOM 5512 C CA . LEU A 1 693 ? -20.803 -11.094 -24.145 1.00 40.62 693 LEU A CA 1
ATOM 5513 C C . LEU A 1 693 ? -20.749 -9.687 -24.763 1.00 40.62 693 LEU A C 1
ATOM 5515 O O . LEU A 1 693 ? -19.711 -9.031 -24.747 1.00 40.62 693 LEU A O 1
ATOM 5519 N N . GLN A 1 694 ? -21.886 -9.177 -25.242 1.00 42.50 694 GLN A N 1
ATOM 5520 C CA . GLN A 1 694 ? -21.997 -7.832 -25.806 1.00 42.50 694 GLN A CA 1
ATOM 5521 C C . GLN A 1 694 ? -21.858 -6.749 -24.725 1.00 42.50 694 GLN A C 1
ATOM 5523 O O . GLN A 1 694 ? -21.206 -5.730 -24.954 1.00 42.50 694 GLN A O 1
ATOM 5528 N N . MET A 1 695 ? -22.365 -6.989 -23.510 1.00 41.22 695 MET A N 1
ATOM 5529 C CA . MET A 1 695 ? -22.093 -6.149 -22.343 1.00 41.22 695 MET A CA 1
ATOM 5530 C C . MET A 1 695 ? -20.644 -6.240 -21.888 1.00 41.22 695 MET A C 1
ATOM 5532 O O . MET A 1 695 ? -20.095 -5.211 -21.509 1.00 41.22 695 MET A O 1
ATOM 5536 N N . VAL A 1 696 ? -20.018 -7.420 -21.898 1.00 41.00 696 VAL A N 1
ATOM 5537 C CA . VAL A 1 696 ? -18.586 -7.572 -21.599 1.00 41.00 696 VAL A CA 1
ATOM 5538 C C . VAL A 1 696 ? -17.766 -6.785 -22.618 1.00 41.00 696 VAL A C 1
ATOM 5540 O O . VAL A 1 696 ? -16.925 -5.998 -22.205 1.00 41.00 696 VAL A O 1
ATOM 5543 N N . ASN A 1 697 ? -18.093 -6.859 -23.909 1.00 41.44 697 ASN A N 1
ATOM 5544 C CA . ASN A 1 697 ? -17.425 -6.106 -24.974 1.00 41.44 697 ASN A CA 1
ATOM 5545 C C . ASN A 1 697 ? -17.661 -4.588 -24.872 1.00 41.44 697 ASN A C 1
ATOM 5547 O O . ASN A 1 697 ? -16.722 -3.799 -24.985 1.00 41.44 697 ASN A O 1
ATOM 5551 N N . TYR A 1 698 ? -18.890 -4.151 -24.580 1.00 42.53 698 TYR A N 1
ATOM 5552 C CA . TYR A 1 698 ? -19.214 -2.737 -24.355 1.00 42.53 698 TYR A CA 1
ATOM 5553 C C . TYR A 1 698 ? -18.525 -2.186 -23.094 1.00 42.53 698 TYR A C 1
ATOM 5555 O O . TYR A 1 698 ? -17.965 -1.086 -23.097 1.00 42.53 698 TYR A O 1
ATOM 5563 N N . ARG A 1 699 ? -18.498 -2.973 -22.011 1.00 40.31 699 ARG A N 1
ATOM 5564 C CA . ARG A 1 699 ? -17.814 -2.633 -20.754 1.00 40.31 699 ARG A CA 1
ATOM 5565 C C . ARG A 1 699 ? -16.298 -2.661 -20.912 1.00 40.31 699 ARG A C 1
ATOM 5567 O O . ARG A 1 699 ? -15.643 -1.785 -20.352 1.00 40.31 699 ARG A O 1
ATOM 5574 N N . ALA A 1 700 ? -15.751 -3.586 -21.695 1.00 40.12 700 ALA A N 1
ATOM 5575 C CA . ALA A 1 700 ? -14.337 -3.661 -22.043 1.00 40.12 700 ALA A CA 1
ATOM 5576 C C . ALA A 1 700 ? -13.905 -2.467 -22.903 1.00 40.12 700 ALA A C 1
ATOM 5578 O O . ALA A 1 700 ? -12.831 -1.924 -22.677 1.00 40.12 700 ALA A O 1
ATOM 5579 N N . SER A 1 701 ? -14.759 -1.989 -23.815 1.00 40.16 701 SER A N 1
ATOM 5580 C CA . SER A 1 701 ? -14.493 -0.811 -24.654 1.00 40.16 701 SER A CA 1
ATOM 5581 C C . SER A 1 701 ? -14.457 0.509 -23.859 1.00 40.16 701 SER A C 1
ATOM 5583 O O . SER A 1 701 ? -13.545 1.318 -24.032 1.00 40.16 701 SER A O 1
ATOM 5585 N N . ASN A 1 702 ? -15.377 0.710 -22.908 1.00 42.44 702 ASN A N 1
ATOM 5586 C CA . ASN A 1 702 ? -15.338 1.884 -22.018 1.00 42.44 702 ASN A CA 1
ATOM 5587 C C . ASN A 1 702 ? -14.196 1.796 -20.990 1.00 42.44 702 ASN A C 1
ATOM 5589 O O . ASN A 1 702 ? -13.485 2.771 -20.754 1.00 42.44 702 ASN A O 1
ATOM 5593 N N . SER A 1 703 ? -13.956 0.600 -20.447 1.00 41.84 703 SER A N 1
ATOM 5594 C CA . SER A 1 703 ? -12.797 0.305 -19.596 1.00 41.84 703 SER A CA 1
ATOM 5595 C C . SER A 1 703 ? -11.471 0.526 -20.324 1.00 41.84 703 SER A C 1
ATOM 5597 O O . SER A 1 703 ? -10.503 0.977 -19.721 1.00 41.84 703 SER A O 1
ATOM 5599 N N . TRP A 1 704 ? -11.435 0.261 -21.632 1.00 42.81 704 TRP A N 1
ATOM 5600 C CA . TRP A 1 704 ? -10.296 0.514 -22.507 1.00 42.81 704 TRP A CA 1
ATOM 5601 C C . TRP A 1 704 ? -10.006 2.005 -22.648 1.00 42.81 704 TRP A C 1
ATOM 5603 O O . TRP A 1 704 ? -8.850 2.393 -22.519 1.00 42.81 704 TRP A O 1
ATOM 5613 N N . GLN A 1 705 ? -11.017 2.855 -22.850 1.00 45.84 705 GLN A N 1
ATOM 5614 C CA . GLN A 1 705 ? -10.782 4.301 -22.909 1.00 45.84 705 GLN A CA 1
ATOM 5615 C C . GLN A 1 705 ? -10.277 4.859 -21.575 1.00 45.84 705 GLN A C 1
ATOM 5617 O O . GLN A 1 705 ? -9.383 5.701 -21.580 1.00 45.84 705 GLN A O 1
ATOM 5622 N N . GLU A 1 706 ? -10.768 4.350 -20.442 1.00 45.53 706 GLU A N 1
ATOM 5623 C CA . GLU A 1 706 ? -10.274 4.731 -19.113 1.00 45.53 706 GLU A CA 1
ATOM 5624 C C . GLU A 1 706 ? -8.853 4.218 -18.840 1.00 45.53 706 GLU A C 1
ATOM 5626 O O . GLU A 1 706 ? -8.021 4.961 -18.324 1.00 45.53 706 GLU A O 1
ATOM 5631 N N . LEU A 1 707 ? -8.546 2.971 -19.212 1.00 43.09 707 LEU A N 1
ATOM 5632 C CA . LEU A 1 707 ? -7.219 2.370 -19.063 1.00 43.09 707 LEU A CA 1
ATOM 5633 C C . LEU A 1 707 ? -6.191 3.073 -19.956 1.00 43.09 707 LEU A C 1
ATOM 5635 O O . LEU A 1 707 ? -5.105 3.407 -19.496 1.00 43.09 707 LEU A O 1
ATOM 5639 N N . VAL A 1 708 ? -6.548 3.364 -21.206 1.00 47.94 708 VAL A N 1
ATOM 5640 C CA . VAL A 1 708 ? -5.715 4.128 -22.141 1.00 47.94 708 VAL A CA 1
ATOM 5641 C C . VAL A 1 708 ? -5.553 5.564 -21.675 1.00 47.94 708 VAL A C 1
ATOM 5643 O O . VAL A 1 708 ? -4.441 6.072 -21.719 1.00 47.94 708 VAL A O 1
ATOM 5646 N N . ALA A 1 709 ? -6.609 6.225 -21.197 1.00 50.00 709 ALA A N 1
ATOM 5647 C CA . ALA A 1 709 ? -6.502 7.568 -20.630 1.00 50.00 709 ALA A CA 1
ATOM 5648 C C . ALA A 1 709 ? -5.601 7.585 -19.389 1.00 50.00 709 ALA A C 1
ATOM 5650 O O . ALA A 1 709 ? -4.811 8.507 -19.224 1.00 50.00 709 ALA A O 1
ATOM 5651 N N . MET A 1 710 ? -5.662 6.545 -18.558 1.00 45.66 710 MET A N 1
ATOM 5652 C CA . MET A 1 710 ? -4.829 6.407 -17.370 1.00 45.66 710 MET A CA 1
ATOM 5653 C C . MET A 1 710 ? -3.361 6.105 -17.719 1.00 45.66 710 MET A C 1
ATOM 5655 O O . MET A 1 710 ? -2.480 6.773 -17.185 1.00 45.66 710 MET A O 1
ATOM 5659 N N . ILE A 1 711 ? -3.089 5.185 -18.655 1.00 43.56 711 ILE A N 1
ATOM 5660 C CA . ILE A 1 711 ? -1.738 4.914 -19.186 1.00 43.56 711 ILE A CA 1
ATOM 5661 C C . ILE A 1 711 ? -1.174 6.167 -19.874 1.00 43.56 711 ILE A C 1
ATOM 5663 O O . ILE A 1 711 ? -0.012 6.502 -19.676 1.00 43.56 711 ILE A O 1
ATOM 5667 N N . ARG A 1 712 ? -2.003 6.915 -20.613 1.00 45.56 712 ARG A N 1
ATOM 5668 C CA . ARG A 1 712 ? -1.637 8.207 -21.223 1.00 45.56 712 ARG A CA 1
ATOM 5669 C C . ARG A 1 712 ? -1.461 9.337 -20.205 1.00 45.56 712 ARG A C 1
ATOM 5671 O O . ARG A 1 712 ? -0.779 10.308 -20.506 1.00 45.56 712 ARG A O 1
ATOM 5678 N N . SER A 1 713 ? -2.071 9.231 -19.022 1.00 41.66 713 SER A N 1
ATOM 5679 C CA . SER A 1 713 ? -1.906 10.184 -17.913 1.00 41.66 713 SER A CA 1
ATOM 5680 C C . SER A 1 713 ? -0.723 9.860 -16.993 1.00 41.66 713 SER A C 1
ATOM 5682 O O . SER A 1 713 ? -0.441 10.622 -16.067 1.00 41.66 713 SER A O 1
ATOM 5684 N N . ALA A 1 714 ? -0.042 8.733 -17.222 1.00 38.50 714 ALA A N 1
ATOM 5685 C CA . ALA A 1 714 ? 1.168 8.362 -16.505 1.00 38.50 714 ALA A CA 1
ATOM 5686 C C . ALA A 1 714 ? 2.340 9.307 -16.887 1.00 38.50 714 ALA A C 1
ATOM 5688 O O . ALA A 1 714 ? 2.308 9.911 -17.961 1.00 38.50 714 ALA A O 1
ATOM 5689 N N . PRO A 1 715 ? 3.355 9.501 -16.016 1.00 38.34 715 PRO A N 1
ATOM 5690 C CA . PRO A 1 715 ? 4.458 10.441 -16.256 1.00 38.34 715 PRO A CA 1
ATOM 5691 C C . PRO A 1 715 ? 5.129 10.273 -17.639 1.00 38.34 715 PRO A C 1
ATOM 5693 O O . PRO A 1 715 ? 5.298 9.156 -18.111 1.00 38.34 715 PRO A O 1
ATOM 5696 N N . SER A 1 716 ? 5.517 11.378 -18.294 1.00 41.88 716 SER A N 1
ATOM 5697 C CA . SER A 1 716 ? 5.771 11.431 -19.754 1.00 41.88 716 SER A CA 1
ATOM 5698 C C . SER A 1 716 ? 6.902 10.540 -20.306 1.00 41.88 716 SER A C 1
ATOM 5700 O O . SER A 1 716 ? 6.921 10.234 -21.495 1.00 41.88 716 SER A O 1
ATOM 5702 N N . ASN A 1 717 ? 7.806 10.047 -19.456 1.00 39.25 717 ASN A N 1
ATOM 5703 C CA . ASN A 1 717 ? 8.792 9.017 -19.799 1.00 39.25 717 ASN A CA 1
ATOM 5704 C C . ASN A 1 717 ? 8.152 7.651 -20.141 1.00 39.25 717 ASN A C 1
ATOM 5706 O O . ASN A 1 717 ? 8.834 6.762 -20.644 1.00 39.25 717 ASN A O 1
ATOM 5710 N N . ILE A 1 718 ? 6.844 7.499 -19.903 1.00 41.84 718 ILE A N 1
ATOM 5711 C CA . ILE A 1 718 ? 6.027 6.315 -20.199 1.00 41.84 718 ILE A CA 1
ATOM 5712 C C . ILE A 1 718 ? 5.371 6.405 -21.586 1.00 41.84 718 ILE A C 1
ATOM 5714 O O . ILE A 1 718 ? 5.197 5.387 -22.258 1.00 41.84 718 ILE A O 1
ATOM 5718 N N . THR A 1 719 ? 5.046 7.610 -22.056 1.00 38.31 719 THR A N 1
ATOM 5719 C CA . THR A 1 719 ? 4.287 7.816 -23.298 1.00 38.31 719 THR A CA 1
ATOM 5720 C C . THR A 1 719 ? 5.153 7.638 -24.543 1.00 38.31 719 THR A C 1
ATOM 5722 O O . THR A 1 719 ? 4.712 7.000 -25.493 1.00 38.31 719 THR A O 1
ATOM 5725 N N . THR A 1 720 ? 6.415 8.078 -24.521 1.00 38.00 720 THR A N 1
ATOM 5726 C CA . THR A 1 720 ? 7.319 8.012 -25.688 1.00 38.00 720 THR A CA 1
ATOM 5727 C C . THR A 1 720 ? 7.706 6.577 -26.076 1.00 38.00 720 THR A C 1
ATOM 5729 O O . THR A 1 720 ? 7.869 6.270 -27.255 1.00 38.00 720 THR A O 1
ATOM 5732 N N . LEU A 1 721 ? 7.814 5.671 -25.095 1.00 36.31 721 LEU A N 1
ATOM 5733 C CA . LEU A 1 721 ? 8.091 4.240 -25.306 1.00 36.31 721 LEU A CA 1
ATOM 5734 C C . LEU A 1 721 ? 6.850 3.476 -25.798 1.00 36.31 721 LEU A C 1
ATOM 5736 O O . LEU A 1 721 ? 6.969 2.565 -26.615 1.00 36.31 721 LEU A O 1
ATOM 5740 N N . ALA A 1 722 ? 5.659 3.875 -25.342 1.00 35.94 722 ALA A N 1
ATOM 5741 C CA . ALA A 1 722 ? 4.395 3.339 -25.833 1.00 35.94 722 ALA A CA 1
ATOM 5742 C C . ALA A 1 722 ? 4.120 3.805 -27.276 1.00 35.94 722 ALA A C 1
ATOM 5744 O O . ALA A 1 722 ? 3.833 2.988 -28.148 1.00 35.94 722 ALA A O 1
ATOM 5745 N N . GLU A 1 723 ? 4.274 5.099 -27.565 1.00 36.34 723 GLU A N 1
ATOM 5746 C CA . GLU A 1 723 ? 4.012 5.691 -28.885 1.00 36.34 723 GLU A CA 1
ATOM 5747 C C . GLU A 1 723 ? 4.922 5.123 -29.988 1.00 36.34 723 GLU A C 1
ATOM 5749 O O . GLU A 1 723 ? 4.457 4.922 -31.110 1.00 36.34 723 GLU A O 1
ATOM 5754 N N . GLY A 1 724 ? 6.169 4.756 -29.664 1.00 35.06 724 GLY A N 1
ATOM 5755 C CA . GLY A 1 724 ? 7.087 4.091 -30.599 1.00 35.06 724 GLY A CA 1
ATOM 5756 C C . GLY A 1 724 ? 6.672 2.667 -31.005 1.00 35.06 724 GLY A C 1
ATOM 5757 O O . GLY A 1 724 ? 6.932 2.261 -32.135 1.00 35.06 724 GLY A O 1
ATOM 5758 N N . HIS A 1 725 ? 5.983 1.924 -30.130 1.00 34.28 725 HIS A N 1
ATOM 5759 C CA . HIS A 1 725 ? 5.457 0.586 -30.440 1.00 34.28 725 HIS A CA 1
ATOM 5760 C C . HIS A 1 725 ? 4.053 0.622 -31.074 1.00 34.28 725 HIS A C 1
ATOM 5762 O O . HIS A 1 725 ? 3.724 -0.261 -31.863 1.00 34.28 725 HIS A O 1
ATOM 5768 N N . PHE A 1 726 ? 3.239 1.650 -30.800 1.00 34.66 726 PHE A N 1
ATOM 5769 C CA . PHE A 1 726 ? 1.886 1.785 -31.368 1.00 34.66 726 PHE A CA 1
ATOM 5770 C C . PHE A 1 726 ? 1.856 2.296 -32.821 1.00 34.66 726 PHE A C 1
ATOM 5772 O O . PHE A 1 726 ? 0.867 2.077 -33.521 1.00 34.66 726 PHE A O 1
ATOM 5779 N N . PHE A 1 727 ? 2.929 2.928 -33.313 1.00 29.67 727 PHE A N 1
ATOM 5780 C CA . PHE A 1 727 ? 3.010 3.403 -34.703 1.00 29.67 727 PHE A CA 1
ATOM 5781 C C . PHE A 1 727 ? 3.302 2.302 -35.742 1.00 29.67 727 PHE A C 1
ATOM 5783 O O . PHE A 1 727 ? 3.178 2.562 -36.937 1.00 29.67 727 PHE A O 1
ATOM 5790 N N . PHE A 1 728 ? 3.635 1.075 -35.323 1.00 28.02 728 PHE A N 1
ATOM 5791 C CA . PHE A 1 728 ? 3.977 -0.021 -36.243 1.00 28.02 728 PHE A CA 1
ATOM 5792 C C . PHE A 1 728 ? 2.804 -0.932 -36.656 1.00 28.02 728 PHE A C 1
ATOM 5794 O O . PHE A 1 728 ? 2.983 -1.763 -37.539 1.00 28.02 728 PHE A O 1
ATOM 5801 N N . GLU A 1 729 ? 1.600 -0.762 -36.093 1.00 30.38 729 GLU A N 1
ATOM 5802 C CA . GLU A 1 729 ? 0.430 -1.619 -36.397 1.00 30.38 729 GLU A CA 1
ATOM 5803 C C . GLU A 1 729 ? -0.747 -0.893 -37.086 1.00 30.38 729 GLU A C 1
ATOM 5805 O O . GLU A 1 729 ? -1.813 -1.474 -37.262 1.00 30.38 729 GLU A O 1
ATOM 5810 N N . THR A 1 730 ? -0.578 0.357 -37.538 1.00 26.55 730 THR A N 1
ATOM 5811 C CA . THR A 1 730 ? -1.618 1.092 -38.305 1.00 26.55 730 THR A CA 1
ATOM 5812 C C . THR A 1 730 ? -1.314 1.258 -39.798 1.00 26.55 730 THR A C 1
ATOM 5814 O O . THR A 1 730 ? -2.042 1.952 -40.503 1.00 26.55 730 THR A O 1
ATOM 5817 N N . SER A 1 731 ? -0.283 0.589 -40.319 1.00 28.28 731 SER A N 1
ATOM 5818 C CA . SER A 1 731 ? 0.137 0.670 -41.725 1.00 28.28 731 SER A CA 1
ATOM 5819 C C . SER A 1 731 ? -0.125 -0.612 -42.520 1.00 28.28 731 SER A C 1
ATOM 5821 O O . SER A 1 731 ? 0.713 -1.032 -43.309 1.00 28.28 731 SER A O 1
ATOM 5823 N N . LEU A 1 732 ? -1.297 -1.230 -42.375 1.00 32.09 732 LEU A N 1
ATOM 5824 C CA . LEU A 1 732 ? -1.789 -2.199 -43.356 1.00 32.09 732 LEU A CA 1
ATOM 5825 C C . LEU A 1 732 ? -3.276 -1.947 -43.618 1.00 32.09 732 LEU A C 1
ATOM 5827 O O . LEU A 1 732 ? -4.044 -1.719 -42.694 1.00 32.09 732 LEU A O 1
ATOM 5831 N N . THR A 1 733 ? -3.630 -1.994 -44.903 1.00 34.22 733 THR A N 1
ATOM 5832 C CA . THR A 1 733 ? -4.943 -1.752 -45.531 1.00 34.22 733 THR A CA 1
ATOM 5833 C C . THR A 1 733 ? -5.374 -0.293 -45.731 1.00 34.22 733 THR A C 1
ATOM 5835 O O . THR A 1 733 ? -6.334 0.178 -45.131 1.00 34.22 733 THR A O 1
ATOM 5838 N N . SER A 1 734 ? -4.766 0.392 -46.703 1.00 27.14 734 SER A N 1
ATOM 5839 C CA . SER A 1 734 ? -5.561 1.227 -47.615 1.00 27.14 734 SER A CA 1
ATOM 5840 C C . SER A 1 734 ? -4.864 1.361 -48.964 1.00 27.14 734 SER A C 1
ATOM 5842 O O . SER A 1 734 ? -4.122 2.307 -49.200 1.00 27.14 734 SER A O 1
ATOM 5844 N N . ASP A 1 735 ? -5.118 0.421 -49.866 1.00 28.17 735 ASP A N 1
ATOM 5845 C CA . ASP A 1 735 ? -5.018 0.721 -51.285 1.00 28.17 735 ASP A CA 1
ATOM 5846 C C . ASP A 1 735 ? -6.066 -0.087 -52.047 1.00 28.17 735 ASP A C 1
ATOM 5848 O O . ASP A 1 735 ? -6.166 -1.299 -51.894 1.00 28.17 735 ASP A O 1
ATOM 5852 N N . HIS A 1 736 ? -6.811 0.643 -52.882 1.00 31.58 736 HIS A N 1
ATOM 5853 C CA . HIS A 1 736 ? -7.860 0.213 -53.816 1.00 31.58 736 HIS A CA 1
ATOM 5854 C C . HIS A 1 736 ? -9.281 0.166 -53.242 1.00 31.58 736 HIS A C 1
ATOM 5856 O O . HIS A 1 736 ? -9.759 -0.874 -52.820 1.00 31.58 736 HIS A O 1
ATOM 5862 N N . PHE A 1 737 ? -9.977 1.308 -53.295 1.00 26.00 737 PHE A N 1
ATOM 5863 C CA . PHE A 1 737 ? -11.244 1.478 -54.029 1.00 26.00 737 PHE A CA 1
ATOM 5864 C C . PHE A 1 737 ? -11.706 2.945 -53.901 1.00 26.00 737 PHE A C 1
ATOM 5866 O O . PHE A 1 737 ? -12.070 3.407 -52.825 1.00 26.00 737 PHE A O 1
ATOM 5873 N N . ARG A 1 738 ? -11.694 3.697 -55.011 1.00 33.84 738 ARG A N 1
ATOM 5874 C CA . ARG A 1 738 ? -12.555 4.886 -55.183 1.00 33.84 738 ARG A CA 1
ATOM 5875 C C . ARG A 1 738 ? -13.927 4.394 -55.661 1.00 33.84 738 ARG A C 1
ATOM 5877 O O . ARG A 1 738 ? -13.961 3.452 -56.455 1.00 33.84 738 ARG A O 1
ATOM 5884 N N . PRO A 1 739 ? -15.037 5.038 -55.260 1.00 35.31 739 PRO A N 1
ATOM 5885 C CA . PRO A 1 739 ? -15.604 6.041 -56.166 1.00 35.31 739 PRO A CA 1
ATOM 5886 C C . PRO A 1 739 ? -16.271 7.253 -55.490 1.00 35.31 739 PRO A C 1
ATOM 5888 O O . PRO A 1 739 ? -16.880 7.174 -54.427 1.00 35.31 739 PRO A O 1
ATOM 5891 N N . ASP A 1 740 ? -16.206 8.374 -56.206 1.00 28.70 740 ASP A N 1
ATOM 5892 C CA . ASP A 1 740 ? -17.063 9.546 -56.046 1.00 28.70 740 ASP A CA 1
ATOM 5893 C C . ASP A 1 740 ? -18.529 9.218 -56.391 1.00 28.70 740 ASP A C 1
ATOM 5895 O O . ASP A 1 740 ? -18.797 8.753 -57.500 1.00 28.70 740 ASP A O 1
ATOM 5899 N N . ARG A 1 741 ? -19.484 9.558 -55.509 1.00 28.88 741 ARG A N 1
ATOM 5900 C CA . ARG A 1 741 ? -20.684 10.381 -55.811 1.00 28.88 741 ARG A CA 1
ATOM 5901 C C . ARG A 1 741 ? -21.674 10.445 -54.639 1.00 28.88 741 ARG A C 1
ATOM 5903 O O . ARG A 1 741 ? -21.999 9.448 -54.009 1.00 28.88 741 ARG A O 1
ATOM 5910 N N . LYS A 1 742 ? -22.184 11.663 -54.432 1.00 31.64 742 LYS A N 1
ATOM 5911 C CA . LYS A 1 742 ? -23.284 12.081 -53.547 1.00 31.64 742 LYS A CA 1
ATOM 5912 C C . LYS A 1 742 ? -24.591 11.324 -53.809 1.00 31.64 742 LYS A C 1
ATOM 5914 O O . LYS A 1 742 ? -24.992 11.291 -54.969 1.00 31.64 742 LYS A O 1
ATOM 5919 N N . VAL A 1 743 ? -25.309 10.937 -52.746 1.00 25.70 743 VAL A N 1
ATOM 5920 C CA . VAL A 1 743 ? -26.785 10.994 -52.648 1.00 25.70 743 VAL A CA 1
ATOM 5921 C C . VAL A 1 743 ? -27.188 11.185 -51.175 1.00 25.70 743 VAL A C 1
ATOM 5923 O O . VAL A 1 743 ? -26.770 10.419 -50.312 1.00 25.70 743 VAL A O 1
ATOM 5926 N N . ASP A 1 744 ? -27.998 12.212 -50.911 1.00 28.45 744 ASP A N 1
ATOM 5927 C CA . ASP A 1 744 ? -28.749 12.422 -49.671 1.00 28.45 744 ASP A CA 1
ATOM 5928 C C . ASP A 1 744 ? -29.863 11.374 -49.525 1.00 28.45 744 ASP A C 1
ATOM 5930 O O . ASP A 1 744 ? -30.631 11.173 -50.464 1.00 28.45 744 ASP A O 1
ATOM 5934 N N . SER A 1 745 ? -30.031 10.761 -48.350 1.00 27.45 745 SER A N 1
ATOM 5935 C CA . SER A 1 745 ? -31.356 10.553 -47.735 1.00 27.45 745 SER A CA 1
ATOM 5936 C C . SER A 1 745 ? -31.283 9.798 -46.406 1.00 27.45 745 SER A C 1
ATOM 5938 O O . SER A 1 745 ? -30.553 8.832 -46.216 1.00 27.45 745 SER A O 1
ATOM 5940 N N . VAL A 1 746 ? -32.100 10.298 -45.485 1.00 28.56 746 VAL A N 1
ATOM 5941 C CA . VAL A 1 746 ? -32.625 9.652 -44.280 1.00 28.56 746 VAL A CA 1
ATOM 5942 C C . VAL A 1 746 ? -33.256 8.296 -44.647 1.00 28.56 746 VAL A C 1
ATOM 5944 O O . VAL A 1 746 ? -33.892 8.227 -45.692 1.00 28.56 746 VAL A O 1
ATOM 5947 N N . TRP A 1 747 ? -33.117 7.260 -43.805 1.00 25.81 747 TRP A N 1
ATOM 5948 C CA . TRP A 1 747 ? -34.206 6.409 -43.269 1.00 25.81 747 TRP A CA 1
ATOM 5949 C C . TRP A 1 747 ? -33.677 5.227 -42.419 1.00 25.81 747 TRP A C 1
ATOM 5951 O O . TRP A 1 747 ? -32.762 4.510 -42.803 1.00 25.81 747 TRP A O 1
ATOM 5961 N N . SER A 1 748 ? -34.296 5.114 -41.237 1.00 27.12 748 SER A N 1
ATOM 5962 C CA . SER A 1 748 ? -34.612 3.959 -40.372 1.00 27.12 748 SER A CA 1
ATOM 5963 C C . SER A 1 748 ? -33.744 2.688 -40.314 1.00 27.12 748 SER A C 1
ATOM 5965 O O . SER A 1 748 ? -33.576 1.958 -41.286 1.00 27.12 748 SER A O 1
ATOM 5967 N N . PHE A 1 749 ? -33.416 2.344 -39.063 1.00 29.55 749 PHE A N 1
ATOM 5968 C CA . PHE A 1 749 ? -33.236 0.996 -38.518 1.00 29.55 749 PHE A CA 1
ATOM 5969 C C . PHE A 1 749 ? -34.307 0.002 -39.012 1.00 29.55 749 PHE A C 1
ATOM 5971 O O . PHE A 1 749 ? -35.462 0.127 -38.623 1.00 29.55 749 PHE A O 1
ATOM 5978 N N . GLU A 1 750 ? -33.908 -0.996 -39.802 1.00 29.64 750 GLU A N 1
ATOM 5979 C CA . GLU A 1 750 ? -34.366 -2.396 -39.736 1.00 29.64 750 GLU A CA 1
ATOM 5980 C C . GLU A 1 750 ? -33.650 -3.219 -40.823 1.00 29.64 750 GLU A C 1
ATOM 5982 O O . GLU A 1 750 ? -33.534 -2.774 -41.959 1.00 29.64 750 GLU A O 1
ATOM 5987 N N . LYS A 1 751 ? -33.231 -4.444 -40.468 1.00 28.11 751 LYS A N 1
ATOM 5988 C CA . LYS A 1 751 ? -32.483 -5.453 -41.258 1.00 28.11 751 LYS A CA 1
ATOM 5989 C C . LYS A 1 751 ? -30.958 -5.308 -41.325 1.00 28.11 751 LYS A C 1
ATOM 5991 O O . LYS A 1 751 ? -30.421 -4.901 -42.343 1.00 28.11 751 LYS A O 1
ATOM 5996 N N . VAL A 1 752 ? -30.277 -5.872 -40.325 1.00 28.00 752 VAL A N 1
ATOM 5997 C CA . VAL A 1 752 ? -29.288 -6.941 -40.573 1.00 28.00 752 VAL A CA 1
ATOM 5998 C C . VAL A 1 752 ? -29.463 -7.981 -39.468 1.00 28.00 752 VAL A C 1
ATOM 6000 O O . VAL A 1 752 ? -28.882 -7.904 -38.394 1.00 28.00 752 VAL A O 1
ATOM 6003 N N . ASN A 1 753 ? -30.367 -8.919 -39.725 1.00 32.50 753 ASN A N 1
ATOM 6004 C CA . ASN A 1 753 ? -30.400 -10.222 -39.083 1.00 32.50 753 ASN A CA 1
ATOM 6005 C C . ASN A 1 753 ? -30.332 -11.186 -40.274 1.00 32.50 753 ASN A C 1
ATOM 6007 O O . ASN A 1 753 ? -31.260 -11.166 -41.090 1.00 32.50 753 ASN A O 1
ATOM 6011 N N . LYS A 1 754 ? -29.225 -11.937 -40.376 1.00 31.28 754 LYS A N 1
ATOM 6012 C CA . LYS A 1 754 ? -28.694 -12.715 -41.523 1.00 31.28 754 LYS A CA 1
ATOM 6013 C C . LYS A 1 754 ? -27.549 -12.034 -42.284 1.00 31.28 754 LYS A C 1
ATOM 6015 O O . LYS A 1 754 ? -27.781 -11.440 -43.331 1.00 31.28 754 LYS A O 1
ATOM 6020 N N . GLU A 1 755 ? -26.340 -12.202 -41.760 1.00 28.70 755 GLU A N 1
ATOM 6021 C CA . GLU A 1 755 ? -25.221 -12.878 -42.439 1.00 28.70 755 GLU A CA 1
ATOM 6022 C C . GLU A 1 755 ? -24.267 -13.451 -41.389 1.00 28.70 755 GLU A C 1
ATOM 6024 O O . GLU A 1 755 ? -24.023 -12.746 -40.382 1.00 28.70 755 GLU A O 1
#